Protein AF-A0A812SEJ7-F1 (afdb_monomer)

Secondary structure (DSSP, 8-state):
----PPTT--EEEEEPPTT---SSSSS---S---SSPPPHHHHHHHHHHHHHHHHHHTGGGGGGEEEEES-HHHHHHHHHHHGGGGTT-EEEEPPPTT----------TTHHHHHHHHHHHTT-S-EEEEES--HHHHHHHHHHHHHS-TTPEEEEES---SSS---HHHHHHHHH---SEEEEEESTTS-EEEEE--SSS-PPEEEEEE-TT--PEEEEEEESSPPPHHHHHHHH--S-EEEEE---SHHHHHHHHHH--TT-EEEEEEEEEEEEE-TTS-EEEEEEEEEEEEEEEEEEEETTTTEEEEEEEE-S-BTTB-TT-EEEEEEETT--EEEEES---HHHHHHHHHHH-HHHHEEEEEEEEETTEEEEEEEESS-EEEEEEEE--PPP--SSTHHHHHHHHHHHHHHHHHHHHH--TTT-SEEEEEESTTHHHHHHHHHHHHHHHHT-HHHHHTGGGEEEEE-S-SSTTHHHHHHH-HHHHHHHTTSHHHHHHHHHHHHHHHHHH-GGGEEESHHHHHHHHHTT-EEEEEEEHHHHT-S-HHHHHHHHHHHHHHHHTT-EEEEEPTTSHHHHHHHHTTTEEEEESS--GGGTTS-TT-----TTSSGGGSSTTSSSS-----

pLDDT: mean 74.85, std 15.42, range [23.62, 94.31]

Mean predicted aligned error: 19.11 Å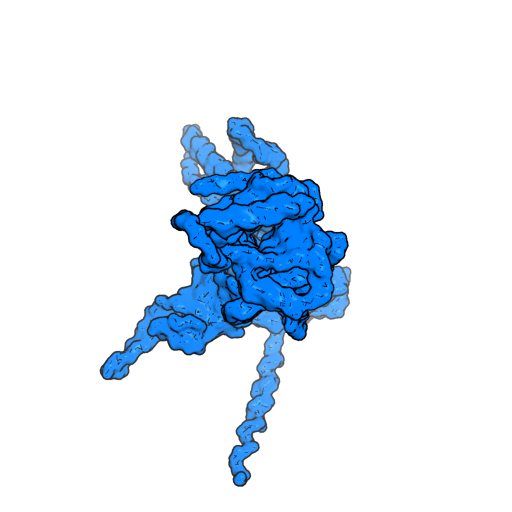

Structure (mmCIF, N/CA/C/O backbone):
data_AF-A0A812SEJ7-F1
#
_entry.id   AF-A0A812SEJ7-F1
#
loop_
_atom_site.group_PDB
_atom_site.id
_atom_site.type_symbol
_atom_site.label_atom_id
_atom_site.label_alt_id
_atom_site.label_comp_id
_atom_site.label_asym_id
_atom_site.label_entity_id
_atom_site.label_seq_id
_atom_site.pdbx_PDB_ins_code
_atom_site.Cartn_x
_atom_site.Cartn_y
_atom_site.Cartn_z
_atom_site.occupancy
_atom_site.B_iso_or_equiv
_atom_site.auth_seq_id
_atom_site.auth_comp_id
_atom_site.auth_asym_id
_atom_site.auth_atom_id
_atom_site.pdbx_PDB_model_num
ATOM 1 N N . MET A 1 1 ? 5.873 35.138 -45.131 1.00 27.84 1 MET A N 1
ATOM 2 C CA . MET A 1 1 ? 4.514 34.881 -45.651 1.00 27.84 1 MET A CA 1
ATOM 3 C C . MET A 1 1 ? 3.920 33.785 -44.789 1.00 27.84 1 MET A C 1
ATOM 5 O O . MET A 1 1 ? 4.520 32.721 -44.754 1.00 27.84 1 MET A O 1
ATOM 9 N N . SER A 1 2 ? 2.837 34.044 -44.057 1.00 23.62 2 SER A N 1
ATOM 10 C CA . SER A 1 2 ? 2.091 32.991 -43.357 1.00 23.62 2 SER A CA 1
ATOM 11 C C . SER A 1 2 ? 1.398 32.123 -44.406 1.00 23.62 2 SER A C 1
ATOM 13 O O . SER A 1 2 ? 0.595 32.646 -45.180 1.00 23.62 2 SER A O 1
ATOM 15 N N . ILE A 1 3 ? 1.751 30.844 -44.482 1.00 28.42 3 ILE A N 1
ATOM 16 C CA . ILE A 1 3 ? 1.151 29.904 -45.433 1.00 28.42 3 ILE A CA 1
ATOM 17 C C . ILE A 1 3 ? -0.183 29.450 -44.826 1.00 28.42 3 ILE A C 1
ATOM 19 O O . ILE A 1 3 ? -0.208 28.722 -43.835 1.00 28.42 3 ILE A O 1
ATOM 23 N N . LEU A 1 4 ? -1.295 29.958 -45.359 1.00 28.69 4 LEU A N 1
ATOM 24 C CA . LEU A 1 4 ? -2.652 29.689 -44.882 1.00 28.69 4 LEU A CA 1
ATOM 25 C C . LEU A 1 4 ? -3.240 28.516 -45.671 1.00 28.69 4 LEU A C 1
ATOM 27 O O . LEU A 1 4 ? -4.021 28.693 -46.606 1.00 28.69 4 LEU A O 1
ATOM 31 N N . VAL A 1 5 ? -2.882 27.299 -45.260 1.00 37.19 5 VAL A N 1
ATOM 32 C CA . VAL A 1 5 ? -3.418 26.073 -45.861 1.00 37.19 5 VAL A CA 1
ATOM 33 C C . VAL A 1 5 ? -4.938 26.023 -45.649 1.00 37.19 5 VAL A C 1
ATOM 35 O O . VAL A 1 5 ? -5.415 26.062 -44.514 1.00 37.19 5 VAL A O 1
ATOM 38 N N . LYS A 1 6 ? -5.715 25.919 -46.738 1.00 37.78 6 LYS A N 1
ATOM 39 C CA . LYS A 1 6 ? -7.178 25.740 -46.678 1.00 37.78 6 LYS A CA 1
ATOM 40 C C . LYS A 1 6 ? -7.535 24.473 -45.893 1.00 37.78 6 LYS A C 1
ATOM 42 O O . LYS A 1 6 ? -7.055 23.384 -46.205 1.00 37.78 6 LYS A O 1
ATOM 47 N N . SER A 1 7 ? -8.431 24.604 -44.919 1.00 38.91 7 SER A N 1
ATOM 48 C CA . SER A 1 7 ? -8.979 23.478 -44.165 1.00 38.91 7 SER A CA 1
ATOM 49 C C . SER A 1 7 ? -9.832 22.565 -45.063 1.00 38.91 7 SER A C 1
ATOM 51 O O . SER A 1 7 ? -10.606 23.039 -45.893 1.00 38.91 7 SER A O 1
ATOM 53 N N . GLY A 1 8 ? -9.704 21.241 -44.892 1.00 46.59 8 GLY A N 1
ATOM 54 C CA . GLY A 1 8 ? -10.636 20.259 -45.475 1.00 46.59 8 GLY A CA 1
ATOM 55 C C . GLY A 1 8 ? -10.113 19.336 -46.584 1.00 46.59 8 GLY A C 1
ATOM 56 O O . GLY A 1 8 ? -10.918 18.644 -47.202 1.00 46.59 8 GLY A O 1
ATOM 57 N N . LEU A 1 9 ? -8.803 19.269 -46.844 1.00 49.16 9 LEU A N 1
ATOM 58 C CA . LEU A 1 9 ? -8.246 18.271 -47.771 1.00 49.16 9 LEU A CA 1
ATOM 59 C C . LEU A 1 9 ? -8.039 16.908 -47.076 1.00 49.16 9 LEU A C 1
ATOM 61 O O . LEU A 1 9 ? -7.377 16.858 -46.036 1.00 49.16 9 LEU A O 1
ATOM 65 N N . PRO A 1 10 ? -8.544 15.786 -47.631 1.00 54.12 10 PRO A N 1
ATOM 66 C CA . PRO A 1 10 ? -8.332 14.463 -47.054 1.00 54.12 10 PRO A CA 1
ATOM 67 C C . PRO A 1 10 ? -6.854 14.068 -47.165 1.00 54.12 10 PRO A C 1
ATOM 69 O O . PRO A 1 10 ? -6.311 13.926 -48.265 1.00 54.12 10 PRO A O 1
ATOM 72 N N . ARG A 1 11 ? -6.206 13.879 -46.010 1.00 65.38 11 ARG A N 1
ATOM 73 C CA . ARG A 1 11 ? -4.796 13.481 -45.908 1.00 65.38 11 ARG A CA 1
ATOM 74 C C . ARG A 1 11 ? -4.622 12.157 -45.172 1.00 65.38 11 ARG A C 1
ATOM 76 O O . ARG A 1 11 ? -5.251 11.931 -44.139 1.00 65.38 11 ARG A O 1
ATOM 83 N N . ALA A 1 12 ? -3.689 11.346 -45.667 1.00 68.12 12 ALA A N 1
ATOM 84 C CA . ALA A 1 12 ? -3.069 10.264 -44.910 1.00 68.12 12 ALA A CA 1
ATOM 85 C C . ALA A 1 12 ? -1.624 10.645 -44.552 1.00 68.12 12 ALA A C 1
ATOM 87 O O . ALA A 1 12 ? -0.878 11.145 -45.399 1.00 68.12 12 ALA A O 1
ATOM 88 N N . ASP A 1 13 ? -1.251 10.437 -43.294 1.00 74.00 13 ASP A N 1
ATOM 89 C CA . ASP A 1 13 ? 0.074 10.725 -42.758 1.00 74.00 13 ASP A CA 1
ATOM 90 C C . ASP A 1 13 ? 0.665 9.469 -42.122 1.00 74.00 13 ASP A C 1
ATOM 92 O O . ASP A 1 13 ? 0.061 8.877 -41.227 1.00 74.00 13 ASP A O 1
ATOM 96 N N . VAL A 1 14 ? 1.832 9.042 -42.597 1.00 78.62 14 VAL A N 1
ATOM 97 C CA . VAL A 1 14 ? 2.523 7.869 -42.053 1.00 78.62 14 VAL A CA 1
ATOM 98 C C . VAL A 1 14 ? 3.963 8.238 -41.755 1.00 78.62 14 VAL A C 1
ATOM 100 O O . VAL A 1 14 ? 4.746 8.471 -42.674 1.00 78.62 14 VAL A O 1
ATOM 103 N N . ASP A 1 15 ? 4.303 8.249 -40.469 1.00 78.56 15 ASP A N 1
ATOM 104 C CA . ASP A 1 15 ? 5.633 8.571 -39.965 1.00 78.56 15 ASP A CA 1
ATOM 105 C C . ASP A 1 15 ? 6.254 7.331 -39.302 1.00 78.56 15 ASP A C 1
ATOM 107 O O . ASP A 1 15 ? 5.924 6.945 -38.177 1.00 78.56 15 ASP A O 1
ATOM 111 N N . LEU A 1 16 ? 7.187 6.698 -40.015 1.00 77.06 16 LEU A N 1
ATOM 112 C CA . LEU A 1 16 ? 7.966 5.562 -39.531 1.00 77.06 16 LEU A CA 1
ATOM 113 C C . LEU A 1 16 ? 9.394 5.989 -39.125 1.00 77.06 16 LEU A C 1
ATOM 115 O O . LEU A 1 16 ? 9.945 6.951 -39.676 1.00 77.06 16 LEU A O 1
ATOM 119 N N . PRO A 1 17 ? 10.027 5.275 -38.171 1.00 72.75 17 PRO A N 1
ATOM 120 C CA . PRO A 1 17 ? 11.412 5.501 -37.772 1.00 72.75 17 PRO A CA 1
ATOM 121 C C . PRO A 1 17 ? 12.383 5.467 -38.955 1.00 72.75 17 PRO A C 1
ATOM 123 O O . PRO A 1 17 ? 12.202 4.731 -39.928 1.00 72.75 17 PRO A O 1
ATOM 126 N N . ALA A 1 18 ? 13.454 6.256 -38.856 1.00 72.00 18 ALA A N 1
ATOM 127 C CA . ALA A 1 18 ? 14.496 6.275 -39.873 1.00 72.00 18 ALA A CA 1
ATOM 128 C C . ALA A 1 18 ? 15.108 4.872 -40.034 1.00 72.00 18 ALA A C 1
ATOM 130 O O . ALA A 1 18 ? 15.459 4.236 -39.047 1.00 72.00 18 ALA A O 1
ATOM 131 N N . GLY A 1 19 ? 15.247 4.403 -41.277 1.00 67.69 19 GLY A N 1
ATOM 132 C CA . GLY A 1 19 ? 15.900 3.123 -41.567 1.00 67.69 19 GLY A CA 1
ATOM 133 C C . GLY A 1 19 ? 15.082 1.870 -41.232 1.00 67.69 19 GLY A C 1
ATOM 134 O O . GLY A 1 19 ? 15.624 0.778 -41.379 1.00 67.69 19 GLY A O 1
ATOM 135 N N . LEU A 1 20 ? 13.809 1.998 -40.829 1.00 72.88 20 LEU A N 1
ATOM 136 C CA . LEU A 1 20 ? 12.917 0.849 -40.642 1.00 72.88 20 LEU A CA 1
ATOM 137 C C . LEU A 1 20 ? 12.718 0.112 -41.978 1.00 72.88 20 LEU A C 1
ATOM 139 O O . LEU A 1 20 ? 12.213 0.693 -42.939 1.00 72.88 20 LEU A O 1
ATOM 143 N N . ARG A 1 21 ? 13.105 -1.163 -42.032 1.00 71.38 21 ARG A N 1
ATOM 144 C CA . ARG A 1 21 ? 12.955 -2.015 -43.218 1.00 71.38 21 ARG A CA 1
ATOM 145 C C . ARG A 1 21 ? 11.636 -2.770 -43.163 1.00 71.38 21 ARG A C 1
ATOM 147 O O . ARG A 1 21 ? 11.222 -3.227 -42.104 1.00 71.38 21 ARG A O 1
ATOM 154 N N . LEU A 1 22 ? 10.987 -2.901 -44.315 1.00 69.19 22 LEU A N 1
ATOM 155 C CA . LEU A 1 22 ? 9.698 -3.582 -44.467 1.00 69.19 22 LEU A CA 1
ATOM 156 C C . LEU A 1 22 ? 9.844 -4.908 -45.231 1.00 69.19 22 LEU A C 1
ATOM 158 O O . LEU A 1 22 ? 8.848 -5.551 -45.548 1.00 69.19 22 LEU A O 1
ATOM 162 N N . GLY A 1 23 ? 11.082 -5.318 -45.529 1.00 65.44 23 GLY A N 1
ATOM 163 C CA . GLY A 1 23 ? 11.397 -6.632 -46.095 1.00 65.44 23 GLY A CA 1
ATOM 164 C C . GLY A 1 23 ? 11.051 -6.785 -47.580 1.00 65.44 23 GLY A C 1
ATOM 165 O O . GLY A 1 23 ? 10.899 -7.903 -48.065 1.00 65.44 23 GLY A O 1
ATOM 166 N N . LEU A 1 24 ? 10.875 -5.674 -48.308 1.00 67.19 24 LEU A N 1
ATOM 167 C CA . LEU A 1 24 ? 10.455 -5.687 -49.719 1.00 67.19 24 LEU A CA 1
ATOM 168 C C . LEU A 1 24 ? 11.611 -5.626 -50.719 1.00 67.19 24 LEU A C 1
ATOM 170 O O . LEU A 1 24 ? 11.434 -6.033 -51.868 1.00 67.19 24 LEU A O 1
ATOM 174 N N . GLU A 1 25 ? 12.766 -5.090 -50.314 1.00 63.28 25 GLU A N 1
ATOM 175 C CA . GLU A 1 25 ? 13.982 -5.051 -51.136 1.00 63.28 25 GLU A CA 1
ATOM 176 C C . GLU A 1 25 ? 15.084 -6.013 -50.608 1.00 63.28 25 GLU A C 1
ATOM 178 O O . GLU A 1 25 ? 16.132 -6.059 -51.240 1.00 63.28 25 GLU A O 1
ATOM 183 N N . ASN A 1 26 ? 14.864 -6.780 -49.509 1.00 55.91 26 ASN A N 1
ATOM 184 C CA . ASN A 1 26 ? 15.671 -7.921 -48.983 1.00 55.91 26 ASN A CA 1
ATOM 185 C C . ASN A 1 26 ? 14.973 -8.649 -47.791 1.00 55.91 26 ASN A C 1
ATOM 187 O O . ASN A 1 26 ? 13.980 -8.133 -47.290 1.00 55.91 26 ASN A O 1
ATOM 191 N N . VAL A 1 27 ? 15.476 -9.829 -47.362 1.00 53.34 27 VAL A N 1
ATOM 192 C CA . VAL A 1 27 ? 14.875 -10.771 -46.368 1.00 53.34 27 VAL A CA 1
ATOM 193 C C . VAL A 1 27 ? 14.296 -10.082 -45.121 1.00 53.34 27 VAL A C 1
ATOM 195 O O . VAL A 1 27 ? 14.918 -9.182 -44.566 1.00 53.34 27 VAL A O 1
ATOM 198 N N . MET A 1 28 ? 13.105 -10.546 -44.709 1.00 45.06 28 MET A N 1
ATOM 199 C CA . MET A 1 28 ? 12.290 -10.058 -43.588 1.00 45.06 28 MET A CA 1
ATOM 200 C C . MET A 1 28 ? 13.103 -9.763 -42.322 1.00 45.06 28 MET A C 1
ATOM 202 O O . MET A 1 28 ? 13.478 -10.678 -41.592 1.00 45.06 28 MET A O 1
ATOM 206 N N . ASP A 1 29 ? 13.293 -8.478 -42.033 1.00 52.94 29 ASP A N 1
ATOM 207 C CA . ASP A 1 29 ? 13.601 -8.014 -40.684 1.00 52.94 29 ASP A CA 1
ATOM 208 C C . ASP A 1 29 ? 12.273 -7.868 -39.918 1.00 52.94 29 ASP A C 1
ATOM 210 O O . ASP A 1 29 ? 11.293 -7.358 -40.480 1.00 52.94 29 ASP A O 1
ATOM 214 N N . PRO A 1 30 ? 12.191 -8.290 -38.645 1.00 55.97 30 PRO A N 1
ATOM 215 C CA . PRO A 1 30 ? 11.047 -7.952 -37.810 1.00 55.97 30 PRO A CA 1
ATOM 216 C C . PRO A 1 30 ? 10.925 -6.420 -37.725 1.00 55.97 30 PRO A C 1
ATOM 218 O O . PRO A 1 30 ? 11.931 -5.717 -37.764 1.00 55.97 30 PRO A O 1
ATOM 221 N N . LEU A 1 31 ? 9.697 -5.889 -37.616 1.00 60.09 31 LEU A N 1
ATOM 222 C CA . LEU A 1 31 ? 9.386 -4.446 -37.522 1.00 60.09 31 LEU A CA 1
ATOM 223 C C . LEU A 1 31 ? 9.904 -3.816 -36.205 1.00 60.09 31 LEU A C 1
ATOM 225 O O . LEU A 1 31 ? 9.130 -3.270 -35.410 1.00 60.09 31 LEU A O 1
ATOM 229 N N . ILE A 1 32 ? 11.201 -3.929 -35.950 1.00 59.34 32 ILE A N 1
ATOM 230 C CA . ILE A 1 32 ? 11.938 -3.468 -34.779 1.00 59.34 32 ILE A CA 1
ATOM 231 C C . ILE A 1 32 ? 12.711 -2.218 -35.197 1.00 59.34 32 ILE A C 1
ATOM 233 O O . ILE A 1 32 ? 13.183 -2.108 -36.331 1.00 59.34 32 ILE A O 1
ATOM 237 N N . GLN A 1 33 ? 12.810 -1.240 -34.297 1.00 63.84 33 GLN A N 1
ATOM 238 C CA . GLN A 1 33 ? 13.673 -0.092 -34.549 1.00 63.84 33 GLN A CA 1
ATOM 239 C C . GLN A 1 33 ? 15.136 -0.554 -34.679 1.00 63.84 33 GLN A C 1
ATOM 241 O O . GLN A 1 33 ? 15.584 -1.371 -33.874 1.00 63.84 33 GLN A O 1
ATOM 246 N N . PRO A 1 34 ? 15.892 -0.063 -35.676 1.00 60.25 34 PRO A N 1
ATOM 247 C CA . PRO A 1 34 ? 17.304 -0.403 -35.792 1.00 60.25 34 PRO A CA 1
ATOM 248 C C . PRO A 1 34 ? 18.062 0.082 -34.546 1.00 60.25 34 PRO A C 1
ATOM 250 O O . PRO A 1 34 ? 17.948 1.245 -34.168 1.00 60.25 34 PRO A O 1
ATOM 253 N N . ALA A 1 35 ? 18.843 -0.806 -33.920 1.00 54.78 35 ALA A N 1
ATOM 254 C CA . ALA A 1 35 ? 19.572 -0.527 -32.674 1.00 54.78 35 ALA A CA 1
ATOM 255 C C . ALA A 1 35 ? 20.708 0.511 -32.823 1.00 54.78 35 ALA A C 1
ATOM 257 O O . ALA A 1 35 ? 21.214 1.019 -31.827 1.00 54.78 35 ALA A O 1
ATOM 258 N N . ALA A 1 36 ? 21.118 0.822 -34.056 1.00 63.75 36 ALA A N 1
ATOM 259 C CA . ALA A 1 36 ? 22.164 1.789 -34.380 1.00 63.75 36 ALA A CA 1
ATOM 260 C C . ALA A 1 36 ? 21.625 2.887 -35.308 1.00 63.75 36 ALA A C 1
ATOM 262 O O . ALA A 1 36 ? 20.671 2.655 -36.057 1.00 63.75 36 ALA A O 1
ATOM 263 N N . GLU A 1 37 ? 22.260 4.068 -35.300 1.00 68.88 37 GLU A N 1
ATOM 264 C CA . GLU A 1 37 ? 21.901 5.148 -36.223 1.00 68.88 37 GLU A CA 1
ATOM 265 C C . GLU A 1 37 ? 21.980 4.655 -37.681 1.00 68.88 37 GLU A C 1
ATOM 267 O O . GLU A 1 37 ? 23.048 4.235 -38.142 1.00 68.88 37 GLU A O 1
ATOM 272 N N . PRO A 1 38 ? 20.867 4.688 -38.433 1.00 70.50 38 PRO A N 1
ATOM 273 C CA . PRO A 1 38 ? 20.828 4.134 -39.774 1.00 70.50 38 PRO A CA 1
ATOM 274 C C . PRO A 1 38 ? 21.656 4.986 -40.736 1.00 70.50 38 PRO A C 1
ATOM 276 O O . PRO A 1 38 ? 21.587 6.220 -40.742 1.00 70.50 38 PRO A O 1
ATOM 279 N N . SER A 1 39 ? 22.396 4.325 -41.626 1.00 78.12 39 SER A N 1
ATOM 280 C CA . SER A 1 39 ? 23.167 5.008 -42.660 1.00 78.12 39 SER A CA 1
ATOM 281 C C . SER A 1 39 ? 22.248 5.786 -43.610 1.00 78.12 39 SER A C 1
ATOM 283 O O . SER A 1 39 ? 21.074 5.455 -43.808 1.00 78.12 39 SER A O 1
ATOM 285 N N . LYS A 1 40 ? 22.790 6.817 -44.275 1.00 77.06 40 LYS A N 1
ATOM 286 C CA . LYS A 1 40 ? 22.032 7.601 -45.269 1.00 77.06 40 LYS A CA 1
ATOM 287 C C . LYS A 1 40 ? 21.400 6.707 -46.338 1.00 77.06 40 LYS A C 1
ATOM 289 O O . LYS A 1 40 ? 20.302 7.000 -46.789 1.00 77.06 40 LYS A O 1
ATOM 294 N N . GLU A 1 41 ? 22.062 5.626 -46.735 1.00 76.69 41 GLU A N 1
ATOM 295 C CA . GLU A 1 41 ? 21.555 4.701 -47.751 1.00 76.69 41 GLU A CA 1
ATOM 296 C C . GLU A 1 41 ? 20.398 3.846 -47.232 1.00 76.69 41 GLU A C 1
ATOM 298 O O . GLU A 1 41 ? 19.400 3.693 -47.935 1.00 76.69 41 GLU A O 1
ATOM 303 N N . GLN A 1 42 ? 20.481 3.385 -45.980 1.00 74.69 42 GLN A N 1
ATOM 304 C CA . GLN A 1 42 ? 19.421 2.621 -45.317 1.00 74.69 42 GLN A CA 1
ATOM 305 C C . GLN A 1 42 ? 18.143 3.449 -45.155 1.00 74.69 42 GLN A C 1
ATOM 307 O O . GLN A 1 42 ? 17.050 2.956 -45.422 1.00 74.69 42 GLN A O 1
ATOM 312 N N . VAL A 1 43 ? 18.267 4.731 -44.800 1.00 78.12 43 VAL A N 1
ATOM 313 C CA . VAL A 1 43 ? 17.113 5.643 -44.727 1.00 78.12 43 VAL A CA 1
ATOM 314 C C . VAL A 1 43 ? 16.473 5.830 -46.105 1.00 78.12 43 VAL A C 1
ATOM 316 O O . VAL A 1 43 ? 15.256 5.743 -46.239 1.00 78.12 43 VAL A O 1
ATOM 319 N N . LEU A 1 44 ? 17.283 6.034 -47.151 1.00 79.56 44 LEU A N 1
ATOM 320 C CA . LEU A 1 44 ? 16.771 6.198 -48.516 1.00 79.56 44 LEU A CA 1
ATOM 321 C C . LEU A 1 44 ? 16.132 4.915 -49.065 1.00 79.56 44 LEU A C 1
ATOM 323 O O . LEU A 1 44 ? 15.314 5.016 -49.978 1.00 79.56 44 LEU A O 1
ATOM 327 N N . GLN A 1 45 ? 16.537 3.739 -48.579 1.00 79.06 45 GLN A N 1
ATOM 328 C CA . GLN A 1 45 ? 15.917 2.454 -48.901 1.00 79.06 45 GLN A CA 1
ATOM 329 C C . GLN A 1 45 ? 14.571 2.294 -48.188 1.00 79.06 45 GLN A C 1
ATOM 331 O O . GLN A 1 45 ? 13.573 2.047 -48.857 1.00 79.06 45 GLN A O 1
ATOM 336 N N . ALA A 1 46 ? 14.520 2.531 -46.875 1.00 78.06 46 ALA A N 1
ATOM 337 C CA . ALA A 1 46 ? 13.290 2.486 -46.082 1.00 78.06 46 ALA A CA 1
ATOM 338 C C . ALA A 1 46 ? 12.183 3.388 -46.664 1.00 78.06 46 ALA A C 1
ATOM 340 O O . ALA A 1 46 ? 11.046 2.956 -46.848 1.00 78.06 46 ALA A O 1
ATOM 341 N N . ASP A 1 47 ? 12.537 4.620 -47.050 1.00 81.69 47 ASP A N 1
ATOM 342 C CA . ASP A 1 47 ? 11.608 5.568 -47.678 1.00 81.69 47 ASP A CA 1
ATOM 343 C C . ASP A 1 47 ? 11.038 5.041 -49.015 1.00 81.69 47 ASP A C 1
ATOM 345 O O . ASP A 1 47 ? 9.878 5.297 -49.346 1.00 81.69 47 ASP A O 1
ATOM 349 N N . ARG A 1 48 ? 11.832 4.293 -49.799 1.00 83.38 48 ARG A N 1
ATOM 350 C CA . ARG A 1 48 ? 11.361 3.667 -51.048 1.00 83.38 48 ARG A CA 1
ATOM 351 C C . ARG A 1 48 ? 10.471 2.461 -50.772 1.00 83.38 48 ARG A C 1
ATOM 353 O O . ARG A 1 48 ? 9.439 2.334 -51.423 1.00 83.38 48 ARG A O 1
ATOM 360 N N . GLU A 1 49 ? 10.841 1.600 -49.829 1.00 80.12 49 GLU A N 1
ATOM 361 C CA . GLU A 1 49 ? 10.039 0.427 -49.463 1.00 80.12 49 GLU A CA 1
ATOM 362 C C . GLU A 1 49 ? 8.641 0.842 -48.990 1.00 80.12 49 GLU A C 1
ATOM 364 O O . GLU A 1 49 ? 7.644 0.299 -49.467 1.00 80.12 49 GLU A O 1
ATOM 369 N N . LEU A 1 50 ? 8.555 1.877 -48.149 1.00 81.62 50 LEU A N 1
ATOM 370 C CA . LEU A 1 50 ? 7.279 2.445 -47.713 1.00 81.62 50 LEU A CA 1
ATOM 371 C C . LEU A 1 50 ? 6.453 2.969 -48.900 1.00 81.62 50 LEU A C 1
ATOM 373 O O . LEU A 1 50 ? 5.274 2.641 -49.031 1.00 81.62 50 LEU A O 1
ATOM 377 N N . ALA A 1 51 ? 7.069 3.725 -49.814 1.00 82.00 51 ALA A N 1
ATOM 378 C CA . ALA A 1 51 ? 6.388 4.217 -51.013 1.00 82.00 51 ALA A CA 1
ATOM 379 C C . ALA A 1 51 ? 5.894 3.075 -51.929 1.00 82.00 51 ALA A C 1
ATOM 381 O O . ALA A 1 51 ? 4.813 3.168 -52.516 1.00 82.00 51 ALA A O 1
ATOM 382 N N . ARG A 1 52 ? 6.649 1.972 -52.017 1.00 80.81 52 ARG A N 1
ATOM 383 C CA . ARG A 1 52 ? 6.274 0.772 -52.778 1.00 80.81 52 ARG A CA 1
ATOM 384 C C . ARG A 1 52 ? 5.058 0.060 -52.179 1.00 80.81 52 ARG A C 1
ATOM 386 O O . ARG A 1 52 ? 4.228 -0.439 -52.937 1.00 80.81 52 ARG A O 1
ATOM 393 N N . ILE A 1 53 ? 4.916 0.029 -50.852 1.00 79.50 53 ILE A N 1
ATOM 394 C CA . ILE A 1 53 ? 3.716 -0.523 -50.193 1.00 79.50 53 ILE A CA 1
ATOM 395 C C . ILE A 1 53 ? 2.484 0.273 -50.586 1.00 79.50 53 ILE A C 1
ATOM 397 O O . ILE A 1 53 ? 1.489 -0.314 -50.998 1.00 79.50 53 ILE A O 1
ATOM 401 N N . PHE A 1 54 ? 2.562 1.602 -50.527 1.00 75.56 54 PHE A N 1
ATOM 402 C CA . PHE A 1 54 ? 1.452 2.457 -50.940 1.00 75.56 54 PHE A CA 1
ATOM 403 C C . PHE A 1 54 ? 1.084 2.223 -52.411 1.00 75.56 54 PHE A C 1
ATOM 405 O O . PHE A 1 54 ? -0.086 2.046 -52.735 1.00 75.56 54 PHE A O 1
ATOM 412 N N . LEU A 1 55 ? 2.066 2.083 -53.301 1.00 76.00 55 LEU A N 1
ATOM 413 C CA . LEU A 1 55 ? 1.811 1.707 -54.694 1.00 76.00 55 LEU A CA 1
ATOM 414 C C . LEU A 1 55 ? 1.080 0.351 -54.831 1.00 76.00 55 LEU A C 1
ATOM 416 O O . LEU A 1 55 ? 0.230 0.184 -55.707 1.00 76.00 55 LEU A O 1
ATOM 420 N N . ALA A 1 56 ? 1.393 -0.619 -53.966 1.00 74.50 56 ALA A N 1
ATOM 421 C CA . ALA A 1 56 ? 0.751 -1.932 -53.949 1.00 74.50 56 ALA A CA 1
ATOM 422 C C . ALA A 1 56 ? -0.651 -1.924 -53.309 1.00 74.50 56 ALA A C 1
ATOM 424 O O . ALA A 1 56 ? -1.511 -2.689 -53.745 1.00 74.50 56 ALA A O 1
ATOM 425 N N . MET A 1 57 ? -0.895 -1.068 -52.313 1.00 71.19 57 MET A N 1
ATOM 426 C CA . MET A 1 57 ? -2.205 -0.901 -51.672 1.00 71.19 57 MET A CA 1
ATOM 427 C C . MET A 1 57 ? -3.198 -0.189 -52.598 1.00 71.19 57 MET A C 1
ATOM 429 O O . MET A 1 57 ? -4.357 -0.582 -52.689 1.00 71.19 57 MET A O 1
ATOM 433 N N . PHE A 1 58 ? -2.738 0.804 -53.361 1.00 70.38 58 PHE A N 1
ATOM 434 C CA . PHE A 1 58 ? -3.572 1.610 -54.259 1.00 70.38 58 PHE A CA 1
ATOM 435 C C . PHE A 1 58 ? -3.688 1.014 -55.677 1.00 70.38 58 PHE A C 1
ATOM 437 O O . PHE A 1 58 ? -3.858 1.738 -56.659 1.00 70.38 58 PHE A O 1
ATOM 444 N N . LYS A 1 59 ? -3.643 -0.323 -55.802 1.00 65.50 59 LYS A N 1
ATOM 445 C CA . LYS A 1 59 ? -3.714 -1.051 -57.088 1.00 65.50 59 LYS A CA 1
ATOM 446 C C . LYS A 1 59 ? -4.917 -0.674 -57.963 1.00 65.50 59 LYS A C 1
ATOM 448 O O . LYS A 1 59 ? -4.794 -0.714 -59.181 1.00 65.50 59 LYS A O 1
ATOM 453 N N . VAL A 1 60 ? -6.044 -0.302 -57.355 1.00 61.50 60 VAL A N 1
ATOM 454 C CA . VAL A 1 60 ? -7.303 0.049 -58.043 1.00 61.50 60 VAL A CA 1
ATOM 455 C C . VAL A 1 60 ? -7.263 1.458 -58.661 1.00 61.50 60 VAL A C 1
ATOM 457 O O . VAL A 1 60 ? -8.030 1.751 -59.568 1.00 61.50 60 VAL A O 1
ATOM 460 N N . VAL A 1 61 ? -6.355 2.332 -58.205 1.00 65.19 61 VAL A N 1
ATOM 461 C CA . VAL A 1 61 ? -6.323 3.765 -58.566 1.00 65.19 61 VAL A CA 1
ATOM 462 C C . VAL A 1 61 ? -4.979 4.174 -59.195 1.00 65.19 61 VAL A C 1
ATOM 464 O O . VAL A 1 61 ? -4.617 5.351 -59.198 1.00 65.19 61 VAL A O 1
ATOM 467 N N . LYS A 1 62 ? -4.219 3.208 -59.736 1.00 64.56 62 LYS A N 1
ATOM 468 C CA . LYS A 1 62 ? -2.854 3.427 -60.255 1.00 64.56 62 LYS A CA 1
ATOM 469 C C . LYS A 1 62 ? -2.769 4.533 -61.310 1.00 64.56 62 LYS A C 1
ATOM 471 O O . LYS A 1 62 ? -1.832 5.323 -61.258 1.00 64.56 62 LYS A O 1
ATOM 476 N N . ASP A 1 63 ? -3.772 4.651 -62.183 1.00 67.12 63 ASP A N 1
ATOM 477 C CA . ASP A 1 63 ? -3.801 5.640 -63.277 1.00 67.12 63 ASP A CA 1
ATOM 478 C C . ASP A 1 63 ? -3.842 7.096 -62.786 1.00 67.12 63 ASP A C 1
ATOM 480 O O . ASP A 1 63 ? -3.537 8.023 -63.535 1.00 67.12 63 ASP A O 1
ATOM 484 N N . LYS A 1 64 ? -4.226 7.309 -61.521 1.00 71.75 64 LYS A N 1
ATOM 485 C CA . LYS A 1 64 ? -4.351 8.630 -60.894 1.00 71.75 64 LYS A CA 1
ATOM 486 C C . LYS A 1 64 ? -3.399 8.811 -59.709 1.00 71.75 64 LYS A C 1
ATOM 488 O O . LYS A 1 64 ? -3.589 9.734 -58.919 1.00 71.75 64 LYS A O 1
ATOM 493 N N . LEU A 1 65 ? -2.402 7.935 -59.560 1.00 76.81 65 LEU A N 1
ATOM 494 C CA . LEU A 1 65 ? -1.438 7.970 -58.464 1.00 76.81 65 LEU A CA 1
ATOM 495 C C . LEU A 1 65 ? -0.097 8.549 -58.930 1.00 76.81 65 LEU A C 1
ATOM 497 O O . LEU A 1 65 ? 0.525 8.038 -59.864 1.00 76.81 65 LEU A O 1
ATOM 501 N N . SER A 1 66 ? 0.380 9.569 -58.220 1.00 78.94 66 SER A N 1
ATOM 502 C CA . SER A 1 66 ? 1.686 10.189 -58.444 1.00 78.94 66 SER A CA 1
ATOM 503 C C . SER A 1 66 ? 2.557 10.068 -57.196 1.00 78.94 66 SER A C 1
ATOM 505 O O . SER A 1 66 ? 2.208 10.600 -56.146 1.00 78.94 66 SER A O 1
ATOM 507 N N . ILE A 1 67 ? 3.707 9.400 -57.306 1.00 81.44 67 ILE A N 1
ATOM 508 C CA . ILE A 1 67 ? 4.702 9.278 -56.231 1.00 81.44 67 ILE A CA 1
ATOM 509 C C . ILE A 1 67 ? 5.825 10.278 -56.486 1.00 81.44 67 ILE A C 1
ATOM 511 O O . ILE A 1 67 ? 6.522 10.211 -57.500 1.00 81.44 67 ILE A O 1
ATOM 515 N N . VAL A 1 68 ? 6.012 11.193 -55.542 1.00 83.19 68 VAL A N 1
ATOM 516 C CA . VAL A 1 68 ? 6.953 12.303 -55.622 1.00 83.19 68 VAL A CA 1
ATOM 517 C C . VAL A 1 68 ? 8.104 12.080 -54.647 1.00 83.19 68 VAL A C 1
ATOM 519 O O . VAL A 1 68 ? 7.934 12.112 -53.427 1.00 83.19 68 VAL A O 1
ATOM 522 N N . PHE A 1 69 ? 9.304 11.891 -55.193 1.00 82.19 69 PHE A N 1
ATOM 523 C CA . PHE A 1 69 ? 10.536 11.759 -54.419 1.00 82.19 69 PHE A CA 1
ATOM 524 C C . PHE A 1 69 ? 11.299 13.079 -54.308 1.00 82.19 69 PHE A C 1
ATOM 526 O O . PHE A 1 69 ? 11.319 13.907 -55.221 1.00 82.19 69 PHE A O 1
ATOM 533 N N . ARG A 1 70 ? 12.057 13.217 -53.216 1.00 76.38 70 ARG A N 1
ATOM 534 C CA . ARG A 1 70 ? 12.946 14.361 -52.973 1.00 76.38 70 ARG A CA 1
ATOM 535 C C . ARG A 1 70 ? 14.070 14.514 -54.002 1.00 76.38 70 ARG A C 1
ATOM 537 O O . ARG A 1 70 ? 14.552 15.625 -54.197 1.00 76.38 70 ARG A O 1
ATOM 544 N N . THR A 1 71 ? 14.572 13.420 -54.581 1.00 76.12 71 THR A N 1
ATOM 545 C CA . THR A 1 71 ? 15.750 13.454 -55.466 1.00 76.12 71 THR A CA 1
ATOM 546 C C . THR A 1 71 ? 15.566 12.637 -56.740 1.00 76.12 71 THR A C 1
ATOM 548 O O . THR A 1 71 ? 14.984 11.553 -56.711 1.00 76.12 71 THR A O 1
ATOM 551 N N . ASN A 1 72 ? 16.176 13.109 -57.835 1.00 75.56 72 ASN A N 1
ATOM 552 C CA . ASN A 1 72 ? 16.268 12.379 -59.107 1.00 75.56 72 ASN A CA 1
ATOM 553 C C . ASN A 1 72 ? 16.862 10.980 -58.944 1.00 75.56 72 ASN A C 1
ATOM 555 O O . ASN A 1 72 ? 16.358 10.028 -59.529 1.00 75.56 72 ASN A O 1
ATOM 559 N N . LYS A 1 73 ? 17.898 10.843 -58.106 1.00 76.69 73 LYS A N 1
ATOM 560 C CA . LYS A 1 73 ? 18.536 9.551 -57.832 1.00 76.69 73 LYS A CA 1
ATOM 561 C C . LYS A 1 73 ? 17.534 8.556 -57.236 1.00 76.69 73 LYS A C 1
ATOM 563 O O . LYS A 1 73 ? 17.436 7.446 -57.735 1.00 76.69 73 LYS A O 1
ATOM 568 N N . GLN A 1 74 ? 16.741 8.960 -56.238 1.00 77.19 74 GLN A N 1
ATOM 569 C CA . GLN A 1 74 ? 15.717 8.086 -55.646 1.00 77.19 74 GLN A CA 1
ATOM 570 C C . GLN A 1 74 ? 14.614 7.714 -56.640 1.00 77.19 74 GLN A C 1
ATOM 572 O O . GLN A 1 74 ? 14.260 6.542 -56.717 1.00 77.19 74 GLN A O 1
ATOM 577 N N . ALA A 1 75 ? 14.113 8.678 -57.420 1.00 79.00 75 ALA A N 1
ATOM 578 C CA . ALA A 1 75 ? 13.084 8.422 -58.426 1.00 79.00 75 ALA A CA 1
ATOM 579 C C . ALA A 1 75 ? 13.578 7.467 -59.529 1.00 79.00 75 ALA A C 1
ATOM 581 O O . ALA A 1 75 ? 12.862 6.546 -59.915 1.00 79.00 75 ALA A O 1
ATOM 582 N N . ALA A 1 76 ? 14.813 7.647 -60.010 1.00 78.19 76 ALA A N 1
ATOM 583 C CA . ALA A 1 76 ? 15.426 6.776 -61.013 1.00 78.19 76 ALA A CA 1
ATOM 584 C C . ALA A 1 76 ? 15.683 5.361 -60.470 1.00 78.19 76 ALA A C 1
ATOM 586 O O . ALA A 1 76 ? 15.382 4.377 -61.142 1.00 78.19 76 ALA A O 1
ATOM 587 N N . THR A 1 77 ? 16.187 5.247 -59.237 1.00 81.12 77 THR A N 1
ATOM 588 C CA . THR A 1 77 ? 16.387 3.954 -58.569 1.00 81.12 77 THR A CA 1
ATOM 589 C C . THR A 1 77 ? 15.059 3.231 -58.331 1.00 81.12 77 THR A C 1
ATOM 591 O O . THR A 1 77 ? 14.977 2.040 -58.611 1.00 81.12 77 THR A O 1
ATOM 594 N N . ALA A 1 78 ? 14.008 3.936 -57.901 1.00 79.44 78 ALA A N 1
ATOM 595 C CA . ALA A 1 78 ? 12.668 3.369 -57.743 1.00 79.44 78 ALA A CA 1
ATOM 596 C C . ALA A 1 78 ? 12.107 2.849 -59.079 1.00 79.44 78 ALA A C 1
ATOM 598 O O . ALA A 1 78 ? 11.673 1.704 -59.149 1.00 79.44 78 ALA A O 1
ATOM 599 N N . LYS A 1 79 ? 12.207 3.636 -60.164 1.00 80.81 79 LYS A N 1
ATOM 600 C CA . LYS A 1 79 ? 11.802 3.203 -61.517 1.00 80.81 79 LYS A CA 1
ATOM 601 C C . LYS A 1 79 ? 12.533 1.936 -61.969 1.00 80.81 79 LYS A C 1
ATOM 603 O O . LYS A 1 79 ? 11.908 1.046 -62.532 1.00 80.81 79 LYS A O 1
ATOM 608 N N . LYS A 1 80 ? 13.839 1.840 -61.698 1.00 81.06 80 LYS A N 1
ATOM 609 C CA . LYS A 1 80 ? 14.652 0.670 -62.058 1.00 81.06 80 LYS A CA 1
ATOM 610 C C . LYS A 1 80 ? 14.293 -0.577 -61.239 1.00 81.06 80 LYS A C 1
ATOM 612 O O . LYS A 1 80 ? 14.270 -1.666 -61.794 1.00 81.06 80 LYS A O 1
ATOM 617 N N . LEU A 1 81 ? 14.050 -0.426 -59.935 1.00 79.25 81 LEU A N 1
ATOM 618 C CA . LEU A 1 81 ? 13.811 -1.548 -59.016 1.00 79.25 81 LEU A CA 1
ATOM 619 C C . LEU A 1 81 ? 12.372 -2.070 -59.047 1.00 79.25 81 LEU A C 1
ATOM 621 O O . LEU A 1 81 ? 12.145 -3.250 -58.797 1.00 79.25 81 LEU A O 1
ATOM 625 N N . TRP A 1 82 ? 11.391 -1.201 -59.292 1.00 79.50 82 TRP A N 1
ATOM 626 C CA . TRP A 1 82 ? 9.980 -1.579 -59.204 1.00 79.50 82 TRP A CA 1
ATOM 627 C C . TRP A 1 82 ? 9.435 -2.189 -60.501 1.00 79.50 82 TRP A C 1
ATOM 629 O O . TRP A 1 82 ? 8.415 -2.874 -60.442 1.00 79.50 82 TRP A O 1
ATOM 639 N N . GLY A 1 83 ? 10.111 -1.993 -61.641 1.00 73.50 83 GLY A N 1
ATOM 640 C CA . GLY A 1 83 ? 9.751 -2.611 -62.924 1.00 73.50 83 GLY A CA 1
ATOM 641 C C . GLY A 1 83 ? 8.266 -2.436 -63.271 1.00 73.50 83 GLY A C 1
ATOM 642 O O . GLY A 1 83 ? 7.715 -1.343 -63.133 1.00 73.50 83 GLY A O 1
ATOM 643 N N . ASP A 1 84 ? 7.599 -3.530 -63.640 1.00 63.69 84 ASP A N 1
ATOM 644 C CA . ASP A 1 84 ? 6.185 -3.541 -64.054 1.00 63.69 84 ASP A CA 1
ATOM 645 C C . ASP A 1 84 ? 5.187 -3.268 -62.912 1.00 63.69 84 ASP A C 1
ATOM 647 O O . ASP A 1 84 ? 4.014 -2.977 -63.155 1.00 63.69 84 ASP A O 1
ATOM 651 N N . VAL A 1 85 ? 5.624 -3.307 -61.645 1.00 65.19 85 VAL A N 1
ATOM 652 C CA . VAL A 1 85 ? 4.755 -3.036 -60.480 1.00 65.19 85 VAL A CA 1
ATOM 653 C C . VAL A 1 85 ? 4.224 -1.597 -60.506 1.00 65.19 85 VAL A C 1
ATOM 655 O O . VAL A 1 85 ? 3.110 -1.341 -60.029 1.00 65.19 85 VAL A O 1
ATOM 658 N N . VAL A 1 86 ? 4.991 -0.688 -61.121 1.00 63.12 86 VAL A N 1
ATOM 659 C CA . VAL A 1 86 ? 4.649 0.723 -61.349 1.00 63.12 86 VAL A CA 1
ATOM 660 C C . VAL A 1 86 ? 3.375 0.869 -62.178 1.00 63.12 86 VAL A C 1
ATOM 662 O O . VAL A 1 86 ? 2.545 1.718 -61.854 1.00 63.12 86 VAL A O 1
ATOM 665 N N . GLY A 1 87 ? 3.157 -0.003 -63.169 1.00 65.12 87 GLY A N 1
ATOM 666 C CA . GLY A 1 87 ? 2.015 0.092 -64.078 1.00 65.12 87 GLY A CA 1
ATOM 667 C C . GLY A 1 87 ? 1.868 1.508 -64.647 1.00 65.12 87 GLY A C 1
ATOM 668 O O . GLY A 1 87 ? 2.805 2.050 -65.225 1.00 65.12 87 GLY A O 1
ATOM 669 N N . SER A 1 88 ? 0.704 2.118 -64.439 1.00 63.25 88 SER A N 1
ATOM 670 C CA . SER A 1 88 ? 0.341 3.471 -64.880 1.00 63.25 88 SER A CA 1
ATOM 671 C C . SER A 1 88 ? 0.643 4.598 -63.879 1.00 63.25 88 SER A C 1
ATOM 673 O O . SER A 1 88 ? 0.391 5.767 -64.181 1.00 63.25 88 SER A O 1
ATOM 675 N N . ALA A 1 89 ? 1.189 4.283 -62.699 1.00 69.62 89 ALA A N 1
ATOM 676 C CA . ALA A 1 89 ? 1.498 5.287 -61.685 1.00 69.62 89 ALA A CA 1
ATOM 677 C C . ALA A 1 89 ? 2.683 6.170 -62.108 1.00 69.62 89 ALA A C 1
ATOM 679 O O . ALA A 1 89 ? 3.706 5.696 -62.612 1.00 69.62 89 ALA A O 1
ATOM 680 N N . ARG A 1 90 ? 2.586 7.480 -61.860 1.00 73.69 90 ARG A N 1
ATOM 681 C CA . ARG A 1 90 ? 3.633 8.443 -62.230 1.00 73.69 90 ARG A CA 1
ATOM 682 C C . ARG A 1 90 ? 4.663 8.576 -61.113 1.00 73.69 90 ARG A C 1
ATOM 684 O O . ARG A 1 90 ? 4.339 9.008 -60.014 1.00 73.69 90 ARG A O 1
ATOM 691 N N . ILE A 1 91 ? 5.929 8.269 -61.398 1.00 76.56 91 ILE A N 1
ATOM 692 C CA . ILE A 1 91 ? 7.043 8.509 -60.464 1.00 76.56 91 ILE A CA 1
ATOM 693 C C . ILE A 1 91 ? 7.782 9.780 -60.884 1.00 76.56 91 ILE A C 1
ATOM 695 O O . ILE A 1 91 ? 8.421 9.821 -61.945 1.00 76.56 91 ILE A O 1
ATOM 699 N N . VAL A 1 92 ? 7.702 10.803 -60.035 1.00 75.00 92 VAL A N 1
ATOM 700 C CA . VAL A 1 92 ? 8.194 12.163 -60.283 1.00 75.00 92 VAL A CA 1
ATOM 701 C C . VAL A 1 92 ? 9.188 12.566 -59.190 1.00 75.00 92 VAL A C 1
ATOM 703 O O . VAL A 1 92 ? 9.206 12.028 -58.084 1.00 75.00 92 VAL A O 1
ATOM 706 N N . CYS A 1 93 ? 10.064 13.506 -59.509 1.00 76.00 93 CYS A N 1
ATOM 707 C CA . CYS A 1 93 ? 10.988 14.143 -58.581 1.00 76.00 93 CYS A CA 1
ATOM 708 C C . CYS A 1 93 ? 10.575 15.600 -58.352 1.00 76.00 93 CYS A C 1
ATOM 710 O O . CYS A 1 93 ? 10.157 16.272 -59.295 1.00 76.00 93 CYS A O 1
ATOM 712 N N . MET A 1 94 ? 10.772 16.131 -57.147 1.00 69.50 94 MET A N 1
ATOM 713 C CA . MET A 1 94 ? 10.776 17.589 -56.993 1.00 69.50 94 MET A CA 1
ATOM 714 C C . MET A 1 94 ? 12.074 18.153 -57.585 1.00 69.50 94 MET A C 1
ATOM 716 O O . MET A 1 94 ? 13.152 17.634 -57.260 1.00 69.50 94 MET A O 1
ATOM 720 N N . PRO A 1 95 ? 12.005 19.173 -58.459 1.00 54.44 95 PRO A N 1
ATOM 721 C CA . PRO A 1 95 ? 13.199 19.755 -59.050 1.00 54.44 95 PRO A CA 1
ATOM 722 C C . PRO A 1 95 ? 14.108 20.313 -57.948 1.00 54.44 95 PRO A C 1
ATOM 724 O O . PRO A 1 95 ? 13.657 20.960 -57.004 1.00 54.44 95 PRO A O 1
ATOM 727 N N . LYS A 1 96 ? 15.412 20.039 -58.051 1.00 44.31 96 LYS A N 1
ATOM 728 C CA . LYS A 1 96 ? 16.414 20.825 -57.325 1.00 44.31 96 LYS A CA 1
ATOM 729 C C . LYS A 1 96 ? 16.545 22.147 -58.070 1.00 44.31 96 LYS A C 1
ATOM 731 O O . LYS A 1 96 ? 16.732 22.112 -59.285 1.00 44.31 96 LYS A O 1
ATOM 736 N N . GLY A 1 97 ? 16.507 23.271 -57.360 1.00 41.69 97 GLY A N 1
ATOM 737 C CA . GLY A 1 97 ? 16.965 24.536 -57.929 1.00 41.69 97 GLY A CA 1
ATOM 738 C C . GLY A 1 97 ? 18.344 24.321 -58.557 1.00 41.69 97 GLY A C 1
ATOM 739 O O . GLY A 1 97 ? 19.249 23.811 -57.891 1.00 41.69 97 GLY A O 1
ATOM 740 N N . GLY A 1 98 ? 18.462 24.613 -59.855 1.00 39.66 98 GLY A N 1
ATOM 741 C CA . GLY A 1 98 ? 19.753 24.679 -60.538 1.00 39.66 98 GLY A CA 1
ATOM 742 C C . GLY A 1 98 ? 20.056 23.715 -61.692 1.00 39.66 98 GLY A C 1
ATOM 743 O O . GLY A 1 98 ? 21.219 23.684 -62.082 1.00 39.66 98 GLY A O 1
ATOM 744 N N . VAL A 1 99 ? 19.118 22.960 -62.293 1.00 33.56 99 VAL A N 1
ATOM 745 C CA . VAL A 1 99 ? 19.410 22.298 -63.595 1.00 33.56 99 VAL A CA 1
ATOM 746 C C . VAL A 1 99 ? 18.211 22.262 -64.558 1.00 33.56 99 VAL A C 1
ATOM 748 O O . VAL A 1 99 ? 17.499 21.267 -64.632 1.00 33.56 99 VAL A O 1
ATOM 751 N N . GLN A 1 100 ? 18.062 23.311 -65.369 1.00 32.81 100 GLN A N 1
ATOM 752 C CA . GLN A 1 100 ? 18.363 23.271 -66.810 1.00 32.81 100 GLN A CA 1
ATOM 753 C C . GLN A 1 100 ? 18.614 24.708 -67.299 1.00 32.81 100 GLN A C 1
ATOM 755 O O . GLN A 1 100 ? 17.809 25.601 -67.072 1.00 32.81 100 GLN A O 1
ATOM 760 N N . LYS A 1 101 ? 19.775 24.943 -67.925 1.00 40.22 101 LYS A N 1
ATOM 761 C CA . LYS A 1 101 ? 20.143 26.237 -68.513 1.00 40.22 101 LYS A CA 1
ATOM 762 C C . LYS A 1 101 ? 19.357 26.463 -69.808 1.00 40.22 101 LYS A C 1
ATOM 764 O O . LYS A 1 101 ? 19.598 25.724 -70.754 1.00 40.22 101 LYS A O 1
ATOM 769 N N . THR A 1 102 ? 18.601 27.556 -69.890 1.00 29.52 102 THR A N 1
ATOM 770 C CA . THR A 1 102 ? 18.603 28.460 -71.056 1.00 29.52 102 THR A CA 1
ATOM 771 C C . THR A 1 102 ? 18.384 29.900 -70.600 1.00 29.52 102 THR A C 1
ATOM 773 O O . THR A 1 102 ? 17.772 30.152 -69.569 1.00 29.52 102 THR A O 1
ATOM 776 N N . ALA A 1 103 ? 19.006 30.818 -71.338 1.00 30.38 103 ALA A N 1
ATOM 777 C CA . ALA A 1 103 ? 19.284 32.201 -70.979 1.00 30.38 103 ALA A CA 1
ATOM 778 C C . ALA A 1 103 ? 18.022 33.065 -70.831 1.00 30.38 103 ALA A C 1
ATOM 780 O O . ALA A 1 103 ? 17.256 33.143 -71.778 1.00 30.38 103 ALA A O 1
ATOM 781 N N . PHE A 1 104 ? 17.839 33.698 -69.667 1.00 26.14 104 PHE A N 1
ATOM 782 C CA . PHE A 1 104 ? 17.533 35.125 -69.441 1.00 26.14 104 PHE A CA 1
ATOM 783 C C . PHE A 1 104 ? 16.990 35.328 -68.002 1.00 26.14 104 PHE A C 1
ATOM 785 O O . PHE A 1 104 ? 15.900 34.891 -67.667 1.00 26.14 104 PHE A O 1
ATOM 792 N N . SER A 1 105 ? 17.825 35.992 -67.188 1.00 29.28 105 SER A N 1
ATOM 793 C CA . SER A 1 105 ? 17.602 36.722 -65.917 1.00 29.28 105 SER A CA 1
ATOM 794 C C . SER A 1 105 ? 16.970 36.073 -64.662 1.00 29.28 105 SER A C 1
ATOM 796 O O . SER A 1 105 ? 15.767 35.883 -64.570 1.00 29.28 105 SER A O 1
ATOM 798 N N . SER A 1 106 ? 17.848 35.977 -63.648 1.00 31.89 106 SER A N 1
ATOM 799 C CA . SER A 1 106 ? 17.743 36.422 -62.237 1.00 31.89 106 SER A CA 1
ATOM 800 C C . SER A 1 106 ? 16.776 35.770 -61.233 1.00 31.89 106 SER A C 1
ATOM 802 O O . SER A 1 106 ? 15.575 35.994 -61.275 1.00 31.89 106 SER A O 1
ATOM 804 N N . SER A 1 107 ? 17.431 35.187 -60.215 1.00 37.53 107 SER A N 1
ATOM 805 C CA . SER A 1 107 ? 17.091 35.102 -58.781 1.00 37.53 107 SER A CA 1
ATOM 806 C C . SER A 1 107 ? 15.844 34.334 -58.319 1.00 37.53 107 SER A C 1
ATOM 808 O O . SER A 1 107 ? 14.743 34.497 -58.820 1.00 37.53 107 SER A O 1
ATOM 810 N N . ASP A 1 108 ? 16.081 33.611 -57.221 1.00 34.03 108 ASP A N 1
ATOM 811 C CA . ASP A 1 108 ? 15.149 33.213 -56.164 1.00 34.03 108 ASP A CA 1
ATOM 812 C C . ASP A 1 108 ? 14.537 31.808 -56.163 1.00 34.03 108 ASP A C 1
ATOM 814 O O . ASP A 1 108 ? 14.108 31.222 -57.153 1.00 34.03 108 ASP A O 1
ATOM 818 N N . GLU A 1 109 ? 14.456 31.302 -54.930 1.00 39.78 109 GLU A N 1
ATOM 819 C CA . GLU A 1 109 ? 13.896 30.037 -54.444 1.00 39.78 109 GLU A CA 1
ATOM 820 C C . GLU A 1 109 ? 12.419 29.789 -54.849 1.00 39.78 109 GLU A C 1
ATOM 822 O O . GLU A 1 109 ? 11.838 28.762 -54.495 1.00 39.78 109 GLU A O 1
ATOM 827 N N . GLY A 1 110 ? 11.808 30.696 -55.622 1.00 39.50 110 GLY A N 1
ATOM 828 C CA . GLY A 1 110 ? 10.425 30.640 -56.101 1.00 39.50 110 GLY A CA 1
ATOM 829 C C . GLY A 1 110 ? 10.166 29.675 -57.266 1.00 39.50 110 GLY A C 1
ATOM 830 O O . GLY A 1 110 ? 9.045 29.182 -57.398 1.00 39.50 110 GLY A O 1
ATOM 831 N N . GLU A 1 111 ? 11.173 29.329 -58.076 1.00 48.09 111 GLU A N 1
ATOM 832 C CA . GLU A 1 111 ? 10.972 28.491 -59.277 1.00 48.09 111 GLU A CA 1
ATOM 833 C C . GLU A 1 111 ? 10.578 27.035 -58.966 1.00 48.09 111 GLU A C 1
ATOM 835 O O . GLU A 1 111 ? 9.786 26.429 -59.691 1.00 48.09 111 GLU A O 1
ATOM 840 N N . ILE A 1 112 ? 11.077 26.465 -57.859 1.00 52.50 112 ILE A N 1
ATOM 841 C CA . ILE A 1 112 ? 10.769 25.077 -57.450 1.00 52.50 112 ILE A CA 1
ATOM 842 C C . ILE A 1 112 ? 9.276 24.932 -57.114 1.00 52.50 112 ILE A C 1
ATOM 844 O O . ILE A 1 112 ? 8.681 23.876 -57.341 1.00 52.50 112 ILE A O 1
ATOM 848 N N . SER A 1 113 ? 8.679 26.000 -56.577 1.00 54.53 113 SER A N 1
ATOM 849 C CA . SER A 1 113 ? 7.292 26.039 -56.126 1.00 54.53 113 SER A CA 1
ATOM 850 C C . SER A 1 113 ? 6.324 26.062 -57.311 1.00 54.53 113 SER A C 1
ATOM 852 O O . SER A 1 113 ? 5.439 25.214 -57.377 1.00 54.53 113 SER A O 1
ATOM 854 N N . ASN A 1 114 ? 6.540 26.935 -58.298 1.00 59.53 114 ASN A N 1
ATOM 855 C CA . ASN A 1 114 ? 5.578 27.147 -59.385 1.00 59.53 114 ASN A CA 1
ATOM 856 C C . ASN A 1 114 ? 5.495 25.961 -60.358 1.00 59.53 114 ASN A C 1
ATOM 858 O O . ASN A 1 114 ? 4.397 25.498 -60.657 1.00 59.53 114 ASN A O 1
ATOM 862 N N . ALA A 1 115 ? 6.630 25.390 -60.778 1.00 63.94 115 ALA A N 1
ATOM 863 C CA . ALA A 1 115 ? 6.636 24.245 -61.696 1.00 63.94 115 ALA A CA 1
ATOM 864 C C . ALA A 1 115 ? 6.014 22.978 -61.073 1.00 63.94 115 ALA A C 1
ATOM 866 O O . ALA A 1 115 ? 5.353 22.187 -61.751 1.00 63.94 115 ALA A O 1
ATOM 867 N N . PHE A 1 116 ? 6.208 22.776 -59.763 1.00 67.06 116 PHE A N 1
ATOM 868 C CA . PHE A 1 116 ? 5.570 21.682 -59.031 1.00 67.06 116 PHE A CA 1
ATOM 869 C C . PHE A 1 116 ? 4.057 21.905 -58.907 1.00 67.06 116 PHE A C 1
ATOM 871 O O . PHE A 1 116 ? 3.281 20.996 -59.198 1.00 67.06 116 PHE A O 1
ATOM 878 N N . VAL A 1 117 ? 3.637 23.116 -58.536 1.00 67.06 117 VAL A N 1
ATOM 879 C CA . VAL A 1 117 ? 2.223 23.490 -58.398 1.00 67.06 117 VAL A CA 1
ATOM 880 C C . VAL A 1 117 ? 1.479 23.368 -59.735 1.00 67.06 117 VAL A C 1
ATOM 882 O O . VAL A 1 117 ? 0.406 22.767 -59.779 1.00 67.06 117 VAL A O 1
ATOM 885 N N . GLU A 1 118 ? 2.054 23.845 -60.843 1.00 67.50 118 GLU A N 1
ATOM 886 C CA . GLU A 1 118 ? 1.473 23.713 -62.189 1.00 67.50 118 GLU A CA 1
ATOM 887 C C . GLU A 1 118 ? 1.334 22.251 -62.628 1.00 67.50 118 GLU A C 1
ATOM 889 O O . GLU A 1 118 ? 0.290 21.850 -63.152 1.00 67.50 118 GLU A O 1
ATOM 894 N N . SER A 1 119 ? 2.347 21.425 -62.346 1.00 68.62 119 SER A N 1
ATOM 895 C CA . SER A 1 119 ? 2.300 19.986 -62.611 1.00 68.62 119 SER A CA 1
ATOM 896 C C . SER A 1 119 ? 1.154 19.312 -61.852 1.00 68.62 119 SER A C 1
ATOM 898 O O . SER A 1 119 ? 0.415 18.525 -62.442 1.00 68.62 119 SER A O 1
ATOM 900 N N . VAL A 1 120 ? 0.945 19.661 -60.574 1.00 68.69 120 VAL A N 1
ATOM 901 C CA . VAL A 1 120 ? -0.144 19.121 -59.738 1.00 68.69 120 VAL A CA 1
ATOM 902 C C . VAL A 1 120 ? -1.521 19.625 -60.180 1.00 68.69 120 VAL A C 1
ATOM 904 O O . VAL A 1 120 ? -2.459 18.828 -60.239 1.00 68.69 120 VAL A O 1
ATOM 907 N N . LYS A 1 121 ? -1.654 20.894 -60.588 1.00 67.00 121 LYS A N 1
ATOM 908 C CA . LYS A 1 121 ? -2.905 21.443 -61.153 1.00 67.00 121 LYS A CA 1
ATOM 909 C C . LYS A 1 121 ? -3.361 20.702 -62.413 1.00 67.00 121 LYS A C 1
ATOM 911 O O . LYS A 1 121 ? -4.560 20.509 -62.619 1.00 67.00 121 LYS A O 1
ATOM 916 N N . GLY A 1 122 ? -2.421 20.227 -63.229 1.00 63.34 122 GLY A N 1
ATOM 917 C CA . GLY A 1 122 ? -2.711 19.399 -64.402 1.00 63.34 122 GLY A CA 1
ATOM 918 C C . GLY A 1 122 ? -3.279 18.004 -64.086 1.00 63.34 122 GLY A C 1
ATOM 919 O O . GLY A 1 122 ? -3.761 17.334 -64.996 1.00 63.34 122 GLY A O 1
ATOM 920 N N . MET A 1 123 ? -3.252 17.547 -62.824 1.00 62.81 123 MET A N 1
ATOM 921 C CA . MET A 1 123 ? -3.589 16.166 -62.423 1.00 62.81 123 MET A CA 1
ATOM 922 C C . MET A 1 123 ? -5.041 15.944 -61.957 1.00 62.81 123 MET A C 1
ATOM 924 O O . MET A 1 123 ? -5.310 14.894 -61.377 1.00 62.81 123 MET A O 1
ATOM 928 N N . ARG A 1 124 ? -5.960 16.899 -62.194 1.00 58.53 124 ARG A N 1
ATOM 929 C CA . ARG A 1 124 ? -7.393 16.902 -61.797 1.00 58.53 124 ARG A CA 1
ATOM 930 C C . ARG A 1 124 ? -7.920 15.572 -61.206 1.00 58.53 124 ARG A C 1
ATOM 932 O O . ARG A 1 124 ? -8.311 14.668 -61.944 1.00 58.53 124 ARG A O 1
ATOM 939 N N . GLY A 1 125 ? -8.005 15.491 -59.872 1.00 59.72 125 GLY A N 1
ATOM 940 C CA . GLY A 1 125 ? -8.700 14.409 -59.152 1.00 59.72 125 GLY A CA 1
ATOM 941 C C . GLY A 1 125 ? -7.894 13.124 -58.906 1.00 59.72 125 GLY A C 1
ATOM 942 O O . GLY A 1 125 ? -8.474 12.037 -58.959 1.00 59.72 125 GLY A O 1
ATOM 943 N N . GLY A 1 126 ? -6.581 13.237 -58.670 1.00 71.50 126 GLY A N 1
ATOM 944 C CA . GLY A 1 126 ? -5.687 12.122 -58.323 1.00 71.50 126 GLY A CA 1
ATOM 945 C C . GLY A 1 126 ? -5.114 12.170 -56.900 1.00 71.50 126 GLY A C 1
ATOM 946 O O . GLY A 1 126 ? -5.413 13.072 -56.119 1.00 71.50 126 GLY A O 1
ATOM 947 N N . PHE A 1 127 ? -4.274 11.188 -56.565 1.00 75.31 127 PHE A N 1
ATOM 948 C CA . PHE A 1 127 ? -3.559 11.096 -55.288 1.00 75.31 127 PHE A CA 1
ATOM 949 C C . PHE A 1 127 ? -2.076 11.424 -55.477 1.00 75.31 127 PHE A C 1
ATOM 951 O O . PHE A 1 127 ? -1.400 10.823 -56.315 1.00 75.31 127 PHE A O 1
ATOM 958 N N . VAL A 1 128 ? -1.557 12.345 -54.667 1.00 81.56 128 VAL A N 1
ATOM 959 C CA . VAL A 1 128 ? -0.146 12.747 -54.672 1.00 81.56 128 VAL A CA 1
ATOM 960 C C . VAL A 1 128 ? 0.523 12.243 -53.398 1.00 81.56 128 VAL A C 1
ATOM 962 O O . VAL A 1 128 ? 0.245 12.728 -52.305 1.00 81.56 128 VAL A O 1
ATOM 965 N N . VAL A 1 129 ? 1.421 11.269 -53.540 1.00 81.81 129 VAL A N 1
ATOM 966 C CA . VAL A 1 129 ? 2.2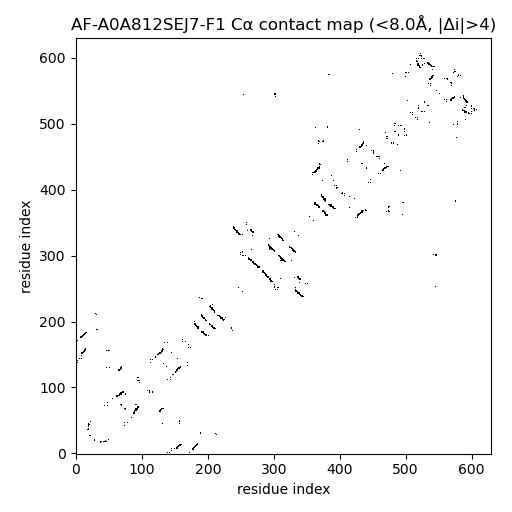12 10.694 -52.448 1.00 81.81 129 VAL A CA 1
ATOM 967 C C . VAL A 1 129 ? 3.572 11.379 -52.409 1.00 81.81 129 VAL A C 1
ATOM 969 O O . VAL A 1 129 ? 4.375 11.201 -53.322 1.00 81.81 129 VAL A O 1
ATOM 972 N N . VAL A 1 130 ? 3.864 12.142 -51.362 1.00 83.69 130 VAL A N 1
ATOM 973 C CA . VAL A 1 130 ? 5.145 12.842 -51.200 1.00 83.69 130 VAL A CA 1
ATOM 974 C C . VAL A 1 130 ? 6.002 12.117 -50.170 1.00 83.69 130 VAL A C 1
ATOM 976 O O . VAL A 1 130 ? 5.600 11.951 -49.019 1.00 83.69 130 VAL A O 1
ATOM 979 N N . VAL A 1 131 ? 7.201 11.702 -50.581 1.00 84.31 131 VAL A N 1
ATOM 980 C CA . VAL A 1 131 ? 8.101 10.871 -49.770 1.00 84.31 131 VAL A CA 1
ATOM 981 C C . VAL A 1 131 ? 9.229 11.707 -49.161 1.00 84.31 131 VAL A C 1
ATOM 983 O O . VAL A 1 131 ? 10.046 12.285 -49.885 1.00 84.31 131 VAL A O 1
ATOM 986 N N . ALA A 1 132 ? 9.301 11.728 -47.828 1.00 80.75 132 ALA A N 1
ATOM 987 C CA . ALA A 1 132 ? 10.336 12.366 -47.010 1.00 80.75 132 ALA A CA 1
ATOM 988 C C . ALA A 1 132 ? 10.713 13.815 -47.427 1.00 80.75 132 ALA A C 1
ATOM 990 O O . ALA A 1 132 ? 11.908 14.112 -47.635 1.00 80.75 132 ALA A O 1
ATOM 991 N N . PRO A 1 133 ? 9.727 14.731 -47.565 1.00 79.50 133 PRO A N 1
ATOM 992 C CA . PRO A 1 133 ? 9.972 16.121 -47.947 1.00 79.50 133 PRO A CA 1
ATOM 993 C C . PRO A 1 133 ? 10.811 16.875 -46.900 1.00 79.50 133 PRO A C 1
ATOM 995 O O . PRO A 1 133 ? 10.724 16.636 -45.696 1.00 79.50 133 PRO A O 1
ATOM 998 N N . ARG A 1 134 ? 11.653 17.809 -47.361 1.00 76.50 134 ARG A N 1
ATOM 999 C CA . ARG A 1 134 ? 12.388 18.768 -46.506 1.00 76.50 134 ARG A CA 1
ATOM 1000 C C . ARG A 1 134 ? 11.701 20.136 -46.479 1.00 76.50 134 ARG A C 1
ATOM 1002 O O . ARG A 1 134 ? 10.764 20.359 -47.229 1.00 76.50 134 ARG A O 1
ATOM 1009 N N . ARG A 1 135 ? 12.209 21.070 -45.668 1.00 71.06 135 ARG A N 1
ATOM 1010 C CA . ARG A 1 135 ? 11.634 22.415 -45.464 1.00 71.06 135 ARG A CA 1
ATOM 1011 C C . ARG A 1 135 ? 11.195 23.132 -46.765 1.00 71.06 135 ARG A C 1
ATOM 1013 O O . ARG A 1 135 ? 10.006 23.407 -46.868 1.00 71.06 135 ARG A O 1
ATOM 1020 N N . PRO A 1 136 ? 12.036 23.277 -47.813 1.00 70.38 136 PRO A N 1
ATOM 1021 C CA . PRO A 1 136 ? 11.617 23.960 -49.052 1.00 70.38 136 PRO A CA 1
ATOM 1022 C C . PRO A 1 136 ? 10.548 23.192 -49.848 1.00 70.38 136 PRO A C 1
ATOM 1024 O O . PRO A 1 136 ? 9.780 23.750 -50.620 1.00 70.38 136 PRO A O 1
ATOM 1027 N N . GLN A 1 137 ? 10.501 21.873 -49.670 1.00 74.38 137 GLN A N 1
ATOM 1028 C CA . GLN A 1 137 ? 9.555 20.987 -50.347 1.00 74.38 137 GLN A CA 1
ATOM 1029 C C . GLN A 1 137 ? 8.210 20.959 -49.627 1.00 74.38 137 GLN A C 1
ATOM 1031 O O . GLN A 1 137 ? 7.177 20.836 -50.273 1.00 74.38 137 GLN A O 1
ATOM 1036 N N . LEU A 1 138 ? 8.219 21.106 -48.301 1.00 73.88 138 LEU A N 1
ATOM 1037 C CA . LEU A 1 138 ? 7.013 21.279 -47.500 1.00 73.88 138 LEU A CA 1
ATOM 1038 C C . LEU A 1 138 ? 6.316 22.600 -47.839 1.00 73.88 138 LEU A C 1
ATOM 1040 O O . LEU A 1 138 ? 5.103 22.597 -47.996 1.00 73.88 138 LEU A O 1
ATOM 1044 N N . GLU A 1 139 ? 7.069 23.685 -48.045 1.00 72.56 139 GLU A N 1
ATOM 1045 C CA . GLU A 1 139 ? 6.520 24.972 -48.506 1.00 72.56 139 GLU A CA 1
ATOM 1046 C C . GLU A 1 139 ? 5.862 24.850 -49.888 1.00 72.56 139 GLU A C 1
ATOM 1048 O O . GLU A 1 139 ? 4.743 25.321 -50.089 1.00 72.56 139 GLU A O 1
ATOM 1053 N N . ALA A 1 140 ? 6.508 24.152 -50.828 1.00 73.06 140 ALA A N 1
ATOM 1054 C CA . ALA A 1 140 ? 5.937 23.902 -52.152 1.00 73.06 140 ALA A CA 1
ATOM 1055 C C . ALA A 1 140 ? 4.672 23.025 -52.099 1.00 73.06 140 ALA A C 1
ATOM 1057 O O . ALA A 1 140 ? 3.722 23.278 -52.836 1.00 73.06 140 ALA A O 1
ATOM 1058 N N . VAL A 1 141 ? 4.635 22.018 -51.219 1.00 75.44 141 VAL A N 1
ATOM 1059 C CA . VAL A 1 141 ? 3.450 21.169 -51.005 1.00 75.44 141 VAL A CA 1
ATOM 1060 C C . VAL A 1 141 ? 2.313 21.952 -50.359 1.00 75.44 141 VAL A C 1
ATOM 1062 O O . VAL A 1 141 ? 1.171 21.798 -50.779 1.00 75.44 141 VAL A O 1
ATOM 1065 N N . ALA A 1 142 ? 2.610 22.800 -49.376 1.00 73.00 142 ALA A N 1
ATOM 1066 C CA . ALA A 1 142 ? 1.608 23.617 -48.705 1.00 73.00 142 ALA A CA 1
ATOM 1067 C C . ALA A 1 142 ? 0.959 24.619 -49.676 1.00 73.00 142 ALA A C 1
ATOM 1069 O O . ALA A 1 142 ? -0.264 24.681 -49.751 1.00 73.00 142 ALA A O 1
ATOM 1070 N N . ARG A 1 143 ? 1.758 25.289 -50.522 1.00 73.00 143 ARG A N 1
ATOM 1071 C CA . ARG A 1 143 ? 1.242 26.141 -51.610 1.00 73.00 143 ARG A CA 1
ATOM 1072 C C . ARG A 1 143 ? 0.439 25.355 -52.650 1.00 73.00 143 ARG A C 1
ATOM 1074 O O . ARG A 1 143 ? -0.643 25.775 -53.043 1.00 73.00 143 ARG A O 1
ATOM 1081 N N . ALA A 1 144 ? 0.922 24.180 -53.067 1.00 73.25 144 ALA A N 1
ATOM 1082 C CA . ALA A 1 144 ? 0.184 23.329 -54.004 1.00 73.25 144 ALA A CA 1
ATOM 1083 C C . ALA A 1 144 ? -1.168 22.877 -53.435 1.00 73.25 144 ALA A C 1
ATOM 1085 O O . ALA A 1 144 ? -2.141 22.784 -54.175 1.00 73.25 144 ALA A O 1
ATOM 1086 N N . ALA A 1 145 ? -1.251 22.625 -52.130 1.00 69.69 145 ALA A N 1
ATOM 1087 C CA . ALA A 1 145 ? -2.502 22.266 -51.477 1.00 69.69 145 ALA A CA 1
ATOM 1088 C C . ALA A 1 145 ? -3.514 23.429 -51.439 1.00 69.69 145 ALA A C 1
ATOM 1090 O O . ALA A 1 145 ? -4.712 23.185 -51.531 1.00 69.69 145 ALA A O 1
ATOM 1091 N N . GLU A 1 146 ? -3.073 24.688 -51.360 1.00 70.62 146 GLU A N 1
ATOM 1092 C CA . GLU A 1 146 ? -3.974 25.856 -51.381 1.00 70.62 146 GLU A CA 1
ATOM 1093 C C . GLU A 1 146 ? -4.632 26.099 -52.753 1.00 70.62 146 GLU A C 1
ATOM 1095 O O . GLU A 1 146 ? -5.777 26.578 -52.834 1.00 70.62 146 GLU A O 1
ATOM 1100 N N . GLU A 1 147 ? -3.905 25.777 -53.826 1.00 69.38 147 GLU A N 1
ATOM 1101 C CA . GLU A 1 147 ? -4.253 26.139 -55.204 1.00 69.38 147 GLU A CA 1
ATOM 1102 C C . GLU A 1 147 ? -4.938 25.024 -56.016 1.00 69.38 147 GLU A C 1
ATOM 1104 O O . GLU A 1 147 ? -5.396 25.278 -57.132 1.00 69.38 147 GLU A O 1
ATOM 1109 N N . VAL A 1 148 ? -5.001 23.794 -55.499 1.00 69.25 148 VAL A N 1
ATOM 1110 C CA . VAL A 1 148 ? -5.541 22.619 -56.207 1.00 69.25 148 VAL A CA 1
ATOM 1111 C C . VAL A 1 148 ? -6.974 22.301 -55.748 1.00 69.25 148 VAL A C 1
ATOM 1113 O O . VAL A 1 148 ? -7.345 22.552 -54.604 1.00 69.25 148 VAL A O 1
ATOM 1116 N N . ASP A 1 149 ? -7.795 21.738 -56.646 1.00 63.94 149 ASP A N 1
ATOM 1117 C CA . ASP A 1 149 ? -9.177 21.324 -56.357 1.00 63.94 149 ASP A CA 1
ATOM 1118 C C . ASP A 1 149 ? -9.270 20.370 -55.149 1.00 63.94 149 ASP A C 1
ATOM 1120 O O . ASP A 1 149 ? -8.458 19.454 -54.999 1.00 63.94 149 ASP A O 1
ATOM 1124 N N . SER A 1 150 ? -10.353 20.484 -54.368 1.00 63.88 150 SER A N 1
ATOM 1125 C CA . SER A 1 150 ? -10.654 19.651 -53.183 1.00 63.88 150 SER A CA 1
ATOM 1126 C C . SER A 1 150 ? -10.759 18.141 -53.449 1.00 63.88 150 SER A C 1
ATOM 1128 O O . SER A 1 150 ? -10.839 17.341 -52.519 1.00 63.88 150 SER A O 1
ATOM 1130 N N . LYS A 1 151 ? -10.761 17.740 -54.725 1.00 63.88 151 LYS A N 1
ATOM 1131 C CA . LYS A 1 151 ? -10.803 16.346 -55.186 1.00 63.88 151 LYS A CA 1
ATOM 1132 C C . LYS A 1 151 ? -9.423 15.679 -55.248 1.00 63.88 151 LYS A C 1
ATOM 1134 O O . LYS A 1 151 ? -9.360 14.481 -55.512 1.00 63.88 151 LYS A O 1
ATOM 1139 N N . THR A 1 152 ? -8.336 16.427 -55.057 1.00 70.88 152 THR A N 1
ATOM 1140 C CA . THR A 1 152 ? -6.967 15.891 -55.056 1.00 70.88 152 THR A CA 1
ATOM 1141 C C . THR A 1 152 ? -6.538 15.559 -53.628 1.00 70.88 152 THR A C 1
ATOM 1143 O O . THR A 1 152 ? -6.557 16.422 -52.753 1.00 70.88 152 THR A O 1
ATOM 1146 N N . GLY A 1 153 ? -6.142 14.309 -53.387 1.00 71.75 153 GLY A N 1
ATOM 1147 C CA . GLY A 1 153 ? -5.685 13.851 -52.072 1.00 71.75 153 GLY A CA 1
ATOM 1148 C C . GLY A 1 153 ? -4.165 13.922 -51.939 1.00 71.75 153 GLY A C 1
ATOM 1149 O O . GLY A 1 153 ? -3.448 13.430 -52.813 1.00 71.75 153 GLY A O 1
ATOM 1150 N N . PHE A 1 154 ? -3.662 14.475 -50.834 1.00 77.00 154 PHE A N 1
ATOM 1151 C CA . PHE A 1 154 ? -2.230 14.477 -50.514 1.00 77.00 154 PHE A CA 1
ATOM 1152 C C . PHE A 1 154 ? -1.917 13.418 -49.452 1.00 77.00 154 PHE A C 1
ATOM 1154 O O . PHE A 1 154 ? -2.535 13.381 -48.390 1.00 77.00 154 PHE A O 1
ATOM 1161 N N . ILE A 1 155 ? -0.929 12.569 -49.723 1.00 79.12 155 ILE A N 1
ATOM 1162 C CA . ILE A 1 155 ? -0.427 11.553 -48.793 1.00 79.12 155 ILE A CA 1
ATOM 1163 C C . ILE A 1 155 ? 1.024 11.897 -48.481 1.00 79.12 155 ILE A C 1
ATOM 1165 O O . ILE A 1 155 ? 1.861 11.932 -49.384 1.00 79.12 155 ILE A O 1
ATOM 1169 N N . LEU A 1 156 ? 1.332 12.159 -47.214 1.00 81.88 156 LEU A N 1
ATOM 1170 C CA . LEU A 1 156 ? 2.699 12.448 -46.789 1.00 81.88 156 LEU A CA 1
ATOM 1171 C C . LEU A 1 156 ? 3.284 11.212 -46.107 1.00 81.88 156 LEU A C 1
ATOM 1173 O O . LEU A 1 156 ? 2.719 10.690 -45.150 1.00 81.88 156 LEU A O 1
ATOM 1177 N N . LEU A 1 157 ? 4.416 10.740 -46.627 1.00 81.88 157 LEU A N 1
ATOM 1178 C CA . LEU A 1 157 ? 5.158 9.611 -46.074 1.00 81.88 157 LEU A CA 1
ATOM 1179 C C . LEU A 1 157 ? 6.458 10.126 -45.463 1.00 81.88 157 LEU A C 1
ATOM 1181 O O . LEU A 1 157 ? 7.248 10.772 -46.155 1.00 81.88 157 LEU A O 1
ATOM 1185 N N . ASN A 1 158 ? 6.697 9.827 -44.187 1.00 79.19 158 ASN A N 1
ATOM 1186 C CA . ASN A 1 158 ? 7.880 10.245 -43.433 1.00 79.19 158 ASN A CA 1
ATOM 1187 C C . ASN A 1 158 ? 8.164 11.756 -43.535 1.00 79.19 158 ASN A C 1
ATOM 1189 O O . ASN A 1 158 ? 9.325 12.177 -43.612 1.00 79.19 158 ASN A O 1
ATOM 1193 N N . ALA A 1 159 ? 7.122 12.592 -43.561 1.00 74.19 159 ALA A N 1
ATOM 1194 C CA . ALA A 1 159 ? 7.287 14.046 -43.538 1.00 74.19 159 ALA A CA 1
ATOM 1195 C C . ALA A 1 159 ? 7.804 14.537 -42.175 1.00 74.19 159 ALA A C 1
ATOM 1197 O O . ALA A 1 159 ? 8.428 15.604 -42.098 1.00 74.19 159 ALA A O 1
ATOM 1198 N N . ARG A 1 160 ? 7.625 13.725 -41.119 1.00 74.38 160 ARG A N 1
ATOM 1199 C CA . ARG A 1 160 ? 8.075 13.994 -39.748 1.00 74.38 160 ARG A CA 1
ATOM 1200 C C . ARG A 1 160 ? 7.571 15.345 -39.264 1.00 74.38 160 ARG A C 1
ATOM 1202 O O . ARG A 1 160 ? 8.323 16.124 -38.679 1.00 74.38 160 ARG A O 1
ATOM 1209 N N . LEU A 1 161 ? 6.325 15.670 -39.596 1.00 69.00 161 LEU A N 1
ATOM 1210 C CA . LEU A 1 161 ? 5.729 16.939 -39.177 1.00 69.00 161 LEU A CA 1
ATOM 1211 C C . LEU A 1 161 ? 5.545 16.986 -37.658 1.00 69.00 161 LEU A C 1
ATOM 1213 O O . LEU A 1 161 ? 5.493 18.070 -37.088 1.00 69.00 161 LEU A O 1
ATOM 1217 N N . ARG A 1 162 ? 5.461 15.810 -37.023 1.00 65.81 162 ARG A N 1
ATOM 1218 C CA . ARG A 1 162 ? 5.165 15.618 -35.604 1.00 65.81 162 ARG A CA 1
ATOM 1219 C C . ARG A 1 162 ? 6.330 14.874 -34.933 1.00 65.81 162 ARG A C 1
ATOM 1221 O O . ARG A 1 162 ? 6.796 13.865 -35.460 1.00 65.81 162 ARG A O 1
ATOM 1228 N N . GLY A 1 163 ? 6.822 15.373 -33.794 1.00 58.72 163 GLY A N 1
ATOM 1229 C CA . GLY A 1 163 ? 7.908 14.765 -33.003 1.00 58.72 163 GLY A CA 1
ATOM 1230 C C . GLY A 1 163 ? 8.969 15.760 -32.502 1.00 58.72 163 GLY A C 1
ATOM 1231 O O . GLY A 1 163 ? 8.789 16.972 -32.598 1.00 58.72 163 GLY A O 1
ATOM 1232 N N . ALA A 1 164 ? 10.111 15.239 -32.035 1.00 49.09 164 ALA A N 1
ATOM 1233 C CA . ALA A 1 164 ? 11.155 15.977 -31.303 1.00 49.09 164 ALA A CA 1
ATOM 1234 C C . ALA A 1 164 ? 11.785 17.198 -32.015 1.00 49.09 164 ALA A C 1
ATOM 1236 O O . ALA A 1 164 ? 12.414 18.030 -31.366 1.00 49.09 164 ALA A O 1
ATOM 1237 N N . ARG A 1 165 ? 11.654 17.330 -33.344 1.00 56.47 165 ARG A N 1
ATOM 1238 C CA . ARG A 1 165 ? 12.106 18.521 -34.089 1.00 56.47 165 ARG A CA 1
ATOM 1239 C C . ARG A 1 165 ? 10.906 19.382 -34.462 1.00 56.47 165 ARG A C 1
ATOM 1241 O O . ARG A 1 165 ? 10.264 19.132 -35.483 1.00 56.47 165 ARG A O 1
ATOM 1248 N N . LYS A 1 166 ? 10.636 20.391 -33.637 1.00 58.12 166 LYS A N 1
ATOM 1249 C CA . LYS A 1 166 ? 9.585 21.385 -33.861 1.00 58.12 166 LYS A CA 1
ATOM 1250 C C . LYS A 1 166 ? 10.157 22.583 -34.620 1.00 58.12 166 LYS A C 1
ATOM 1252 O O . LYS A 1 166 ? 11.085 23.228 -34.147 1.00 58.12 166 LYS A O 1
ATOM 1257 N N . ASP A 1 167 ? 9.599 22.854 -35.796 1.00 66.62 167 ASP A N 1
ATOM 1258 C CA . ASP A 1 167 ? 9.857 24.060 -36.588 1.00 66.62 167 ASP A CA 1
ATOM 1259 C C . ASP A 1 167 ? 8.506 24.765 -36.802 1.00 66.62 167 ASP A C 1
ATOM 1261 O O . ASP A 1 167 ? 7.528 24.078 -37.099 1.00 66.62 167 ASP A O 1
ATOM 1265 N N . GLN A 1 168 ? 8.452 26.104 -36.762 1.00 68.50 168 GLN A N 1
ATOM 1266 C CA . GLN A 1 168 ? 7.207 26.876 -36.976 1.00 68.50 168 GLN A CA 1
ATOM 1267 C C . GLN A 1 168 ? 6.461 26.463 -38.260 1.00 68.50 168 GLN A C 1
ATOM 1269 O O . GLN A 1 168 ? 5.259 26.229 -38.238 1.00 68.50 168 GLN A O 1
ATOM 1274 N N . LEU A 1 169 ? 7.188 26.240 -39.362 1.00 68.12 169 LEU A N 1
ATOM 1275 C CA . LEU A 1 169 ? 6.607 25.755 -40.619 1.00 68.12 169 LEU A CA 1
ATOM 1276 C C . LEU A 1 169 ? 5.949 24.369 -40.478 1.00 68.12 169 LEU A C 1
ATOM 1278 O O . LEU A 1 169 ? 4.910 24.106 -41.074 1.00 68.12 169 LEU A O 1
ATOM 1282 N N . ARG A 1 170 ? 6.562 23.443 -39.729 1.00 72.25 170 ARG A N 1
ATOM 1283 C CA . ARG A 1 170 ? 6.015 22.086 -39.548 1.00 72.25 170 ARG A CA 1
ATOM 1284 C C . ARG A 1 170 ? 4.750 22.117 -38.699 1.00 72.25 170 ARG A C 1
ATOM 1286 O O . ARG A 1 170 ? 3.848 21.329 -38.960 1.00 72.25 170 ARG A O 1
ATOM 1293 N N . GLU A 1 171 ? 4.684 23.025 -37.729 1.00 70.44 171 GLU A N 1
ATOM 1294 C CA . GLU A 1 171 ? 3.498 23.250 -36.901 1.00 70.44 171 GLU A CA 1
ATOM 1295 C C . GLU A 1 171 ? 2.357 23.862 -37.720 1.00 70.44 171 GLU A C 1
ATOM 1297 O O . GLU A 1 171 ? 1.253 23.324 -37.697 1.00 70.44 171 GLU A O 1
ATOM 1302 N N . GLU A 1 172 ? 2.635 24.884 -38.535 1.00 68.12 172 GLU A N 1
ATOM 1303 C CA . GLU A 1 172 ? 1.661 25.481 -39.464 1.00 68.12 172 GLU A CA 1
ATOM 1304 C C . GLU A 1 172 ? 1.113 24.443 -40.461 1.00 68.12 172 GLU A C 1
ATOM 1306 O O . GLU A 1 172 ? -0.099 24.309 -40.635 1.00 68.12 172 GLU A O 1
ATOM 1311 N N . VAL A 1 173 ? 1.992 23.630 -41.059 1.00 68.69 173 VAL A N 1
ATOM 1312 C CA . VAL A 1 173 ? 1.603 22.541 -41.974 1.00 68.69 173 VAL A CA 1
ATOM 1313 C C . VAL A 1 173 ? 0.912 21.390 -41.225 1.00 68.69 173 VAL A C 1
ATOM 1315 O O . VAL A 1 173 ? 0.091 20.684 -41.800 1.00 68.69 173 VAL A O 1
ATOM 1318 N N . SER A 1 174 ? 1.186 21.162 -39.942 1.00 70.69 174 SER A N 1
ATOM 1319 C CA . SER A 1 174 ? 0.455 20.161 -39.148 1.00 70.69 174 SER A CA 1
ATOM 1320 C C . SER A 1 174 ? -0.953 20.641 -38.782 1.00 70.69 174 SER A C 1
ATOM 1322 O O . SER A 1 174 ? -1.895 19.852 -38.835 1.00 70.69 174 SER A O 1
ATOM 1324 N N . ALA A 1 175 ? -1.106 21.926 -38.449 1.00 66.88 175 ALA A N 1
ATOM 1325 C CA . ALA A 1 175 ? -2.379 22.543 -38.083 1.00 66.88 175 ALA A CA 1
ATOM 1326 C C . ALA A 1 175 ? -3.304 22.735 -39.296 1.00 66.88 175 ALA A C 1
ATOM 1328 O O . ALA A 1 175 ? -4.501 22.470 -39.213 1.00 66.88 175 ALA A O 1
ATOM 1329 N N . GLY A 1 176 ? -2.746 23.138 -40.442 1.00 60.03 176 GLY A N 1
ATOM 1330 C CA . GLY A 1 176 ? -3.492 23.315 -41.689 1.00 60.03 176 GLY A CA 1
ATOM 1331 C C . GLY A 1 176 ? -3.976 22.005 -42.325 1.00 60.03 176 GLY A C 1
ATOM 1332 O O . GLY A 1 176 ? -4.991 21.985 -43.019 1.00 60.03 176 GLY A O 1
ATOM 1333 N N . PHE A 1 177 ? -3.290 20.888 -42.059 1.00 62.75 177 PHE A N 1
ATOM 1334 C CA . PHE A 1 177 ? -3.625 19.567 -42.591 1.00 62.75 177 PHE A CA 1
ATOM 1335 C C . PHE A 1 177 ? -4.155 18.635 -41.486 1.00 62.75 177 PHE A C 1
ATOM 1337 O O . PHE A 1 177 ? -3.403 17.855 -40.901 1.00 62.75 177 PHE A O 1
ATOM 1344 N N . ASN A 1 178 ? -5.466 18.646 -41.235 1.00 60.34 178 ASN A N 1
ATOM 1345 C CA . ASN A 1 178 ? -6.099 17.666 -40.345 1.00 60.34 178 ASN A CA 1
ATOM 1346 C C . ASN A 1 178 ? -6.144 16.284 -41.028 1.00 60.34 178 ASN A C 1
ATOM 1348 O O . ASN A 1 178 ? -6.957 16.048 -41.923 1.00 60.34 178 ASN A O 1
ATOM 1352 N N . ALA A 1 179 ? -5.233 15.382 -40.655 1.00 62.59 179 ALA A N 1
ATOM 1353 C CA . ALA A 1 179 ? -5.125 14.068 -41.282 1.00 62.59 179 ALA A CA 1
ATOM 1354 C C . ALA A 1 179 ? -6.343 13.185 -40.953 1.00 62.59 179 ALA A C 1
ATOM 1356 O O . ALA A 1 179 ? -6.666 12.952 -39.787 1.00 62.59 179 ALA A O 1
ATOM 1357 N N . ALA A 1 180 ? -6.985 12.656 -41.997 1.00 63.31 180 ALA A N 1
ATOM 1358 C CA . ALA A 1 180 ? -8.068 11.679 -41.891 1.00 63.31 180 ALA A CA 1
ATOM 1359 C C . ALA A 1 180 ? -7.547 10.298 -41.455 1.00 63.31 180 ALA A C 1
ATOM 1361 O O . ALA A 1 180 ? -8.285 9.510 -40.871 1.00 63.31 180 ALA A O 1
ATOM 1362 N N . PHE A 1 181 ? -6.267 10.022 -41.716 1.00 70.75 181 PHE A N 1
ATOM 1363 C CA . PHE A 1 181 ? -5.547 8.846 -41.241 1.00 70.75 181 PHE A CA 1
ATOM 1364 C C . PHE A 1 181 ? -4.153 9.250 -40.766 1.00 70.75 181 PHE A C 1
ATOM 1366 O O . PHE A 1 181 ? -3.431 9.926 -41.501 1.00 70.75 181 PHE A O 1
ATOM 1373 N N . HIS A 1 182 ? -3.765 8.819 -39.568 1.00 77.44 182 HIS A N 1
ATOM 1374 C CA . HIS A 1 182 ? -2.414 9.020 -39.039 1.00 77.44 182 HIS A CA 1
ATOM 1375 C C . HIS A 1 182 ? -1.874 7.716 -38.456 1.00 77.44 182 HIS A C 1
ATOM 1377 O O . HIS A 1 182 ? -2.615 6.993 -37.789 1.00 77.44 182 HIS A O 1
ATOM 1383 N N . LEU A 1 183 ? -0.588 7.437 -38.674 1.00 79.69 183 LEU A N 1
ATOM 1384 C CA . LEU A 1 183 ? 0.127 6.325 -38.052 1.00 79.69 183 LEU A CA 1
ATOM 1385 C C . LEU A 1 183 ? 1.567 6.725 -37.718 1.00 79.69 183 LEU A C 1
ATOM 1387 O O . LEU A 1 183 ? 2.309 7.173 -38.593 1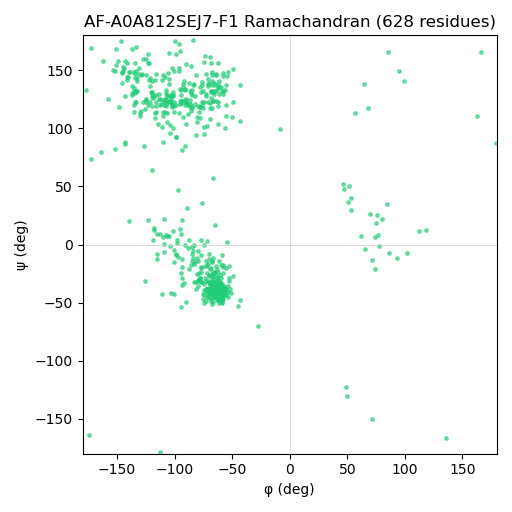.00 79.69 183 LEU A O 1
ATOM 1391 N N . ARG A 1 184 ? 1.969 6.509 -36.462 1.00 81.12 184 ARG A N 1
ATOM 1392 C CA . ARG A 1 184 ? 3.307 6.814 -35.943 1.00 81.12 184 ARG A CA 1
ATOM 1393 C C . ARG A 1 184 ? 3.747 5.791 -34.900 1.00 81.12 184 ARG A C 1
ATOM 1395 O O . ARG A 1 184 ? 2.968 5.411 -34.030 1.00 81.12 184 ARG A O 1
ATOM 1402 N N . LEU A 1 185 ? 5.016 5.387 -34.949 1.00 76.31 185 LEU A N 1
ATOM 1403 C CA . LEU A 1 185 ? 5.640 4.599 -33.879 1.00 76.31 185 LEU A CA 1
ATOM 1404 C C . LEU A 1 185 ? 6.233 5.515 -32.801 1.00 76.31 185 LEU A C 1
ATOM 1406 O O . LEU A 1 185 ? 6.854 6.527 -33.122 1.00 76.31 185 LEU A O 1
ATOM 1410 N N . CYS A 1 186 ? 6.067 5.144 -31.533 1.00 73.50 186 CYS A N 1
ATOM 1411 C CA . CYS A 1 186 ? 6.548 5.891 -30.369 1.00 73.50 186 CYS A CA 1
ATOM 1412 C C . CYS A 1 186 ? 7.184 4.973 -29.302 1.00 73.50 186 CYS A C 1
ATOM 1414 O O . CYS A 1 186 ? 7.081 3.746 -29.381 1.00 73.50 186 CYS A O 1
ATOM 1416 N N . GLY A 1 187 ? 7.868 5.566 -28.317 1.00 66.56 187 GLY A N 1
ATOM 1417 C CA . GLY A 1 187 ? 8.618 4.853 -27.270 1.00 66.56 187 GLY A CA 1
ATOM 1418 C C . GLY A 1 187 ? 10.054 4.474 -27.667 1.00 66.56 187 GLY A C 1
ATOM 1419 O O . GLY A 1 187 ? 10.404 4.498 -28.849 1.00 66.56 187 GLY A O 1
ATOM 1420 N N . SER A 1 188 ? 10.865 4.099 -26.669 1.00 58.75 188 SER A N 1
ATOM 1421 C CA . SER A 1 188 ? 12.325 3.881 -26.740 1.00 58.75 188 SER A CA 1
ATOM 1422 C C . SER A 1 188 ? 12.783 2.826 -27.757 1.00 58.75 188 SER A C 1
ATOM 1424 O O . SER A 1 188 ? 13.929 2.867 -28.183 1.00 58.75 188 SER A O 1
ATOM 1426 N N . ASN A 1 189 ? 11.886 1.932 -28.194 1.00 61.44 189 ASN A N 1
ATOM 1427 C CA . ASN A 1 189 ? 12.151 0.886 -29.196 1.00 61.44 189 ASN A CA 1
ATOM 1428 C C . ASN A 1 189 ? 10.992 0.675 -30.195 1.00 61.44 189 ASN A C 1
ATOM 1430 O O . ASN A 1 189 ? 10.844 -0.391 -30.797 1.00 61.44 189 ASN A O 1
ATOM 1434 N N . GLY A 1 190 ? 10.101 1.662 -30.349 1.00 65.00 190 GLY A N 1
ATOM 1435 C CA . GLY A 1 190 ? 8.908 1.530 -31.197 1.00 65.00 190 GLY A CA 1
ATOM 1436 C C . GLY A 1 190 ? 7.863 0.569 -30.626 1.00 65.00 190 GLY A C 1
ATOM 1437 O O . GLY A 1 190 ? 7.100 -0.037 -31.381 1.00 65.00 190 GLY A O 1
ATOM 1438 N N . GLN A 1 191 ? 7.855 0.418 -29.299 1.00 69.31 191 GLN A N 1
ATOM 1439 C CA . GLN A 1 191 ? 6.887 -0.378 -28.544 1.00 69.31 191 GLN A CA 1
ATOM 1440 C C . GLN A 1 191 ? 5.494 0.262 -28.519 1.00 69.31 191 GLN A C 1
ATOM 1442 O O . GLN A 1 191 ? 4.525 -0.421 -28.209 1.00 69.31 191 GLN A O 1
ATOM 1447 N N . GLY A 1 192 ? 5.370 1.549 -28.838 1.00 74.62 192 GLY A N 1
ATOM 1448 C CA . GLY A 1 192 ? 4.098 2.247 -28.960 1.00 74.62 192 GLY A CA 1
ATOM 1449 C C . GLY A 1 192 ? 3.716 2.514 -30.412 1.00 74.62 192 GLY A C 1
ATOM 1450 O O . GLY A 1 192 ? 4.567 2.722 -31.278 1.00 74.62 192 GLY A O 1
ATOM 1451 N N . LEU A 1 193 ? 2.416 2.505 -30.673 1.00 80.75 193 LEU A N 1
ATOM 1452 C CA . LEU A 1 193 ? 1.785 2.835 -31.941 1.00 80.75 193 LEU A CA 1
ATOM 1453 C C . LEU A 1 193 ? 0.687 3.864 -31.668 1.00 80.75 193 LEU A C 1
ATOM 1455 O O . LEU A 1 193 ? -0.303 3.549 -31.014 1.00 80.75 193 LEU A O 1
ATOM 1459 N N . VAL A 1 194 ? 0.854 5.076 -32.184 1.00 83.62 194 VAL A N 1
ATOM 1460 C CA . VAL A 1 194 ? -0.199 6.096 -32.226 1.00 83.62 194 VAL A CA 1
ATOM 1461 C C . VAL A 1 194 ? -0.858 6.015 -33.590 1.00 83.62 194 VAL A C 1
ATOM 1463 O O . VAL A 1 194 ? -0.177 6.151 -34.608 1.00 83.62 194 VAL A O 1
ATOM 1466 N N . TYR A 1 195 ? -2.170 5.815 -33.632 1.00 83.31 195 TYR A N 1
ATOM 1467 C CA . TYR A 1 195 ? -2.906 5.829 -34.887 1.00 83.31 195 TYR A CA 1
ATOM 1468 C C . TYR A 1 195 ? -4.296 6.451 -34.761 1.00 83.31 195 TYR A C 1
ATOM 1470 O O . TYR A 1 195 ? -4.880 6.524 -33.681 1.00 83.31 195 TYR A O 1
ATOM 1478 N N . ARG A 1 196 ? -4.824 6.900 -35.899 1.00 78.00 196 ARG A N 1
ATOM 1479 C CA . ARG A 1 196 ? -6.193 7.397 -36.065 1.00 78.00 196 ARG A CA 1
ATOM 1480 C C . ARG A 1 196 ? -6.765 6.801 -37.349 1.00 78.00 196 ARG A C 1
ATOM 1482 O O . ARG A 1 196 ? -6.174 6.978 -38.414 1.00 78.00 196 ARG A O 1
ATOM 1489 N N . ALA A 1 197 ? -7.862 6.053 -37.239 1.00 67.38 197 ALA A N 1
ATOM 1490 C CA . ALA A 1 197 ? -8.491 5.356 -38.364 1.00 67.38 197 ALA A CA 1
ATOM 1491 C C . ALA A 1 197 ? -9.470 6.258 -39.142 1.00 67.38 197 ALA A C 1
ATOM 1493 O O . ALA A 1 197 ? -10.041 7.187 -38.581 1.00 67.38 197 ALA A O 1
ATOM 1494 N N . LEU A 1 198 ? -9.667 5.955 -40.430 1.00 61.56 198 LEU A N 1
ATOM 1495 C CA . LEU A 1 198 ? -10.572 6.656 -41.350 1.00 61.56 198 LEU A CA 1
ATOM 1496 C C . LEU A 1 198 ? -12.033 6.227 -41.113 1.00 61.56 198 LEU A C 1
ATOM 1498 O O . LEU A 1 198 ? -12.377 5.113 -41.497 1.00 61.56 198 LEU A O 1
ATOM 1502 N N . GLN A 1 199 ? -12.876 7.102 -40.543 1.00 47.34 199 GLN A N 1
ATOM 1503 C CA . GLN A 1 199 ? -14.249 7.389 -41.020 1.00 47.34 199 GLN A CA 1
ATOM 1504 C C . GLN A 1 199 ? -14.954 8.497 -40.199 1.00 47.34 199 GLN A C 1
ATOM 1506 O O . GLN A 1 199 ? -14.945 8.491 -38.971 1.00 47.34 199 GLN A O 1
ATOM 1511 N N . ASP A 1 200 ? -15.560 9.443 -40.925 1.00 48.22 200 ASP A N 1
ATOM 1512 C CA . ASP A 1 200 ? -16.551 10.456 -40.520 1.00 48.22 200 ASP A CA 1
ATOM 1513 C C . ASP A 1 200 ? -16.237 11.346 -39.305 1.00 48.22 200 ASP A C 1
ATOM 1515 O O . ASP A 1 200 ? -17.057 11.555 -38.415 1.00 48.22 200 ASP A O 1
ATOM 1519 N N . GLY A 1 201 ? -15.042 11.946 -39.290 1.00 51.59 201 GLY A N 1
ATOM 1520 C CA . GLY A 1 201 ? -14.752 13.181 -38.541 1.00 51.59 201 GLY A CA 1
ATOM 1521 C C . GLY A 1 201 ? -14.622 13.066 -37.014 1.00 51.59 201 GLY A C 1
ATOM 1522 O O . GLY A 1 201 ? -13.950 13.903 -36.415 1.00 51.59 201 GLY A O 1
ATOM 1523 N N . SER A 1 202 ? -15.176 12.022 -36.389 1.00 58.09 202 SER A N 1
ATOM 1524 C CA . SER A 1 202 ? -15.184 11.809 -34.930 1.00 58.09 202 SER A CA 1
ATOM 1525 C C . SER A 1 202 ? -14.226 10.702 -34.454 1.00 58.09 202 SER A C 1
ATOM 1527 O O . SER A 1 202 ? -14.214 10.342 -33.279 1.00 58.09 202 SER A O 1
ATOM 1529 N N . SER A 1 203 ? -13.389 10.142 -35.335 1.00 67.50 203 SER A N 1
ATOM 1530 C CA . SER A 1 203 ? -12.491 9.044 -34.954 1.00 67.50 203 SER A CA 1
ATOM 1531 C C . SER A 1 203 ? -11.460 9.505 -33.905 1.00 67.50 203 SER A C 1
ATOM 1533 O O . SER A 1 203 ? -10.727 10.466 -34.181 1.00 67.50 203 SER A O 1
ATOM 1535 N N . PRO A 1 204 ? -11.377 8.843 -32.732 1.00 78.38 204 PRO A N 1
ATOM 1536 C CA . PRO A 1 204 ? -10.438 9.204 -31.677 1.00 78.38 204 PRO A CA 1
ATOM 1537 C C . PRO A 1 204 ? -9.005 8.790 -32.035 1.00 78.38 204 PRO A C 1
ATOM 1539 O O . PRO A 1 204 ? -8.776 7.874 -32.829 1.00 78.38 204 PRO A O 1
ATOM 1542 N N . TRP A 1 205 ? -8.036 9.456 -31.418 1.00 81.81 205 TRP A N 1
ATOM 1543 C CA . TRP A 1 205 ? -6.650 9.017 -31.361 1.00 81.81 205 TRP A CA 1
ATOM 1544 C C . TRP A 1 205 ? -6.546 7.771 -30.490 1.00 81.81 205 TRP A C 1
ATOM 1546 O O . TRP A 1 205 ? -7.063 7.736 -29.372 1.00 81.81 205 TRP A O 1
ATOM 1556 N N . VAL A 1 206 ? -5.863 6.753 -31.003 1.00 82.75 206 VAL A N 1
ATOM 1557 C CA . VAL A 1 206 ? -5.626 5.497 -30.298 1.00 82.75 206 VAL A CA 1
ATOM 1558 C C . VAL A 1 206 ? -4.130 5.316 -30.098 1.00 82.75 206 VAL A C 1
ATOM 1560 O O . VAL A 1 206 ? -3.339 5.382 -31.040 1.00 82.75 206 VAL A O 1
ATOM 1563 N N . LEU A 1 207 ? -3.750 5.067 -28.852 1.00 83.69 207 LEU A N 1
ATOM 1564 C CA . LEU A 1 207 ? -2.401 4.714 -28.447 1.00 83.69 207 LEU A CA 1
ATOM 1565 C C . LEU A 1 207 ? -2.393 3.230 -28.085 1.00 83.69 207 LEU A C 1
ATOM 1567 O O . LEU A 1 207 ? -3.115 2.807 -27.184 1.00 83.69 207 LEU A O 1
ATOM 1571 N N . ALA A 1 208 ? -1.595 2.432 -28.786 1.00 81.62 208 ALA A N 1
ATOM 1572 C CA . ALA A 1 208 ? -1.518 0.989 -28.604 1.00 81.62 208 ALA A CA 1
ATOM 1573 C C . ALA A 1 208 ? -0.082 0.533 -28.327 1.00 81.62 208 ALA A C 1
ATOM 1575 O O . ALA A 1 208 ? 0.874 1.082 -28.871 1.00 81.62 208 ALA A O 1
ATOM 1576 N N . ARG A 1 209 ? 0.079 -0.499 -27.498 1.00 80.38 209 ARG A N 1
ATOM 1577 C CA . ARG A 1 209 ? 1.360 -1.143 -27.202 1.00 80.38 209 ARG A CA 1
ATOM 1578 C C . ARG A 1 209 ? 1.561 -2.349 -28.104 1.00 80.38 209 ARG A C 1
ATOM 1580 O O . ARG A 1 209 ? 0.700 -3.218 -28.199 1.00 80.38 209 ARG A O 1
ATOM 1587 N N . ARG A 1 210 ? 2.715 -2.402 -28.755 1.00 77.81 210 ARG A N 1
ATOM 1588 C CA . ARG A 1 210 ? 3.190 -3.498 -29.595 1.00 77.81 210 ARG A CA 1
ATOM 1589 C C . ARG A 1 210 ? 3.977 -4.476 -28.724 1.00 77.81 210 ARG A C 1
ATOM 1591 O O . ARG A 1 210 ? 4.974 -4.094 -28.115 1.00 77.81 210 ARG A O 1
ATOM 1598 N N . ASN A 1 211 ? 3.546 -5.733 -28.687 1.00 63.81 211 ASN A N 1
ATOM 1599 C CA . ASN A 1 211 ? 4.239 -6.796 -27.959 1.00 63.81 211 ASN A CA 1
ATOM 1600 C C . ASN A 1 211 ? 5.247 -7.495 -28.880 1.00 63.81 211 ASN A C 1
ATOM 1602 O O . ASN A 1 211 ? 4.918 -8.513 -29.473 1.00 63.81 211 ASN A O 1
ATOM 1606 N N . LEU A 1 212 ? 6.466 -6.968 -29.020 1.00 60.56 212 LEU A N 1
ATOM 1607 C CA . LEU A 1 212 ? 7.504 -7.601 -29.852 1.00 60.56 212 LEU A CA 1
ATOM 1608 C C . LEU A 1 212 ? 7.876 -8.999 -29.301 1.00 60.56 212 LEU A C 1
ATOM 1610 O O . LEU A 1 212 ? 8.001 -9.133 -28.084 1.00 60.56 212 LEU A O 1
ATOM 1614 N N . PRO A 1 213 ? 8.058 -10.039 -30.145 1.00 55.78 213 PRO A N 1
ATOM 1615 C CA . PRO A 1 213 ? 8.118 -10.024 -31.614 1.00 55.78 213 PRO A CA 1
ATOM 1616 C C . PRO A 1 213 ? 6.750 -10.097 -32.322 1.00 55.78 213 PRO A C 1
ATOM 1618 O O . PRO A 1 213 ? 6.697 -10.031 -33.548 1.00 55.78 213 PRO A O 1
ATOM 1621 N N . SER A 1 214 ? 5.645 -10.218 -31.582 1.00 57.09 214 SER A N 1
ATOM 1622 C CA . SER A 1 214 ? 4.292 -10.189 -32.147 1.00 57.09 214 SER A CA 1
ATOM 1623 C C . SER A 1 214 ? 3.947 -8.802 -32.705 1.00 57.09 214 SER A C 1
ATOM 1625 O O . SER A 1 214 ? 4.284 -7.753 -32.151 1.00 57.09 214 SER A O 1
ATOM 1627 N N . THR A 1 215 ? 3.256 -8.779 -33.843 1.00 58.38 215 THR A N 1
ATOM 1628 C CA . THR A 1 215 ? 2.797 -7.549 -34.506 1.00 58.38 215 THR A CA 1
ATOM 1629 C C . THR A 1 215 ? 1.430 -7.079 -34.011 1.00 58.38 215 THR A C 1
ATOM 1631 O O . THR A 1 215 ? 0.966 -6.019 -34.432 1.00 58.38 215 THR A O 1
ATOM 1634 N N . ILE A 1 216 ? 0.784 -7.836 -33.117 1.00 65.94 216 ILE A N 1
ATOM 1635 C CA . ILE A 1 216 ? -0.528 -7.496 -32.563 1.00 65.94 216 ILE A CA 1
ATOM 1636 C C . ILE A 1 216 ? -0.350 -6.377 -31.530 1.00 65.94 216 ILE A C 1
ATOM 1638 O O . ILE A 1 216 ? 0.328 -6.548 -30.514 1.00 65.94 216 ILE A O 1
ATOM 1642 N N . ALA A 1 217 ? -0.952 -5.220 -31.805 1.00 72.12 217 ALA A N 1
ATOM 1643 C CA . ALA A 1 217 ? -0.966 -4.088 -30.890 1.00 72.12 217 ALA A CA 1
ATOM 1644 C C . ALA A 1 217 ? -2.198 -4.154 -29.973 1.00 72.12 217 ALA A C 1
ATOM 1646 O O . ALA A 1 217 ? -3.311 -4.382 -30.443 1.00 72.12 217 ALA A O 1
ATOM 1647 N N . LYS A 1 218 ? -2.005 -3.932 -28.670 1.00 77.25 218 LYS A N 1
ATOM 1648 C CA . LYS A 1 218 ? -3.081 -3.826 -27.675 1.00 77.25 218 LYS A CA 1
ATOM 1649 C C . LYS A 1 218 ? -3.333 -2.358 -27.351 1.00 77.25 218 LYS A C 1
ATOM 1651 O O . LYS A 1 218 ? -2.391 -1.644 -27.022 1.00 77.25 218 LYS A O 1
ATOM 1656 N N . GLU A 1 219 ? -4.579 -1.905 -27.447 1.00 82.94 219 GLU A N 1
ATOM 1657 C CA . GLU A 1 219 ? -4.970 -0.538 -27.076 1.00 82.94 219 GLU A CA 1
ATOM 1658 C C . GLU A 1 219 ? -4.621 -0.248 -25.603 1.00 82.94 219 GLU A C 1
ATOM 1660 O O . GLU A 1 219 ? -4.879 -1.070 -24.723 1.00 82.94 219 GLU A O 1
ATOM 1665 N N . VAL A 1 220 ? -3.987 0.902 -25.361 1.00 80.06 220 VAL A N 1
ATOM 1666 C CA . VAL A 1 220 ? -3.569 1.405 -24.040 1.00 80.06 220 VAL A CA 1
ATOM 1667 C C . VAL A 1 220 ? -4.390 2.628 -23.652 1.00 80.06 220 VAL A C 1
ATOM 1669 O O . VAL A 1 220 ? -4.799 2.748 -22.503 1.00 80.06 220 VAL A O 1
ATOM 1672 N N . ALA A 1 221 ? -4.629 3.540 -24.597 1.00 79.81 221 ALA A N 1
ATOM 1673 C CA . ALA A 1 221 ? -5.393 4.755 -24.346 1.00 79.81 221 ALA A CA 1
ATOM 1674 C C . ALA A 1 221 ? -6.128 5.241 -25.601 1.00 79.81 221 ALA A C 1
ATOM 1676 O O . ALA A 1 221 ? -5.690 5.000 -26.731 1.00 79.81 221 ALA A O 1
ATOM 1677 N N . ARG A 1 222 ? -7.222 5.973 -25.370 1.00 83.50 222 ARG A N 1
ATOM 1678 C CA . ARG A 1 222 ? -8.075 6.589 -26.388 1.00 83.50 222 ARG A CA 1
ATOM 1679 C C . ARG A 1 222 ? -8.382 8.031 -26.004 1.00 83.50 222 ARG A C 1
ATOM 1681 O O . ARG A 1 222 ? -8.787 8.279 -24.871 1.00 83.50 222 ARG A O 1
ATOM 1688 N N . SER A 1 223 ? -8.221 8.963 -26.936 1.00 80.75 223 SER A N 1
ATOM 1689 C CA . SER A 1 223 ? -8.478 10.390 -26.705 1.00 80.75 223 SER A CA 1
ATOM 1690 C C . SER A 1 223 ? -9.042 11.077 -27.948 1.00 80.75 223 SER A C 1
ATOM 1692 O O . SER A 1 223 ? -8.801 10.646 -29.072 1.00 80.75 223 SER A O 1
ATOM 1694 N N . PHE A 1 224 ? -9.815 12.148 -27.761 1.00 78.38 224 PHE A N 1
ATOM 1695 C CA . PHE A 1 224 ? -10.266 12.991 -28.878 1.00 78.38 224 PHE A CA 1
ATOM 1696 C C . PHE A 1 224 ? -9.174 13.962 -29.334 1.00 78.38 224 PHE A C 1
ATOM 1698 O O . PHE A 1 224 ? -9.057 14.236 -30.528 1.00 78.38 224 PHE A O 1
ATOM 1705 N N . ASP A 1 225 ? -8.324 14.382 -28.398 1.00 75.38 225 ASP A N 1
ATOM 1706 C C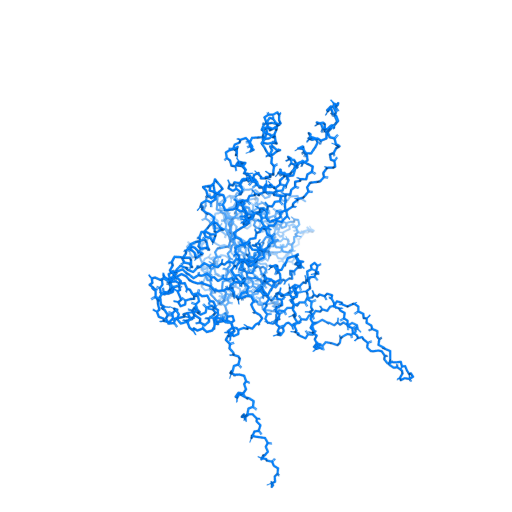A . ASP A 1 225 ? -7.125 15.167 -28.664 1.00 75.38 225 ASP A CA 1
ATOM 1707 C C . ASP A 1 225 ? -5.909 14.270 -28.909 1.00 75.38 225 ASP A C 1
ATOM 1709 O O . ASP A 1 225 ? -5.850 13.122 -28.459 1.00 75.38 225 ASP A O 1
ATOM 1713 N N . GLU A 1 226 ? -4.924 14.789 -29.637 1.00 73.06 226 GLU A N 1
ATOM 1714 C CA . GLU A 1 226 ? -3.677 14.073 -29.895 1.00 73.06 226 GLU A CA 1
ATOM 1715 C C . GLU A 1 226 ? -2.873 13.885 -28.591 1.00 73.06 226 GLU A C 1
ATOM 1717 O O . GLU A 1 226 ? -2.664 14.859 -27.864 1.00 73.06 226 GLU A O 1
ATOM 1722 N N . PRO A 1 227 ? -2.385 12.667 -28.279 1.00 75.38 227 PRO A N 1
ATOM 1723 C CA . PRO A 1 227 ? -1.620 12.425 -27.058 1.00 75.38 227 PRO A CA 1
ATOM 1724 C C . PRO A 1 227 ? -0.281 13.183 -27.065 1.00 75.38 227 PRO A C 1
ATOM 1726 O O . PRO A 1 227 ? 0.482 13.110 -28.035 1.00 75.38 227 PRO A O 1
ATOM 1729 N N . SER A 1 228 ? 0.018 13.880 -25.963 1.00 74.31 228 SER A N 1
ATOM 1730 C CA . SER A 1 228 ? 1.285 14.596 -25.762 1.00 74.31 228 SER A CA 1
ATOM 1731 C C . SER A 1 228 ? 2.474 13.635 -25.619 1.00 74.31 228 SER A C 1
ATOM 1733 O O . SER A 1 228 ? 2.312 12.478 -25.228 1.00 74.31 228 SER A O 1
ATOM 1735 N N . GLU A 1 229 ? 3.693 14.106 -25.912 1.00 67.94 229 GLU A N 1
ATOM 1736 C CA . GLU A 1 229 ? 4.912 13.293 -25.734 1.00 67.94 229 GLU A CA 1
ATOM 1737 C C . GLU A 1 229 ? 5.123 12.883 -24.269 1.00 67.94 229 GLU A C 1
ATOM 1739 O O . GLU A 1 229 ? 5.533 11.757 -24.008 1.00 67.94 229 GLU A O 1
ATOM 1744 N N . GLU A 1 230 ? 4.768 13.748 -23.317 1.00 67.06 230 GLU A N 1
ATOM 1745 C CA . GLU A 1 230 ? 4.786 13.448 -21.880 1.00 67.06 230 GLU A CA 1
ATOM 1746 C C . GLU A 1 230 ? 3.859 12.277 -21.547 1.00 67.06 230 GLU A C 1
ATOM 1748 O O . GLU A 1 230 ? 4.292 11.296 -20.945 1.00 67.06 230 GLU A O 1
ATOM 1753 N N . ARG A 1 231 ? 2.616 12.313 -22.046 1.00 68.56 231 ARG A N 1
ATOM 1754 C CA . ARG A 1 231 ? 1.636 11.247 -21.824 1.00 68.56 231 ARG A CA 1
ATOM 1755 C C . ARG A 1 231 ? 2.065 9.920 -22.447 1.00 68.56 231 ARG A C 1
ATOM 1757 O O . ARG A 1 231 ? 1.810 8.854 -21.891 1.00 68.56 231 ARG A O 1
ATOM 1764 N N . ILE A 1 232 ? 2.713 9.974 -23.609 1.00 70.00 232 ILE A N 1
ATOM 1765 C CA . ILE A 1 232 ? 3.300 8.791 -24.241 1.00 70.00 232 ILE A CA 1
ATOM 1766 C C . ILE A 1 232 ? 4.449 8.258 -23.376 1.00 70.00 232 ILE A C 1
ATOM 1768 O O . ILE A 1 232 ? 4.505 7.060 -23.124 1.00 70.00 232 ILE A O 1
ATOM 1772 N N . ASN A 1 233 ? 5.339 9.115 -22.880 1.00 66.88 233 ASN A N 1
ATOM 1773 C CA . ASN A 1 233 ? 6.462 8.686 -22.047 1.00 66.88 233 ASN A CA 1
ATOM 1774 C C . ASN A 1 233 ? 6.010 8.087 -20.709 1.00 66.88 233 ASN A C 1
ATOM 1776 O O . ASN A 1 233 ? 6.584 7.092 -20.289 1.00 66.88 233 ASN A O 1
ATOM 1780 N N . GLU A 1 234 ? 4.961 8.613 -20.077 1.00 67.50 234 GLU A N 1
ATOM 1781 C CA . GLU A 1 234 ? 4.360 8.012 -18.876 1.00 67.50 234 GLU A CA 1
ATOM 1782 C C . GLU A 1 234 ? 3.866 6.583 -19.133 1.00 67.50 234 GLU A C 1
ATOM 1784 O O . GLU A 1 234 ? 4.153 5.662 -18.372 1.00 67.50 234 GLU A O 1
ATOM 1789 N N . LEU A 1 235 ? 3.129 6.386 -20.228 1.00 65.00 235 LEU A N 1
ATOM 1790 C CA . LEU A 1 235 ? 2.495 5.104 -20.547 1.00 65.00 235 LEU A CA 1
ATOM 1791 C C . LEU A 1 235 ? 3.483 4.061 -21.097 1.00 65.00 235 LEU A C 1
ATOM 1793 O O . LEU A 1 235 ? 3.194 2.862 -21.063 1.00 65.00 235 LEU A O 1
ATOM 1797 N N . PHE A 1 236 ? 4.631 4.510 -21.611 1.00 60.59 236 PHE A N 1
ATOM 1798 C CA . PHE A 1 236 ? 5.673 3.676 -22.218 1.00 60.59 236 PHE A CA 1
ATOM 1799 C C . PHE A 1 236 ? 7.019 3.734 -21.487 1.00 60.59 236 PHE A C 1
ATOM 1801 O O . PHE A 1 236 ? 8.007 3.246 -22.033 1.00 60.59 236 PHE A O 1
ATOM 1808 N N . ALA A 1 237 ? 7.081 4.290 -20.273 1.00 58.88 237 ALA A N 1
ATOM 1809 C CA . ALA A 1 237 ? 8.287 4.243 -19.456 1.00 58.88 237 ALA A CA 1
ATOM 1810 C C . ALA A 1 237 ? 8.706 2.777 -19.266 1.00 58.88 237 ALA A C 1
ATOM 1812 O O . ALA A 1 237 ? 7.874 1.922 -18.952 1.00 58.88 237 ALA A O 1
ATOM 1813 N N . ASP A 1 238 ? 9.994 2.481 -19.458 1.00 53.50 238 ASP A N 1
ATOM 1814 C CA . ASP A 1 238 ? 10.583 1.129 -19.468 1.00 53.50 238 ASP A CA 1
ATOM 1815 C C . ASP A 1 238 ? 10.510 0.399 -18.105 1.00 53.50 238 ASP A C 1
ATOM 1817 O O . ASP A 1 238 ? 11.210 -0.581 -17.867 1.00 53.50 238 ASP A O 1
ATOM 1821 N N . GLY A 1 239 ? 9.668 0.865 -17.180 1.00 55.72 239 GLY A N 1
ATOM 1822 C CA . GLY A 1 239 ? 9.509 0.335 -15.834 1.00 55.72 239 GLY A CA 1
ATOM 1823 C C . GLY A 1 239 ? 10.695 0.631 -14.918 1.00 55.72 239 GLY A C 1
ATOM 1824 O O . GLY A 1 239 ? 10.544 0.489 -13.713 1.00 55.72 239 GLY A O 1
ATOM 1825 N N . LYS A 1 240 ? 11.846 1.082 -15.429 1.00 64.50 240 LYS A N 1
ATOM 1826 C CA . LYS A 1 240 ? 12.962 1.524 -14.587 1.00 64.50 240 LYS A CA 1
ATOM 1827 C C . LYS A 1 240 ? 12.594 2.817 -13.877 1.00 64.50 240 LYS A C 1
ATOM 1829 O O . LYS A 1 240 ? 12.284 3.818 -14.520 1.00 64.50 240 LYS A O 1
ATOM 1834 N N . GLY A 1 241 ? 12.640 2.799 -12.551 1.00 75.38 241 GLY A N 1
ATOM 1835 C CA . GLY A 1 241 ? 12.249 3.947 -11.744 1.00 75.38 241 GLY A CA 1
ATOM 1836 C C . GLY A 1 241 ? 12.774 3.869 -10.321 1.00 75.38 241 GLY A C 1
ATOM 1837 O O . GLY A 1 241 ? 13.076 2.791 -9.805 1.00 75.38 241 GLY A O 1
ATOM 1838 N N . LEU A 1 242 ? 12.858 5.034 -9.689 1.00 83.31 242 LEU A N 1
ATOM 1839 C CA . LEU A 1 242 ? 13.244 5.201 -8.294 1.00 83.31 242 LEU A CA 1
ATOM 1840 C C . LEU A 1 242 ? 12.033 5.731 -7.522 1.00 83.31 242 LEU A C 1
ATOM 1842 O O . LEU A 1 242 ? 11.492 6.776 -7.877 1.00 83.31 242 LEU A O 1
ATOM 1846 N N . ALA A 1 243 ? 11.634 5.039 -6.458 1.00 87.38 243 ALA A N 1
ATOM 1847 C CA . ALA A 1 243 ? 10.601 5.480 -5.530 1.00 87.38 243 ALA A CA 1
ATOM 1848 C C . ALA A 1 243 ? 11.255 5.902 -4.214 1.00 87.38 243 ALA A C 1
ATOM 1850 O O . ALA A 1 243 ? 11.954 5.117 -3.577 1.00 87.38 243 ALA A O 1
ATOM 1851 N N . THR A 1 244 ? 11.055 7.155 -3.811 1.00 90.81 244 THR A N 1
ATOM 1852 C CA . THR A 1 244 ? 11.502 7.643 -2.501 1.00 90.81 244 THR A CA 1
ATOM 1853 C C . THR A 1 244 ? 10.363 7.518 -1.507 1.00 90.81 244 THR A C 1
ATOM 1855 O O . THR A 1 244 ? 9.305 8.091 -1.739 1.00 90.81 244 THR A O 1
ATOM 1858 N N . LEU A 1 245 ? 10.600 6.808 -0.408 1.00 91.81 245 LEU A N 1
ATOM 1859 C CA . LEU A 1 245 ? 9.583 6.433 0.569 1.00 91.81 245 LEU A CA 1
ATOM 1860 C C . LEU A 1 245 ? 10.067 6.771 1.984 1.00 91.81 245 LEU A C 1
ATOM 1862 O O . LEU A 1 245 ? 11.274 6.813 2.249 1.00 91.81 245 LEU A O 1
ATOM 1866 N N . ILE A 1 246 ? 9.119 7.033 2.881 1.00 92.19 246 ILE A N 1
ATOM 1867 C CA . ILE A 1 246 ? 9.351 7.235 4.313 1.00 92.19 246 ILE A CA 1
ATOM 1868 C C . ILE A 1 246 ? 8.343 6.329 5.030 1.00 92.19 246 ILE A C 1
ATOM 1870 O O . ILE A 1 246 ? 7.152 6.596 4.917 1.00 92.19 246 ILE A O 1
ATOM 1874 N N . PRO A 1 247 ? 8.783 5.247 5.693 1.00 89.50 247 PRO A N 1
ATOM 1875 C CA . PRO A 1 247 ? 7.888 4.407 6.478 1.00 89.50 247 PRO A CA 1
ATOM 1876 C C . PRO A 1 247 ? 7.556 5.119 7.789 1.00 89.50 247 PRO A C 1
ATOM 1878 O O . PRO A 1 247 ? 8.469 5.461 8.537 1.00 89.50 247 PRO A O 1
ATOM 1881 N N . GLU A 1 248 ? 6.283 5.357 8.075 1.00 84.62 248 GLU A N 1
ATOM 1882 C CA . GLU A 1 248 ? 5.826 6.006 9.310 1.00 84.62 248 GLU A CA 1
ATOM 1883 C C . GLU A 1 248 ? 5.469 4.957 10.372 1.00 84.62 248 GLU A C 1
ATOM 1885 O O . GLU A 1 248 ? 5.729 5.150 11.563 1.00 84.62 248 GLU A O 1
ATOM 1890 N N . GLU A 1 249 ? 4.932 3.819 9.928 1.00 76.25 249 GLU A N 1
ATOM 1891 C CA . GLU A 1 249 ? 4.382 2.762 10.772 1.00 76.25 249 GLU A CA 1
ATOM 1892 C C . GLU A 1 249 ? 5.050 1.397 10.525 1.00 76.25 249 GLU A C 1
ATOM 1894 O O . GLU A 1 249 ? 5.720 1.154 9.518 1.00 76.25 249 GLU A O 1
ATOM 1899 N N . SER A 1 250 ? 4.862 0.458 11.457 1.00 73.62 250 SER A N 1
ATOM 1900 C CA . SER A 1 250 ? 5.422 -0.898 11.344 1.00 73.62 250 SER A CA 1
ATOM 1901 C C . SER A 1 250 ? 4.831 -1.699 10.175 1.00 73.62 250 SER A C 1
ATOM 1903 O O . SER A 1 250 ? 5.479 -2.613 9.656 1.00 73.62 250 SER A O 1
ATOM 1905 N N . GLU A 1 251 ? 3.625 -1.335 9.726 1.00 74.19 251 GLU A N 1
ATOM 1906 C CA . GLU A 1 251 ? 3.004 -1.861 8.510 1.00 74.19 251 GLU A CA 1
ATOM 1907 C C . GLU A 1 251 ? 3.697 -1.384 7.242 1.00 74.19 251 GLU A C 1
ATOM 1909 O O . GLU A 1 251 ? 3.920 -2.194 6.344 1.00 74.19 251 GLU A O 1
ATOM 1914 N N . ASP A 1 252 ? 4.138 -0.131 7.189 1.00 82.44 252 ASP A N 1
ATOM 1915 C CA . ASP A 1 252 ? 4.866 0.387 6.030 1.00 82.44 252 ASP A CA 1
ATOM 1916 C C . ASP A 1 252 ? 6.159 -0.397 5.809 1.00 82.44 252 ASP A C 1
ATOM 1918 O O . ASP A 1 252 ? 6.517 -0.715 4.676 1.00 82.44 252 ASP A O 1
ATOM 1922 N N . LEU A 1 253 ? 6.841 -0.787 6.891 1.00 83.94 253 LEU A N 1
ATOM 1923 C CA . LEU A 1 253 ? 8.024 -1.648 6.820 1.00 83.94 253 LEU A CA 1
ATOM 1924 C C . LEU A 1 253 ? 7.699 -3.041 6.266 1.00 83.94 253 LEU A C 1
ATOM 1926 O O . LEU A 1 253 ? 8.503 -3.615 5.530 1.00 83.94 253 LEU A O 1
ATOM 1930 N N . TRP A 1 254 ? 6.520 -3.578 6.581 1.00 78.62 254 TRP A N 1
ATOM 1931 C CA . TRP A 1 254 ? 6.039 -4.836 6.014 1.00 78.62 254 TRP A CA 1
ATOM 1932 C C . TRP A 1 254 ? 5.678 -4.695 4.529 1.00 78.62 254 TRP A C 1
ATOM 1934 O O . TRP A 1 254 ? 6.049 -5.540 3.711 1.00 78.62 254 TRP A O 1
ATOM 1944 N N . HIS A 1 255 ? 5.013 -3.604 4.148 1.00 80.69 255 HIS A N 1
ATOM 1945 C CA . HIS A 1 255 ? 4.752 -3.281 2.747 1.00 80.69 255 HIS A CA 1
ATOM 1946 C C . HIS A 1 255 ? 6.059 -3.117 1.964 1.00 80.69 255 HIS A C 1
ATOM 1948 O O . HIS A 1 255 ? 6.189 -3.674 0.876 1.00 80.69 255 HIS A O 1
ATOM 1954 N N . LEU A 1 256 ? 7.066 -2.459 2.545 1.00 87.12 256 LEU A N 1
ATOM 1955 C CA . LEU A 1 256 ? 8.411 -2.351 1.980 1.00 87.12 256 LEU A CA 1
ATOM 1956 C C . LEU A 1 256 ? 9.103 -3.712 1.847 1.00 87.12 256 LEU A C 1
ATOM 1958 O O . LEU A 1 256 ? 9.731 -3.968 0.820 1.00 87.12 256 LEU A O 1
ATOM 1962 N N . PHE A 1 257 ? 8.971 -4.600 2.838 1.00 84.38 257 PHE A N 1
ATOM 1963 C CA . PHE A 1 257 ? 9.487 -5.968 2.756 1.00 84.38 257 PHE A CA 1
ATOM 1964 C C . PHE A 1 257 ? 8.884 -6.728 1.568 1.00 84.38 257 PHE A C 1
ATOM 1966 O O . PHE A 1 257 ? 9.613 -7.354 0.808 1.00 84.38 257 PHE A O 1
ATOM 1973 N N . ASN A 1 258 ? 7.566 -6.642 1.377 1.00 80.31 258 ASN A N 1
ATOM 1974 C CA . ASN A 1 258 ? 6.885 -7.319 0.269 1.00 80.31 258 ASN A CA 1
ATOM 1975 C C . ASN A 1 258 ? 7.191 -6.681 -1.090 1.00 80.31 258 ASN A C 1
ATOM 1977 O O . ASN A 1 258 ? 7.212 -7.368 -2.110 1.00 80.31 258 ASN A O 1
ATOM 1981 N N . LEU A 1 259 ? 7.413 -5.366 -1.104 1.00 84.31 259 LEU A N 1
ATOM 1982 C CA . LEU A 1 259 ? 7.728 -4.621 -2.312 1.00 84.31 259 LEU A CA 1
ATOM 1983 C C . LEU A 1 259 ? 9.164 -4.877 -2.780 1.00 84.31 259 LEU A C 1
ATOM 1985 O O . LEU A 1 259 ? 9.428 -4.857 -3.980 1.00 84.31 259 LEU A O 1
ATOM 1989 N N . SER A 1 260 ? 10.103 -5.084 -1.859 1.00 86.50 260 SER A N 1
ATOM 1990 C CA . SER A 1 260 ? 11.523 -5.252 -2.167 1.00 86.50 260 SER A CA 1
ATOM 1991 C C . SER A 1 260 ? 11.870 -6.687 -2.575 1.00 86.50 260 SER A C 1
ATOM 1993 O O . SER A 1 260 ? 11.399 -7.667 -2.005 1.00 86.50 260 SER A O 1
ATOM 1995 N N . MET A 1 261 ? 12.717 -6.821 -3.594 1.00 83.62 261 MET A N 1
ATOM 1996 C CA . MET A 1 261 ? 13.175 -8.104 -4.121 1.00 83.62 261 MET A CA 1
ATOM 1997 C C . MET A 1 261 ? 14.702 -8.165 -4.194 1.00 83.62 261 MET A C 1
ATOM 1999 O O . MET A 1 261 ? 15.402 -7.152 -4.205 1.00 83.62 261 MET A O 1
ATOM 2003 N N . LYS A 1 262 ? 15.240 -9.387 -4.253 1.00 85.81 262 LYS A N 1
ATOM 2004 C CA . LYS A 1 262 ? 16.672 -9.599 -4.498 1.00 85.81 262 LYS A CA 1
ATOM 2005 C C . LYS A 1 262 ? 17.036 -9.057 -5.882 1.00 85.81 262 LYS A C 1
ATOM 2007 O O . LYS A 1 262 ? 16.347 -9.363 -6.850 1.00 85.81 262 LYS A O 1
ATOM 2012 N N . GLY A 1 263 ? 18.122 -8.296 -5.963 1.00 84.19 263 GLY A N 1
ATOM 2013 C CA . GLY A 1 263 ? 18.552 -7.585 -7.170 1.00 84.19 263 GLY A CA 1
ATOM 2014 C C . GLY A 1 263 ? 18.041 -6.144 -7.269 1.00 84.19 263 GLY A C 1
ATOM 2015 O O . GLY A 1 263 ? 18.557 -5.385 -8.085 1.00 84.19 263 GLY A O 1
ATOM 2016 N N . ASP A 1 264 ? 17.094 -5.727 -6.422 1.00 89.75 264 ASP A N 1
ATOM 2017 C CA . ASP A 1 264 ? 16.700 -4.319 -6.349 1.00 89.75 264 ASP A CA 1
ATOM 2018 C C . ASP A 1 264 ? 17.816 -3.459 -5.739 1.00 89.75 264 ASP A C 1
ATOM 2020 O O . ASP A 1 264 ? 18.710 -3.943 -5.041 1.00 89.75 264 ASP A O 1
ATOM 2024 N N . THR A 1 265 ? 17.741 -2.150 -5.963 1.00 91.25 265 THR A N 1
ATOM 2025 C CA . THR A 1 265 ? 18.689 -1.179 -5.403 1.00 91.25 265 THR A CA 1
ATOM 2026 C C . THR A 1 265 ? 18.032 -0.369 -4.295 1.00 91.25 265 THR A C 1
ATOM 2028 O O . THR A 1 265 ? 16.943 0.168 -4.468 1.00 91.25 265 THR A O 1
ATOM 2031 N N . ILE A 1 266 ? 18.687 -0.255 -3.142 1.00 94.31 266 ILE A N 1
ATOM 2032 C CA . ILE A 1 266 ? 18.218 0.554 -2.012 1.00 94.31 266 ILE A CA 1
ATOM 2033 C C . ILE A 1 266 ? 19.245 1.635 -1.722 1.00 94.31 266 ILE A C 1
ATOM 2035 O O . ILE A 1 266 ? 20.414 1.343 -1.472 1.00 94.31 266 ILE A O 1
ATOM 2039 N N . LYS A 1 267 ? 18.800 2.888 -1.700 1.00 93.12 267 LYS A N 1
ATOM 2040 C CA . LYS A 1 267 ? 19.604 4.045 -1.314 1.00 93.12 267 LYS A CA 1
ATOM 2041 C C . LYS A 1 267 ? 19.097 4.615 -0.001 1.00 93.12 267 LYS A C 1
ATOM 2043 O O . LYS A 1 267 ? 17.945 5.032 0.089 1.00 93.12 267 LYS A O 1
ATOM 2048 N N . ALA A 1 268 ? 19.957 4.666 1.007 1.00 93.88 268 ALA A N 1
ATOM 2049 C CA . ALA A 1 268 ? 19.613 5.204 2.319 1.00 93.88 268 ALA A CA 1
ATOM 2050 C C . ALA A 1 268 ? 20.838 5.794 3.027 1.00 93.88 268 ALA A C 1
ATOM 2052 O O . ALA A 1 268 ? 21.982 5.619 2.596 1.00 93.88 268 ALA A O 1
ATOM 2053 N N . MET A 1 269 ? 20.592 6.519 4.117 1.00 90.62 269 MET A N 1
ATOM 2054 C CA . MET A 1 269 ? 21.648 7.022 4.995 1.00 90.62 269 MET A CA 1
ATOM 2055 C C . MET A 1 269 ? 22.014 5.954 6.025 1.00 90.62 269 MET A C 1
ATOM 2057 O O . MET A 1 269 ? 21.141 5.441 6.710 1.00 90.62 269 MET A O 1
ATOM 2061 N N . THR A 1 270 ? 23.303 5.665 6.179 1.00 90.12 270 THR A N 1
ATOM 2062 C CA . THR A 1 270 ? 23.828 4.686 7.141 1.00 90.12 270 THR A CA 1
ATOM 2063 C C . THR A 1 270 ? 25.029 5.256 7.883 1.00 90.12 270 THR A C 1
ATOM 2065 O O . THR A 1 270 ? 25.726 6.143 7.385 1.00 90.12 270 THR A O 1
ATOM 2068 N N . TYR A 1 271 ? 25.310 4.732 9.071 1.00 88.81 271 TYR A N 1
ATOM 2069 C CA . TYR A 1 271 ? 26.550 5.020 9.786 1.00 88.81 271 TYR A CA 1
ATOM 2070 C C . TYR A 1 271 ? 27.595 3.959 9.450 1.00 88.81 271 TYR A C 1
ATOM 2072 O O . TYR A 1 271 ? 27.295 2.767 9.423 1.00 88.81 271 TYR A O 1
ATOM 2080 N N . ARG A 1 272 ? 28.830 4.384 9.177 1.00 84.12 272 ARG A N 1
ATOM 2081 C CA . ARG A 1 272 ? 29.945 3.472 8.909 1.00 84.12 272 ARG A CA 1
ATOM 2082 C C . ARG A 1 272 ? 31.206 3.942 9.620 1.00 84.12 272 ARG A C 1
ATOM 2084 O O . ARG A 1 272 ? 31.532 5.129 9.608 1.00 84.12 272 ARG A O 1
ATOM 2091 N N . LYS A 1 273 ? 31.922 2.993 10.227 1.00 86.56 273 LYS A N 1
ATOM 2092 C CA . LYS A 1 273 ? 33.266 3.214 10.773 1.00 86.56 273 LYS A CA 1
ATOM 2093 C C . LYS A 1 273 ? 34.257 3.255 9.612 1.00 86.56 273 LYS A C 1
ATOM 2095 O O . LYS A 1 273 ? 34.364 2.287 8.861 1.00 86.56 273 LYS A O 1
ATOM 2100 N N . ILE A 1 274 ? 34.952 4.372 9.457 1.00 82.75 274 ILE A N 1
ATOM 2101 C CA . ILE A 1 274 ? 35.984 4.571 8.442 1.00 82.75 274 ILE A CA 1
ATOM 2102 C C . ILE A 1 274 ? 37.318 4.611 9.173 1.00 82.75 274 ILE A C 1
ATOM 2104 O O . ILE A 1 274 ? 37.517 5.427 10.072 1.00 82.75 274 ILE A O 1
ATOM 2108 N N . GLN A 1 275 ? 38.222 3.717 8.790 1.00 81.12 275 GLN A N 1
ATOM 2109 C CA . GLN A 1 275 ? 39.598 3.732 9.264 1.00 81.12 275 GLN A CA 1
ATOM 2110 C C . GLN A 1 275 ? 40.427 4.583 8.305 1.00 81.12 275 GLN A C 1
ATOM 2112 O O . GLN A 1 275 ? 40.414 4.354 7.096 1.00 81.12 275 GLN A O 1
ATOM 2117 N N . LYS A 1 276 ? 41.112 5.591 8.842 1.00 73.62 276 LYS A N 1
ATOM 2118 C CA . LYS A 1 276 ? 42.115 6.374 8.122 1.00 73.62 276 LYS A CA 1
ATOM 2119 C C . LYS A 1 276 ? 43.482 6.015 8.686 1.00 73.62 276 LYS A C 1
ATOM 2121 O O . LYS A 1 276 ? 43.731 6.213 9.875 1.00 73.62 276 LYS A O 1
ATOM 2126 N N . GLU A 1 277 ? 44.351 5.503 7.828 1.00 75.69 277 GLU A N 1
ATOM 2127 C CA . GLU A 1 277 ? 45.770 5.344 8.132 1.00 75.69 277 GLU A CA 1
ATOM 2128 C C . GLU A 1 277 ? 46.497 6.647 7.797 1.00 75.69 277 GLU A C 1
ATOM 2130 O O . GLU A 1 277 ? 46.474 7.116 6.659 1.00 75.69 277 GLU A O 1
ATOM 2135 N N . GLY A 1 278 ? 47.097 7.270 8.813 1.00 71.31 278 GLY A N 1
ATOM 2136 C CA . GLY A 1 278 ? 48.001 8.401 8.614 1.00 71.31 278 GLY A CA 1
ATOM 2137 C C . GLY A 1 278 ? 49.351 7.952 8.047 1.00 71.31 278 GLY A C 1
ATOM 2138 O O . GLY A 1 278 ? 49.739 6.793 8.179 1.00 71.31 278 GLY A O 1
ATOM 2139 N N . SER A 1 279 ? 50.119 8.887 7.482 1.00 65.75 279 SER A N 1
ATOM 2140 C CA . SER A 1 279 ? 51.468 8.633 6.940 1.00 65.75 279 SER A CA 1
ATOM 2141 C C . SER A 1 279 ? 52.474 8.092 7.969 1.00 65.75 279 SER A C 1
ATOM 2143 O O . SER A 1 279 ? 53.492 7.522 7.594 1.00 65.75 279 SER A O 1
ATOM 2145 N N . THR A 1 280 ? 52.184 8.238 9.263 1.00 72.50 280 THR A N 1
ATOM 2146 C CA . THR A 1 280 ? 52.961 7.729 10.404 1.00 72.50 280 THR A CA 1
ATOM 2147 C C . THR A 1 280 ? 52.487 6.363 10.927 1.00 72.50 280 THR A C 1
ATOM 2149 O O . THR A 1 280 ? 52.924 5.942 11.994 1.00 72.50 280 THR A O 1
ATOM 2152 N N . GLY A 1 281 ? 51.576 5.673 10.227 1.00 73.69 281 GLY A N 1
ATOM 2153 C CA . GLY A 1 281 ? 51.073 4.344 10.614 1.00 73.69 281 GLY A CA 1
ATOM 2154 C C . GLY A 1 281 ? 50.049 4.344 11.758 1.00 73.69 281 GLY A C 1
ATOM 2155 O O . GLY A 1 281 ? 49.676 3.290 12.265 1.00 73.69 281 GLY A O 1
ATOM 2156 N N . THR A 1 282 ? 49.577 5.516 12.190 1.00 74.31 282 THR A N 1
ATOM 2157 C CA . THR A 1 282 ? 48.541 5.634 13.226 1.00 74.31 282 THR A CA 1
ATOM 2158 C C . THR A 1 282 ? 47.156 5.445 12.598 1.00 74.31 282 THR A C 1
ATOM 2160 O O . THR A 1 282 ? 46.779 6.204 11.703 1.00 74.31 282 THR A O 1
ATOM 2163 N N . VAL A 1 283 ? 46.394 4.449 13.065 1.00 76.31 283 VAL A N 1
ATOM 2164 C CA . VAL A 1 283 ? 45.026 4.169 12.596 1.00 76.31 283 VAL A CA 1
ATOM 2165 C C . VAL A 1 283 ? 44.033 4.982 13.424 1.00 76.31 283 VAL A C 1
ATOM 2167 O O . VAL A 1 283 ? 43.850 4.727 14.614 1.00 76.31 283 VAL A O 1
ATOM 2170 N N . GLN A 1 284 ? 43.364 5.953 12.806 1.00 76.12 284 GLN A N 1
ATOM 2171 C CA . GLN A 1 284 ? 42.246 6.666 13.426 1.00 76.12 284 GLN A CA 1
ATOM 2172 C C . GLN A 1 284 ? 40.922 6.129 12.879 1.00 76.12 284 GLN A C 1
ATOM 2174 O O . GLN A 1 284 ? 40.728 6.042 11.666 1.00 76.12 284 GLN A O 1
ATOM 2179 N N . THR A 1 285 ? 40.004 5.763 13.777 1.00 82.94 285 THR A N 1
ATOM 2180 C CA . THR A 1 285 ? 38.657 5.298 13.416 1.00 82.94 285 THR A CA 1
ATOM 2181 C C . THR A 1 285 ? 37.653 6.422 13.642 1.00 82.94 285 THR A C 1
ATOM 2183 O O . THR A 1 285 ? 37.497 6.897 14.763 1.00 82.94 285 THR A O 1
ATOM 2186 N N . GLU A 1 286 ? 36.947 6.825 12.590 1.00 83.88 286 GLU A N 1
ATOM 2187 C CA . GLU A 1 286 ? 35.920 7.869 12.629 1.00 83.88 286 GLU A CA 1
ATOM 2188 C C . GLU A 1 286 ? 34.578 7.264 12.193 1.00 83.88 286 GLU A C 1
ATOM 2190 O O . GLU A 1 286 ? 34.505 6.573 11.175 1.00 83.88 286 GLU A O 1
ATOM 2195 N N . VAL A 1 287 ? 33.501 7.495 12.949 1.00 87.62 287 VAL A N 1
ATOM 2196 C CA . VAL A 1 287 ? 32.147 7.085 12.539 1.00 87.62 287 VAL A CA 1
ATOM 2197 C C . VAL A 1 287 ? 31.530 8.214 11.727 1.00 87.62 287 VAL A C 1
ATOM 2199 O O . VAL A 1 287 ? 31.380 9.321 12.240 1.00 87.62 287 VAL A O 1
ATOM 2202 N N . ARG A 1 288 ? 31.152 7.954 10.472 1.00 86.31 288 ARG A N 1
ATOM 2203 C CA . ARG A 1 288 ? 30.480 8.949 9.621 1.00 86.31 288 ARG A CA 1
ATOM 2204 C C . ARG A 1 288 ? 29.122 8.466 9.152 1.00 86.31 288 ARG A C 1
ATOM 2206 O O . ARG A 1 288 ? 28.950 7.291 8.829 1.00 86.31 288 ARG A O 1
ATOM 2213 N N . LYS A 1 289 ? 28.181 9.408 9.072 1.00 89.12 289 LYS A N 1
ATOM 2214 C CA . LYS A 1 289 ? 26.906 9.227 8.381 1.00 89.12 289 LYS A CA 1
ATOM 2215 C C . LYS A 1 289 ? 27.143 9.416 6.885 1.00 89.12 289 LYS A C 1
ATOM 2217 O O . LYS A 1 289 ? 27.590 10.482 6.469 1.00 89.12 289 LYS A O 1
ATOM 2222 N N . ILE A 1 290 ? 26.874 8.386 6.096 1.00 89.62 290 ILE A N 1
ATOM 2223 C CA . ILE A 1 290 ? 27.111 8.361 4.653 1.00 89.62 290 ILE A CA 1
ATOM 2224 C C . ILE A 1 290 ? 25.860 7.868 3.933 1.00 89.62 290 ILE A C 1
ATOM 2226 O O . ILE A 1 290 ? 25.124 7.032 4.451 1.00 89.62 290 ILE A O 1
ATOM 2230 N N . GLN A 1 2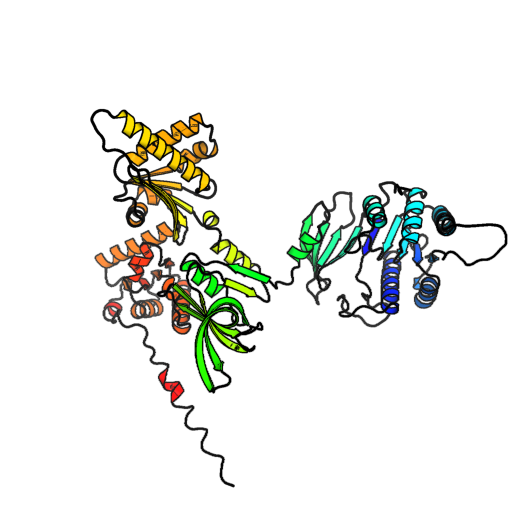91 ? 25.617 8.384 2.733 1.00 89.31 291 GLN A N 1
ATOM 2231 C CA . GLN A 1 291 ? 24.588 7.845 1.854 1.00 89.31 291 GLN A CA 1
ATOM 2232 C C . GLN A 1 291 ? 25.181 6.679 1.073 1.00 89.31 291 GLN A C 1
ATOM 2234 O O . GLN A 1 291 ? 26.249 6.829 0.483 1.00 89.31 291 GLN A O 1
ATOM 2239 N N . MET A 1 292 ? 24.519 5.529 1.077 1.00 90.25 292 MET A N 1
ATOM 2240 C CA . MET A 1 292 ? 24.972 4.345 0.351 1.00 90.25 292 MET A CA 1
ATOM 2241 C C . MET A 1 292 ? 23.846 3.781 -0.501 1.00 90.25 292 MET A C 1
ATOM 2243 O O . MET A 1 292 ? 22.687 3.819 -0.089 1.00 90.25 292 MET A O 1
ATOM 2247 N N . THR A 1 293 ? 24.220 3.241 -1.660 1.00 92.25 293 THR A N 1
ATOM 2248 C CA . THR A 1 293 ? 23.306 2.578 -2.591 1.00 92.25 293 THR A CA 1
ATOM 2249 C C . THR A 1 293 ? 23.732 1.124 -2.711 1.00 92.25 293 THR A C 1
ATOM 2251 O O . THR A 1 293 ? 24.836 0.824 -3.166 1.00 92.25 293 THR A O 1
ATOM 2254 N N . VAL A 1 294 ? 22.882 0.225 -2.231 1.00 93.19 294 VAL A N 1
ATOM 2255 C CA . VAL A 1 294 ? 23.178 -1.196 -2.073 1.00 93.19 294 VAL A CA 1
ATOM 2256 C C . VAL A 1 294 ? 22.256 -2.014 -2.970 1.00 93.19 294 VAL A C 1
ATOM 2258 O O . VAL A 1 294 ? 21.039 -1.855 -2.921 1.00 93.19 294 VAL A O 1
ATOM 2261 N N . GLU A 1 295 ? 22.839 -2.907 -3.764 1.00 93.25 295 GLU A N 1
ATOM 2262 C CA . GLU A 1 295 ? 22.123 -3.954 -4.491 1.00 93.25 295 GLU A CA 1
ATOM 2263 C C . GLU A 1 295 ? 21.782 -5.095 -3.527 1.00 93.25 295 GLU A C 1
ATOM 2265 O O . GLU A 1 295 ? 22.673 -5.717 -2.934 1.00 93.25 295 GLU A O 1
ATOM 2270 N N . VAL A 1 296 ? 20.488 -5.344 -3.351 1.00 92.56 296 VAL A N 1
ATOM 2271 C CA . VAL A 1 296 ? 19.924 -6.222 -2.326 1.00 92.56 296 VAL A CA 1
ATOM 2272 C C . VAL A 1 296 ? 20.219 -7.688 -2.635 1.00 92.56 296 VAL A C 1
ATOM 2274 O O . VAL A 1 296 ? 19.806 -8.225 -3.660 1.00 92.56 296 VAL A O 1
ATOM 2277 N N . LYS A 1 297 ? 20.878 -8.380 -1.700 1.00 90.50 297 LYS A N 1
ATOM 2278 C CA . LYS A 1 297 ? 21.100 -9.835 -1.746 1.00 90.50 297 LYS A CA 1
ATOM 2279 C C . LYS A 1 297 ? 20.181 -10.598 -0.803 1.00 90.50 297 LYS A C 1
ATOM 2281 O O . LYS A 1 297 ? 19.665 -11.659 -1.159 1.00 90.50 297 LYS A O 1
ATOM 2286 N N . SER A 1 298 ? 19.996 -10.071 0.399 1.00 86.00 298 SER A N 1
ATOM 2287 C CA . SER A 1 298 ? 19.070 -10.596 1.394 1.00 86.00 298 SER A CA 1
ATOM 2288 C C . SER A 1 298 ? 18.340 -9.451 2.077 1.00 86.00 298 SER A C 1
ATOM 2290 O O . SER A 1 298 ? 18.860 -8.341 2.205 1.00 86.00 298 SER A O 1
ATOM 2292 N N . ILE A 1 299 ? 17.106 -9.747 2.464 1.00 87.44 299 ILE A N 1
ATOM 2293 C CA . ILE A 1 299 ? 16.199 -8.830 3.137 1.00 87.44 299 ILE A CA 1
ATOM 2294 C C . ILE A 1 299 ? 15.774 -9.542 4.412 1.00 87.44 299 ILE A C 1
ATOM 2296 O O . ILE A 1 299 ? 15.284 -10.670 4.348 1.00 87.44 299 ILE A O 1
ATOM 2300 N N . GLU A 1 300 ? 15.975 -8.895 5.548 1.00 84.69 300 GLU A N 1
ATOM 2301 C CA . GLU A 1 300 ? 15.529 -9.378 6.850 1.00 84.69 300 GLU A CA 1
ATOM 2302 C C . GLU A 1 300 ? 14.562 -8.353 7.428 1.00 84.69 300 GLU A C 1
ATOM 2304 O O . GLU A 1 300 ? 14.874 -7.166 7.496 1.00 84.69 300 GLU A O 1
ATOM 2309 N N . TYR A 1 301 ? 13.380 -8.804 7.828 1.00 81.88 301 TYR A N 1
ATOM 2310 C CA . TYR A 1 301 ? 12.381 -7.965 8.478 1.00 81.88 301 TYR A CA 1
ATOM 2311 C C . TYR A 1 301 ? 12.295 -8.338 9.953 1.00 81.88 301 TYR A C 1
ATOM 2313 O O . TYR A 1 301 ? 12.077 -9.505 10.280 1.00 81.88 301 TYR A O 1
ATOM 2321 N N . ASP A 1 302 ? 12.461 -7.346 10.822 1.00 80.50 302 ASP A N 1
ATOM 2322 C CA . ASP A 1 302 ? 12.305 -7.478 12.264 1.00 80.50 302 ASP A CA 1
ATOM 2323 C C . ASP A 1 302 ? 11.054 -6.713 12.715 1.00 80.50 302 ASP A C 1
ATOM 2325 O O . ASP A 1 302 ? 11.052 -5.485 12.849 1.00 80.50 302 ASP A O 1
ATOM 2329 N N . ALA A 1 303 ? 9.977 -7.468 12.945 1.00 68.00 303 ALA A N 1
ATOM 2330 C CA . ALA A 1 303 ? 8.697 -6.938 13.402 1.00 68.00 303 ALA A CA 1
ATOM 2331 C C . ALA A 1 303 ? 8.770 -6.345 14.820 1.00 68.00 303 ALA A C 1
ATOM 2333 O O . ALA A 1 303 ? 8.055 -5.395 15.119 1.00 68.00 303 ALA A O 1
ATOM 2334 N N . ALA A 1 304 ? 9.613 -6.900 15.699 1.00 69.00 304 ALA A N 1
ATOM 2335 C CA . ALA A 1 304 ? 9.719 -6.458 17.089 1.00 69.00 304 ALA A CA 1
ATOM 2336 C C . ALA A 1 304 ? 10.606 -5.212 17.211 1.00 69.00 304 ALA A C 1
ATOM 2338 O O . ALA A 1 304 ? 10.306 -4.301 17.981 1.00 69.00 304 ALA A O 1
ATOM 2339 N N . GLY A 1 305 ? 11.679 -5.162 16.419 1.00 74.44 305 GLY A N 1
ATOM 2340 C CA . GLY A 1 305 ? 12.591 -4.024 16.338 1.00 74.44 305 GLY A CA 1
ATOM 2341 C C . GLY A 1 305 ? 12.092 -2.858 15.480 1.00 74.44 305 GLY A C 1
ATOM 2342 O O . GLY A 1 305 ? 12.759 -1.827 15.451 1.00 74.44 305 GLY A O 1
ATOM 2343 N N . ASN A 1 306 ? 10.953 -2.997 14.782 1.00 82.50 306 ASN A N 1
ATOM 2344 C CA . ASN A 1 306 ? 10.454 -2.031 13.790 1.00 82.50 306 ASN A CA 1
ATOM 2345 C C . ASN A 1 306 ? 11.552 -1.596 12.805 1.00 82.50 306 ASN A C 1
ATOM 2347 O O . ASN A 1 306 ? 11.768 -0.406 12.559 1.00 82.50 306 ASN A O 1
ATOM 2351 N N . CYS A 1 307 ? 12.273 -2.580 12.267 1.00 87.06 307 CYS A N 1
ATOM 2352 C CA . CYS A 1 307 ? 13.417 -2.353 11.397 1.00 87.06 307 CYS A CA 1
ATOM 2353 C C . CYS A 1 307 ? 13.434 -3.367 10.252 1.00 87.06 307 CYS A C 1
ATOM 2355 O O . CYS A 1 307 ? 13.082 -4.536 10.415 1.00 87.06 307 CYS A O 1
ATOM 2357 N N . ILE A 1 308 ? 13.874 -2.920 9.079 1.00 89.81 308 ILE A N 1
ATOM 2358 C CA . ILE A 1 308 ? 14.164 -3.788 7.938 1.00 89.81 308 ILE A CA 1
ATOM 2359 C C . ILE A 1 308 ? 15.634 -3.651 7.551 1.00 89.81 308 ILE A C 1
ATOM 2361 O O . ILE A 1 308 ? 16.154 -2.545 7.386 1.00 89.81 308 ILE A O 1
ATOM 2365 N N . ARG A 1 309 ? 16.319 -4.788 7.416 1.00 91.88 309 ARG A N 1
ATOM 2366 C CA . ARG A 1 309 ? 17.732 -4.859 7.050 1.00 91.88 309 ARG A CA 1
ATOM 2367 C C . ARG A 1 309 ? 17.887 -5.322 5.610 1.00 91.88 309 ARG A C 1
ATOM 2369 O O . ARG A 1 309 ? 17.452 -6.411 5.240 1.00 91.88 309 ARG A O 1
ATOM 2376 N N . TYR A 1 310 ? 18.570 -4.513 4.813 1.00 93.31 310 TYR A N 1
ATOM 2377 C CA . TYR A 1 310 ? 18.955 -4.836 3.445 1.00 93.31 310 TYR A CA 1
ATOM 2378 C C . TYR A 1 310 ? 20.450 -5.123 3.391 1.00 93.31 310 TYR A C 1
ATOM 2380 O O . TYR A 1 310 ? 21.267 -4.203 3.450 1.00 93.31 310 TYR A O 1
ATOM 2388 N N . SER A 1 311 ? 20.824 -6.392 3.261 1.00 92.62 311 SER A N 1
ATOM 2389 C CA . SER A 1 311 ? 22.221 -6.791 3.084 1.00 92.62 311 SER A CA 1
ATOM 2390 C C . SER A 1 311 ? 22.539 -6.958 1.609 1.00 92.62 311 SER A C 1
ATOM 2392 O O . SER A 1 311 ? 21.808 -7.607 0.858 1.00 92.62 311 SER A O 1
ATOM 2394 N N . GLY A 1 312 ? 23.666 -6.399 1.180 1.00 93.19 312 GLY A N 1
ATOM 2395 C CA . GLY A 1 312 ? 24.000 -6.387 -0.233 1.00 93.19 312 GLY A CA 1
ATOM 2396 C C . GLY A 1 312 ? 25.382 -5.842 -0.544 1.00 93.19 312 GLY A C 1
ATOM 2397 O O . GLY A 1 312 ? 26.243 -5.757 0.334 1.00 93.19 312 GLY A O 1
ATOM 2398 N N . LYS A 1 313 ? 25.604 -5.506 -1.816 1.00 92.38 313 LYS A N 1
ATOM 2399 C CA . LYS A 1 313 ? 26.856 -4.914 -2.307 1.00 92.38 313 LYS A CA 1
ATOM 2400 C C . LYS A 1 313 ? 26.640 -3.467 -2.731 1.00 92.38 313 LYS A C 1
ATOM 2402 O O . LYS A 1 313 ? 25.627 -3.147 -3.336 1.00 92.38 313 LYS A O 1
ATOM 2407 N N . ASN A 1 314 ? 27.610 -2.605 -2.449 1.00 91.19 314 ASN A N 1
ATOM 2408 C CA . ASN A 1 314 ? 27.569 -1.211 -2.883 1.00 91.19 314 ASN A CA 1
ATOM 2409 C C . ASN A 1 314 ? 27.669 -1.103 -4.419 1.00 91.19 314 ASN A C 1
ATOM 2411 O O . ASN A 1 314 ? 28.644 -1.595 -4.995 1.00 91.19 314 ASN A O 1
ATOM 2415 N N . CYS A 1 315 ? 26.693 -0.455 -5.058 1.00 85.31 315 CYS A N 1
ATOM 2416 C CA . CYS A 1 315 ? 26.597 -0.322 -6.518 1.00 85.31 315 CYS A CA 1
ATOM 2417 C C . CYS A 1 315 ? 26.869 1.101 -7.040 1.00 85.31 315 CYS A C 1
ATOM 2419 O O . CYS A 1 315 ? 26.948 1.293 -8.250 1.00 85.31 315 CYS A O 1
ATOM 2421 N N . GLU A 1 316 ? 27.033 2.094 -6.160 1.00 83.38 316 GLU A N 1
ATOM 2422 C CA . GLU A 1 316 ? 27.444 3.458 -6.522 1.00 83.38 316 GLU A CA 1
ATOM 2423 C C . GLU A 1 316 ? 28.793 3.808 -5.882 1.00 83.38 316 GLU A C 1
ATOM 2425 O O . GLU A 1 316 ? 29.072 3.444 -4.735 1.00 83.38 316 GLU A O 1
ATOM 2430 N N . GLU A 1 317 ? 29.647 4.527 -6.615 1.00 80.12 317 GLU A N 1
ATOM 2431 C CA . GLU A 1 317 ? 30.947 4.939 -6.094 1.00 80.12 317 GLU A CA 1
ATOM 2432 C C . GLU A 1 317 ? 30.761 5.949 -4.958 1.00 80.12 317 GLU A C 1
ATOM 2434 O O . GLU A 1 317 ? 29.997 6.909 -5.063 1.00 80.12 317 GLU A O 1
ATOM 2439 N N . ASN A 1 318 ? 31.466 5.722 -3.850 1.00 78.19 318 ASN A N 1
ATOM 2440 C CA . ASN A 1 318 ? 31.398 6.574 -2.676 1.00 78.19 318 ASN A CA 1
ATOM 2441 C C . ASN A 1 318 ? 32.812 6.902 -2.192 1.00 78.19 318 ASN A C 1
ATOM 2443 O O . ASN A 1 318 ? 33.694 6.047 -2.201 1.00 78.19 318 ASN A O 1
ATOM 2447 N N . GLN A 1 319 ? 33.017 8.125 -1.702 1.00 78.62 319 GLN A N 1
ATOM 2448 C CA . GLN A 1 319 ? 34.328 8.633 -1.273 1.00 78.62 319 GLN A CA 1
ATOM 2449 C C . GLN A 1 319 ? 34.978 7.779 -0.173 1.00 78.62 319 GLN A C 1
ATOM 2451 O O . GLN A 1 319 ? 36.196 7.780 -0.021 1.00 78.62 319 GLN A O 1
ATOM 2456 N N . TRP A 1 320 ? 34.167 7.057 0.604 1.00 79.94 320 TRP A N 1
ATOM 2457 C CA . TRP A 1 320 ? 34.622 6.265 1.750 1.00 79.94 320 TRP A CA 1
ATOM 2458 C C . TRP A 1 320 ? 34.421 4.757 1.589 1.00 79.94 320 TRP A C 1
ATOM 2460 O O . TRP A 1 320 ? 34.872 3.992 2.442 1.00 79.94 320 TRP A O 1
ATOM 2470 N N . VAL A 1 321 ? 33.728 4.310 0.537 1.00 81.31 321 VAL A N 1
ATOM 2471 C CA . VAL A 1 321 ? 33.366 2.900 0.354 1.00 81.31 321 VAL A CA 1
ATOM 2472 C C . VAL A 1 321 ? 33.650 2.470 -1.074 1.00 81.31 321 VAL A C 1
ATOM 2474 O O . VAL A 1 321 ? 33.103 3.022 -2.023 1.00 81.31 321 VAL A O 1
ATOM 2477 N N . LYS A 1 322 ? 34.477 1.430 -1.213 1.00 83.62 322 LYS A N 1
ATOM 2478 C CA . LYS A 1 322 ? 34.799 0.832 -2.510 1.00 83.62 322 LYS A CA 1
ATOM 2479 C C . LYS A 1 322 ? 33.551 0.224 -3.160 1.00 83.62 322 LYS A C 1
ATOM 2481 O O . LYS A 1 322 ? 32.684 -0.333 -2.480 1.00 83.62 322 LYS A O 1
ATOM 2486 N N . MET A 1 323 ? 33.496 0.290 -4.485 1.00 86.25 323 MET A N 1
ATOM 2487 C CA . MET A 1 323 ? 32.497 -0.416 -5.289 1.00 86.25 323 MET A CA 1
ATOM 2488 C C . MET A 1 323 ? 32.513 -1.919 -4.984 1.00 86.25 323 MET A C 1
ATOM 2490 O O . MET A 1 323 ? 33.577 -2.516 -4.819 1.00 86.25 323 MET A O 1
ATOM 2494 N N . GLY A 1 324 ? 31.332 -2.525 -4.865 1.00 84.25 324 GLY A N 1
ATOM 2495 C CA . GLY A 1 324 ? 31.167 -3.952 -4.583 1.00 84.25 324 GLY A CA 1
ATOM 2496 C C . GLY A 1 324 ? 31.392 -4.375 -3.126 1.00 84.25 324 GLY A C 1
ATOM 2497 O O . GLY A 1 324 ? 31.216 -5.555 -2.815 1.00 84.25 324 GLY A O 1
ATOM 2498 N N . ALA A 1 325 ? 31.747 -3.454 -2.222 1.00 87.69 325 ALA A N 1
ATOM 2499 C CA . ALA A 1 325 ? 31.889 -3.763 -0.802 1.00 87.69 325 ALA A CA 1
ATOM 2500 C C . ALA A 1 325 ? 30.541 -4.165 -0.188 1.00 87.69 325 ALA A C 1
ATOM 2502 O O . ALA A 1 325 ? 29.517 -3.528 -0.443 1.00 87.69 325 ALA A O 1
ATOM 2503 N N . HIS A 1 326 ? 30.558 -5.201 0.650 1.00 91.19 326 HIS A N 1
ATOM 2504 C CA . HIS A 1 326 ? 29.372 -5.641 1.370 1.00 91.19 326 HIS A CA 1
ATOM 2505 C C . HIS A 1 326 ? 28.984 -4.638 2.460 1.00 91.19 326 HIS A C 1
ATOM 2507 O O . HIS A 1 326 ? 29.846 -4.116 3.174 1.00 91.19 326 HIS A O 1
ATOM 2513 N N . HIS A 1 327 ? 27.688 -4.352 2.562 1.00 90.88 327 HIS A N 1
ATOM 2514 C CA . HIS A 1 327 ? 27.116 -3.492 3.595 1.00 90.88 327 HIS A CA 1
ATOM 2515 C C . HIS A 1 327 ? 25.670 -3.904 3.879 1.00 90.88 327 HIS A C 1
ATOM 2517 O O . HIS A 1 327 ? 24.973 -4.371 2.975 1.00 90.88 327 HIS A O 1
ATOM 2523 N N . THR A 1 328 ? 25.232 -3.705 5.120 1.00 92.69 328 THR A N 1
ATOM 2524 C CA . THR A 1 328 ? 23.841 -3.901 5.538 1.00 92.69 328 THR A CA 1
ATOM 2525 C C . THR A 1 328 ? 23.243 -2.547 5.895 1.00 92.69 328 THR A C 1
ATOM 2527 O O . THR A 1 328 ? 23.771 -1.848 6.759 1.00 92.69 328 THR A O 1
ATOM 2530 N N . LEU A 1 329 ? 22.181 -2.153 5.194 1.00 92.44 329 LEU A N 1
ATOM 2531 C CA . LEU A 1 329 ? 21.402 -0.954 5.494 1.00 92.44 329 LEU A CA 1
ATOM 2532 C C . LEU A 1 329 ? 20.274 -1.324 6.449 1.00 92.44 329 LEU A C 1
ATOM 2534 O O . LEU A 1 329 ? 19.456 -2.174 6.115 1.00 92.44 329 LEU A O 1
ATOM 2538 N N . GLU A 1 330 ? 20.223 -0.670 7.601 1.00 92.31 330 GLU A N 1
ATOM 2539 C CA . GLU A 1 330 ? 19.118 -0.786 8.551 1.00 92.31 330 GLU A CA 1
ATOM 2540 C C . GLU A 1 330 ? 18.187 0.411 8.354 1.00 92.31 330 GLU A C 1
ATOM 2542 O O . GLU A 1 330 ? 18.619 1.563 8.447 1.00 92.31 330 GLU A O 1
ATOM 2547 N N . ILE A 1 331 ? 16.929 0.142 8.008 1.00 92.25 331 ILE A N 1
ATOM 2548 C CA . ILE A 1 331 ? 15.905 1.164 7.808 1.00 92.25 331 ILE A CA 1
ATOM 2549 C C . ILE A 1 331 ? 14.919 1.080 8.966 1.00 92.25 331 ILE A C 1
ATOM 2551 O O . ILE A 1 331 ? 14.193 0.098 9.116 1.00 92.25 331 ILE A O 1
ATOM 2555 N N . GLU A 1 332 ? 14.912 2.139 9.764 1.00 90.38 332 GLU A N 1
ATOM 2556 C CA . GLU A 1 332 ? 13.981 2.348 10.873 1.00 90.38 332 GLU A CA 1
ATOM 2557 C C . GLU A 1 332 ? 12.801 3.229 10.430 1.00 90.38 332 GLU A C 1
ATOM 2559 O O . GLU A 1 332 ? 12.809 3.825 9.346 1.00 90.38 332 GLU A O 1
ATOM 2564 N N . LEU A 1 333 ? 11.804 3.363 11.303 1.00 88.88 333 LEU A N 1
ATOM 2565 C CA . LEU A 1 333 ? 10.680 4.279 11.107 1.00 88.88 333 LEU A CA 1
ATOM 2566 C C . LEU A 1 333 ? 11.150 5.734 10.947 1.00 88.88 333 LEU A C 1
ATOM 2568 O O . LEU A 1 333 ? 12.105 6.184 11.580 1.00 88.88 333 LEU A O 1
ATOM 2572 N N . ASN A 1 334 ? 10.443 6.484 10.108 1.00 89.56 334 ASN A N 1
ATOM 2573 C CA . ASN A 1 334 ? 10.684 7.877 9.728 1.00 89.56 334 ASN A CA 1
ATOM 2574 C C . ASN A 1 334 ? 12.020 8.145 9.010 1.00 89.56 334 ASN A C 1
ATOM 2576 O O . ASN A 1 334 ? 12.352 9.299 8.724 1.00 89.56 334 ASN A O 1
ATOM 2580 N N . ASN A 1 335 ? 12.779 7.102 8.660 1.00 89.62 335 ASN A N 1
ATOM 2581 C CA . ASN A 1 335 ? 13.998 7.243 7.873 1.00 89.62 335 ASN A CA 1
ATOM 2582 C C . ASN A 1 335 ? 13.703 7.117 6.375 1.00 89.62 335 ASN A C 1
ATOM 2584 O O . ASN A 1 335 ? 13.182 6.118 5.887 1.00 89.62 335 ASN A O 1
ATOM 2588 N N . LYS A 1 336 ? 14.097 8.143 5.617 1.00 92.00 336 LYS A N 1
ATOM 2589 C CA . LYS A 1 336 ? 13.941 8.175 4.160 1.00 92.00 336 LYS A CA 1
ATOM 2590 C C . LYS A 1 336 ? 14.805 7.112 3.479 1.00 92.00 336 LYS A C 1
ATOM 2592 O O . LYS A 1 336 ? 16.025 7.088 3.664 1.00 92.00 336 LYS A O 1
ATOM 2597 N N . LEU A 1 337 ? 14.181 6.333 2.599 1.00 93.69 337 LEU A N 1
ATOM 2598 C CA . LEU A 1 337 ? 14.848 5.417 1.678 1.00 93.69 337 LEU A CA 1
ATOM 2599 C C . LEU A 1 337 ? 14.444 5.699 0.228 1.00 93.69 337 LEU A C 1
ATOM 2601 O O . LEU A 1 337 ? 13.405 6.299 -0.050 1.00 93.69 337 LEU A O 1
ATOM 2605 N N . THR A 1 338 ? 15.259 5.246 -0.716 1.00 92.56 338 THR A N 1
ATOM 2606 C CA . THR A 1 338 ? 14.913 5.233 -2.137 1.00 92.56 338 THR A CA 1
ATOM 2607 C C . THR A 1 338 ? 15.091 3.825 -2.684 1.00 92.56 338 THR A C 1
ATOM 2609 O O . THR A 1 338 ? 16.202 3.300 -2.685 1.00 92.56 338 THR A O 1
ATOM 2612 N N . LEU A 1 339 ? 13.993 3.225 -3.137 1.00 92.44 339 LEU A N 1
ATOM 2613 C CA . LEU A 1 339 ? 13.943 1.909 -3.764 1.00 92.44 339 LEU A CA 1
ATOM 2614 C C . LEU A 1 339 ? 13.997 2.073 -5.284 1.00 92.44 339 LEU A C 1
ATOM 2616 O O . LEU A 1 339 ? 13.145 2.731 -5.880 1.00 92.44 339 LEU A O 1
ATOM 2620 N N . GLY A 1 340 ? 15.005 1.484 -5.910 1.00 89.31 340 GLY A N 1
ATOM 2621 C CA . GLY A 1 340 ? 15.171 1.413 -7.351 1.00 89.31 340 GLY A CA 1
ATOM 2622 C C . GLY A 1 340 ? 14.897 0.014 -7.859 1.00 89.31 340 GLY A C 1
ATOM 2623 O O . GLY A 1 340 ? 15.538 -0.944 -7.426 1.00 89.31 340 GLY A O 1
ATOM 2624 N N . LYS A 1 341 ? 13.965 -0.073 -8.806 1.00 86.31 341 LYS A N 1
ATOM 2625 C CA . LYS A 1 341 ? 13.608 -1.312 -9.491 1.00 86.31 341 LYS A CA 1
ATOM 2626 C C . LYS A 1 341 ? 13.930 -1.202 -10.968 1.00 86.31 341 LYS A C 1
ATOM 2628 O O . LYS A 1 341 ? 13.744 -0.148 -11.584 1.00 86.31 341 LYS A O 1
ATOM 2633 N N . ASP A 1 342 ? 14.320 -2.333 -11.541 1.00 76.94 342 ASP A N 1
ATOM 2634 C CA . ASP A 1 342 ? 14.439 -2.471 -12.988 1.00 76.94 342 ASP A CA 1
ATOM 2635 C C . ASP A 1 342 ? 13.077 -2.407 -13.691 1.00 76.94 342 ASP A C 1
ATOM 2637 O O . ASP A 1 342 ? 12.993 -1.992 -14.847 1.00 76.94 342 ASP A O 1
ATOM 2641 N N . ARG A 1 343 ? 12.002 -2.804 -12.997 1.00 75.62 343 ARG A N 1
ATOM 2642 C CA . ARG A 1 343 ? 10.636 -2.720 -13.509 1.00 75.62 343 ARG A CA 1
ATOM 2643 C C . ARG A 1 343 ? 9.611 -2.471 -12.403 1.00 75.62 343 ARG A C 1
ATOM 2645 O O . ARG A 1 343 ? 9.414 -3.302 -11.521 1.00 75.62 343 ARG A O 1
ATOM 2652 N N . TRP A 1 344 ? 8.912 -1.347 -12.491 1.00 77.44 344 TRP A N 1
ATOM 2653 C CA . TRP A 1 344 ? 7.689 -1.066 -11.753 1.00 77.44 344 TRP A CA 1
ATOM 2654 C C . TRP A 1 344 ? 6.503 -1.629 -12.535 1.00 77.44 344 TRP A C 1
ATOM 2656 O O . TRP A 1 344 ? 6.210 -1.194 -13.649 1.00 77.44 344 TRP A O 1
ATOM 2666 N N . ASP A 1 345 ? 5.841 -2.622 -11.950 1.00 69.44 345 ASP A N 1
ATOM 2667 C CA . ASP A 1 345 ? 4.662 -3.267 -12.523 1.00 69.44 345 ASP A CA 1
ATOM 2668 C C . ASP A 1 345 ? 3.396 -2.676 -11.897 1.00 69.44 345 ASP A C 1
ATOM 2670 O O . ASP A 1 345 ? 3.447 -2.053 -10.836 1.00 69.44 345 ASP A O 1
ATOM 2674 N N . ALA A 1 346 ? 2.239 -2.906 -12.524 1.00 68.12 346 ALA A N 1
ATOM 2675 C CA . ALA A 1 346 ? 0.959 -2.409 -12.017 1.00 68.12 346 ALA A CA 1
ATOM 2676 C C . ALA A 1 346 ? 0.670 -2.885 -10.581 1.00 68.12 346 ALA A C 1
ATOM 2678 O O . ALA A 1 346 ? 0.162 -2.108 -9.784 1.00 68.12 346 ALA A O 1
ATOM 2679 N N . MET A 1 347 ? 1.063 -4.117 -10.232 1.00 68.44 347 MET A N 1
ATOM 2680 C CA . MET A 1 347 ? 0.918 -4.638 -8.867 1.00 68.44 347 MET A CA 1
ATOM 2681 C C . MET A 1 347 ? 1.795 -3.882 -7.862 1.00 68.44 347 MET A C 1
ATOM 2683 O O . MET A 1 347 ? 1.329 -3.581 -6.772 1.00 68.44 347 MET A O 1
ATOM 2687 N N . HIS A 1 348 ? 3.031 -3.525 -8.232 1.00 74.94 348 HIS A N 1
ATOM 2688 C CA . HIS A 1 348 ? 3.920 -2.734 -7.373 1.00 74.94 348 HIS A CA 1
ATOM 2689 C C . HIS A 1 348 ? 3.365 -1.321 -7.138 1.00 74.94 348 HIS A C 1
ATOM 2691 O O . HIS A 1 348 ? 3.425 -0.809 -6.024 1.00 74.94 348 HIS A O 1
ATOM 2697 N N . LEU A 1 349 ? 2.808 -0.695 -8.181 1.00 78.56 349 LEU A N 1
ATOM 2698 C CA . LEU A 1 349 ? 2.182 0.626 -8.073 1.00 78.56 349 LEU A CA 1
ATOM 2699 C C . LEU A 1 349 ? 0.900 0.581 -7.242 1.00 78.56 349 LEU A C 1
ATOM 2701 O O . LEU A 1 349 ? 0.692 1.456 -6.411 1.00 78.56 349 LEU A O 1
ATOM 2705 N N . GLN A 1 350 ? 0.077 -0.449 -7.432 1.00 70.81 350 GLN A N 1
ATOM 2706 C CA . GLN A 1 350 ? -1.127 -0.652 -6.636 1.00 70.81 350 GLN A CA 1
ATOM 2707 C C . GLN A 1 350 ? -0.783 -0.887 -5.161 1.00 70.81 350 GLN A C 1
ATOM 2709 O O . GLN A 1 350 ? -1.369 -0.245 -4.306 1.00 70.81 350 GLN A O 1
ATOM 2714 N N . GLN A 1 351 ? 0.216 -1.721 -4.859 1.00 73.06 351 GLN A N 1
ATOM 2715 C CA . GLN A 1 351 ? 0.677 -1.933 -3.482 1.00 73.06 351 GLN A CA 1
ATOM 2716 C C . GLN A 1 351 ? 1.161 -0.640 -2.813 1.00 73.06 351 GLN A C 1
ATOM 2718 O O . GLN A 1 351 ? 0.935 -0.455 -1.622 1.00 73.06 351 GLN A O 1
ATOM 2723 N N . LEU A 1 352 ? 1.827 0.247 -3.560 1.00 83.00 352 LEU A N 1
ATOM 2724 C CA . LEU A 1 352 ? 2.228 1.559 -3.050 1.00 83.00 352 LEU A CA 1
ATOM 2725 C C . LEU A 1 352 ? 1.031 2.485 -2.817 1.00 83.00 352 LEU A C 1
ATOM 2727 O O . LEU A 1 352 ? 0.995 3.166 -1.798 1.00 83.00 352 LEU A O 1
ATOM 2731 N N . ASP A 1 353 ? 0.070 2.520 -3.740 1.00 78.81 353 ASP A N 1
ATOM 2732 C CA . ASP A 1 353 ? -1.147 3.332 -3.607 1.00 78.81 353 ASP A CA 1
ATOM 2733 C C . ASP A 1 353 ? -1.998 2.851 -2.417 1.00 78.81 353 ASP A C 1
ATOM 2735 O O . ASP A 1 353 ? -2.436 3.657 -1.600 1.00 78.81 353 ASP A O 1
ATOM 2739 N N . ASP A 1 354 ? -2.128 1.532 -2.252 1.00 70.06 354 ASP A N 1
ATOM 2740 C CA . ASP A 1 354 ? -2.834 0.898 -1.135 1.00 70.06 354 ASP A CA 1
ATOM 2741 C C . ASP A 1 354 ? -2.154 1.187 0.218 1.00 70.06 354 ASP A C 1
ATOM 2743 O O . ASP A 1 354 ? -2.839 1.375 1.221 1.00 70.06 354 ASP A O 1
ATOM 2747 N N . ALA A 1 355 ? -0.816 1.235 0.254 1.00 73.06 355 ALA A N 1
ATOM 2748 C CA . ALA A 1 355 ? -0.052 1.531 1.469 1.00 73.06 355 ALA A CA 1
ATOM 2749 C C . ALA A 1 355 ? -0.029 3.030 1.820 1.00 73.06 355 ALA A C 1
ATOM 2751 O O . ALA A 1 355 ? 0.091 3.387 2.987 1.00 73.06 355 ALA A O 1
ATOM 2752 N N . THR A 1 356 ? -0.126 3.919 0.828 1.00 77.75 356 THR A N 1
ATOM 2753 C CA . THR A 1 356 ? -0.016 5.373 1.051 1.00 77.75 356 THR A CA 1
ATOM 2754 C C . THR A 1 356 ? -1.357 6.055 1.297 1.00 77.75 356 THR A C 1
ATOM 2756 O O . THR A 1 356 ? -1.412 7.019 2.063 1.00 77.75 356 THR A O 1
ATOM 2759 N N . ASP A 1 357 ? -2.446 5.579 0.689 1.00 67.56 357 ASP A N 1
ATOM 2760 C CA . ASP A 1 357 ? -3.757 6.213 0.817 1.00 67.56 357 ASP A CA 1
ATOM 2761 C C . ASP A 1 357 ? -4.647 5.510 1.853 1.00 67.56 357 ASP A C 1
ATOM 2763 O O . ASP A 1 357 ? -5.421 4.590 1.569 1.00 67.56 357 ASP A O 1
ATOM 2767 N N . VAL A 1 358 ? -4.580 6.011 3.086 1.00 64.81 358 VAL A N 1
ATOM 2768 C CA . VAL A 1 358 ? -5.402 5.529 4.205 1.00 64.81 358 VAL A CA 1
ATOM 2769 C C . VAL A 1 358 ? -6.891 5.830 3.987 1.00 64.81 358 VAL A C 1
ATOM 2771 O O . VAL A 1 358 ? -7.752 5.091 4.467 1.00 64.81 358 VAL A O 1
ATOM 2774 N N . HIS A 1 359 ? -7.241 6.885 3.244 1.00 65.25 359 HIS A N 1
ATOM 2775 C CA . HIS A 1 359 ? -8.639 7.281 3.064 1.00 65.25 359 HIS A CA 1
ATOM 2776 C C . HIS A 1 359 ? -9.405 6.325 2.145 1.00 65.25 359 HIS A C 1
ATOM 2778 O O . HIS A 1 359 ? -10.594 6.108 2.374 1.00 65.25 359 HIS A O 1
ATOM 2784 N N . LYS A 1 360 ? -8.743 5.709 1.156 1.00 61.88 360 LYS A N 1
ATOM 2785 C CA . LYS A 1 360 ? -9.361 4.704 0.266 1.00 61.88 360 LYS A CA 1
ATOM 2786 C C . LYS A 1 360 ? -9.772 3.423 0.994 1.00 61.88 360 LYS A C 1
ATOM 2788 O O . LYS A 1 360 ? -10.747 2.787 0.602 1.00 61.88 360 LYS A O 1
ATOM 2793 N N . THR A 1 361 ? -9.037 3.038 2.034 1.00 60.56 361 THR A N 1
ATOM 2794 C CA . THR A 1 361 ? -9.248 1.781 2.776 1.00 60.56 361 THR A CA 1
ATOM 2795 C C . THR A 1 361 ? -10.049 1.964 4.069 1.00 60.56 361 THR A C 1
ATOM 2797 O O . THR A 1 361 ? -10.439 0.977 4.702 1.00 60.56 361 THR A O 1
ATOM 2800 N N . SER A 1 362 ? -10.307 3.213 4.466 1.00 65.06 362 SER A N 1
ATOM 2801 C CA . SER A 1 362 ? -11.038 3.564 5.686 1.00 65.06 362 SER A CA 1
ATOM 2802 C C . SER A 1 362 ? -12.545 3.418 5.493 1.00 65.06 362 SER A C 1
ATOM 2804 O O . SER A 1 362 ? -13.161 4.176 4.748 1.00 65.06 362 SER A O 1
ATOM 2806 N N . GLU A 1 363 ? -13.162 2.474 6.204 1.00 71.69 363 GLU A N 1
ATOM 2807 C CA . GLU A 1 363 ? -14.614 2.267 6.133 1.00 71.69 363 GLU A CA 1
ATOM 2808 C C . GLU A 1 363 ? -15.377 3.037 7.218 1.00 71.69 363 GLU A C 1
ATOM 2810 O O . GLU A 1 363 ? -16.536 3.404 7.007 1.00 71.69 363 GLU A O 1
ATOM 2815 N N . VAL A 1 364 ? -14.746 3.274 8.374 1.00 80.00 364 VAL A N 1
ATOM 2816 C CA . VAL A 1 364 ? -15.383 3.842 9.571 1.00 80.00 364 VAL A CA 1
ATOM 2817 C C . VAL A 1 364 ? -14.483 4.916 10.179 1.00 80.00 364 VAL A C 1
ATOM 2819 O O . VAL A 1 364 ? -13.287 4.703 10.356 1.00 80.00 364 VAL A O 1
ATOM 2822 N N . ALA A 1 365 ? -15.050 6.064 10.543 1.00 86.94 365 ALA A N 1
ATOM 2823 C CA . ALA A 1 365 ? -14.342 7.093 11.305 1.00 86.94 365 ALA A CA 1
ATOM 2824 C C . ALA A 1 365 ? -14.820 7.086 12.761 1.00 86.94 365 ALA A C 1
ATOM 2826 O O . ALA A 1 365 ? -16.018 6.993 13.013 1.00 86.94 365 ALA A O 1
ATOM 2827 N N . VAL A 1 366 ? -13.904 7.212 13.719 1.00 87.81 366 VAL A N 1
ATOM 2828 C CA . VAL A 1 366 ? -14.212 7.287 15.151 1.00 87.81 366 VAL A CA 1
ATOM 2829 C C . VAL A 1 366 ? -13.684 8.590 15.727 1.00 87.81 366 VAL A C 1
ATOM 2831 O O . VAL A 1 366 ? -12.493 8.880 15.678 1.00 87.81 366 VAL A O 1
ATOM 2834 N N . LEU A 1 367 ? -14.583 9.365 16.315 1.00 90.88 367 LEU A N 1
ATOM 2835 C CA . LEU A 1 367 ? -14.298 10.556 17.089 1.00 90.88 367 LEU A CA 1
ATOM 2836 C C . LEU A 1 367 ? -14.450 10.215 18.570 1.00 90.88 367 LEU A C 1
ATOM 2838 O O . LEU A 1 367 ? -15.567 10.124 19.079 1.00 90.88 367 LEU A O 1
ATOM 2842 N N . LEU A 1 368 ? -13.326 10.040 19.259 1.00 91.12 368 LEU A N 1
ATOM 2843 C CA . LEU A 1 368 ? -13.304 9.921 20.712 1.00 91.12 368 LEU A CA 1
ATOM 2844 C C . LEU A 1 368 ? -13.227 11.321 21.315 1.00 91.12 368 LEU A C 1
ATOM 2846 O O . LEU A 1 368 ? -12.304 12.069 20.997 1.00 91.12 368 LEU A O 1
ATOM 2850 N N . MET A 1 369 ? -14.161 11.693 22.188 1.00 91.56 369 MET A N 1
ATOM 2851 C CA . MET A 1 369 ? -14.227 13.048 22.732 1.00 91.56 369 MET A CA 1
ATOM 2852 C C . MET A 1 369 ? -14.610 13.129 24.209 1.00 91.56 369 MET A C 1
ATOM 2854 O O . MET A 1 369 ? -15.504 12.447 24.695 1.00 91.56 369 MET A O 1
ATOM 2858 N N . GLU A 1 370 ? -13.964 14.055 24.907 1.00 91.12 370 GLU A N 1
ATOM 2859 C CA . GLU A 1 370 ? -14.303 14.524 26.250 1.00 91.12 370 GLU A CA 1
ATOM 2860 C C . GLU A 1 370 ? -14.248 16.057 26.258 1.00 91.12 370 GLU A C 1
ATOM 2862 O O . GLU A 1 370 ? -13.791 16.696 25.307 1.00 91.12 370 GLU A O 1
ATOM 2867 N N . ALA A 1 371 ? -14.728 16.681 27.331 1.00 86.19 371 ALA A N 1
ATOM 2868 C CA . ALA A 1 371 ? -14.631 18.118 27.520 1.00 86.19 371 ALA A CA 1
ATOM 2869 C C . ALA A 1 371 ? -13.162 18.597 27.443 1.00 86.19 371 ALA A C 1
ATOM 2871 O O . ALA A 1 371 ? -12.416 18.533 28.419 1.00 86.19 371 ALA A O 1
ATOM 2872 N N . GLY A 1 372 ? -12.775 19.137 26.283 1.00 85.44 372 GLY A N 1
ATOM 2873 C CA . GLY A 1 372 ? -11.467 19.744 26.032 1.00 85.44 372 GLY A CA 1
ATOM 2874 C C . GLY A 1 372 ? -10.479 18.869 25.259 1.00 85.44 372 GLY A C 1
ATOM 2875 O O . GLY A 1 372 ? -9.432 19.378 24.871 1.00 85.44 372 GLY A O 1
ATOM 2876 N N . ILE A 1 373 ? -10.777 17.595 24.987 1.00 91.06 373 ILE A N 1
ATOM 2877 C CA . ILE A 1 373 ? -9.914 16.722 24.174 1.00 91.06 373 ILE A CA 1
ATOM 2878 C C . ILE A 1 373 ? -10.775 15.944 23.182 1.00 91.06 373 ILE A C 1
ATOM 2880 O O . ILE A 1 373 ? -11.770 15.340 23.569 1.00 91.06 373 ILE A O 1
ATOM 2884 N N . ALA A 1 374 ? -10.374 15.927 21.913 1.00 91.94 374 ALA A N 1
ATOM 2885 C CA . ALA A 1 374 ? -10.954 15.061 20.896 1.00 91.94 374 ALA A CA 1
ATOM 2886 C C . ALA A 1 374 ? -9.851 14.399 20.065 1.00 91.94 374 ALA A C 1
ATOM 2888 O O . ALA A 1 374 ? -8.949 15.081 19.576 1.00 91.94 374 ALA A O 1
ATOM 2889 N N . ASN A 1 375 ? -9.939 13.083 19.900 1.00 91.19 375 ASN A N 1
ATOM 2890 C CA . ASN A 1 375 ? -9.049 12.283 19.072 1.00 91.19 375 ASN A CA 1
ATOM 2891 C C . ASN A 1 375 ? -9.835 11.708 17.892 1.00 91.19 375 ASN A C 1
ATOM 2893 O O . ASN A 1 375 ? -10.906 11.123 18.062 1.00 91.19 375 ASN A O 1
ATOM 2897 N N . PHE A 1 376 ? -9.286 11.893 16.699 1.00 89.38 376 PHE A N 1
ATOM 2898 C CA . PHE A 1 376 ? -9.837 11.410 15.446 1.00 89.38 376 PHE A CA 1
ATOM 2899 C C . PHE A 1 376 ? -9.089 10.153 15.038 1.00 89.38 376 PHE A C 1
ATOM 2901 O O . PHE A 1 376 ? -7.870 10.189 14.850 1.00 89.38 376 PHE A O 1
ATOM 2908 N N . HIS A 1 377 ? -9.831 9.072 14.859 1.00 86.19 377 HIS A N 1
ATOM 2909 C CA . HIS A 1 377 ? -9.315 7.798 14.402 1.00 86.19 377 HIS A CA 1
ATOM 2910 C C . HIS A 1 377 ? -10.021 7.392 13.111 1.00 86.19 377 HIS A C 1
ATOM 2912 O O . HIS A 1 377 ? -11.242 7.504 13.005 1.00 86.19 377 HIS A O 1
ATOM 2918 N N . LEU A 1 378 ? -9.271 6.897 12.134 1.00 82.62 378 LEU A N 1
ATOM 2919 C CA . LEU A 1 378 ? -9.834 6.204 10.980 1.00 82.62 378 LEU A CA 1
ATOM 2920 C C . LEU A 1 378 ? -9.610 4.708 11.157 1.00 82.62 378 LEU A C 1
ATOM 2922 O O . LEU A 1 378 ? -8.481 4.255 11.339 1.00 82.62 378 LEU A O 1
ATOM 2926 N N . LEU A 1 379 ? -10.704 3.954 11.132 1.00 75.00 379 LEU A N 1
ATOM 2927 C CA . LEU A 1 379 ? -10.692 2.503 11.140 1.00 75.00 379 LEU A CA 1
ATOM 2928 C C . LEU A 1 379 ? -10.721 2.014 9.691 1.00 75.00 379 LEU A C 1
ATOM 2930 O O . LEU A 1 379 ? -11.733 2.117 8.985 1.00 75.00 379 LEU A O 1
ATOM 2934 N N . THR A 1 380 ? -9.597 1.463 9.255 1.00 66.44 380 THR A N 1
ATOM 2935 C CA . THR A 1 380 ? -9.524 0.640 8.051 1.00 66.44 380 THR A CA 1
ATOM 2936 C C . THR A 1 380 ? -9.906 -0.799 8.399 1.00 66.44 380 THR A C 1
ATOM 2938 O O . THR A 1 380 ? -10.123 -1.155 9.559 1.00 66.44 380 THR A O 1
ATOM 2941 N N . ALA A 1 381 ? -9.979 -1.672 7.395 1.00 55.00 381 ALA A N 1
ATOM 2942 C CA . ALA A 1 381 ? -10.203 -3.100 7.623 1.00 55.00 381 ALA A CA 1
ATOM 2943 C C . ALA A 1 381 ? -9.097 -3.787 8.458 1.00 55.00 381 ALA A C 1
ATOM 2945 O O . ALA A 1 381 ? -9.292 -4.921 8.897 1.00 55.00 381 ALA A O 1
ATOM 2946 N N . VAL A 1 382 ? -7.947 -3.127 8.635 1.00 51.81 382 VAL A N 1
ATOM 2947 C CA . VAL A 1 382 ? -6.714 -3.702 9.192 1.00 51.81 382 VAL A CA 1
ATOM 2948 C C . VAL A 1 382 ? -6.189 -2.883 10.382 1.00 51.81 382 VAL A C 1
ATOM 2950 O O . VAL A 1 382 ? -5.639 -3.462 11.314 1.00 51.81 382 VAL A O 1
ATOM 2953 N N . LEU A 1 383 ? -6.404 -1.563 10.412 1.00 62.31 383 LEU A N 1
ATOM 2954 C CA . LEU A 1 383 ? -5.733 -0.636 11.328 1.00 62.31 383 LEU A CA 1
ATOM 2955 C C . LEU A 1 383 ? -6.685 0.439 11.881 1.00 62.31 383 LEU A C 1
ATOM 2957 O O . LEU A 1 383 ? -7.578 0.916 11.184 1.00 62.31 383 LEU A O 1
ATOM 2961 N N . ALA A 1 384 ? -6.435 0.880 13.118 1.00 68.00 384 ALA A N 1
ATOM 2962 C CA . ALA A 1 384 ? -6.957 2.132 13.663 1.00 68.00 384 ALA A CA 1
ATOM 2963 C C . ALA A 1 384 ? -5.877 3.232 13.632 1.00 68.00 384 ALA A C 1
ATOM 2965 O O . ALA A 1 384 ? -5.007 3.265 14.507 1.00 68.00 384 ALA A O 1
ATOM 2966 N N . LYS A 1 385 ? -5.927 4.137 12.645 1.00 74.12 385 LYS A N 1
ATOM 2967 C CA . LYS A 1 385 ? -4.947 5.228 12.499 1.00 74.12 385 LYS A CA 1
ATOM 2968 C C . LYS A 1 385 ? -5.400 6.490 13.224 1.00 74.12 385 LYS A C 1
ATOM 2970 O O . LYS A 1 385 ? -6.535 6.928 13.048 1.00 74.12 385 LYS A O 1
ATOM 2975 N N . ASP A 1 386 ? -4.500 7.101 13.992 1.00 77.12 386 ASP A N 1
ATOM 2976 C CA . ASP A 1 386 ? -4.720 8.423 14.588 1.00 77.12 386 ASP A CA 1
ATOM 2977 C C . ASP A 1 386 ? -4.497 9.491 13.524 1.00 77.12 386 ASP A C 1
ATOM 2979 O O . ASP A 1 386 ? -3.394 9.623 13.000 1.00 77.12 386 ASP A O 1
ATOM 2983 N N . VAL A 1 387 ? -5.528 10.266 13.209 1.00 83.12 387 VAL A N 1
ATOM 2984 C CA . VAL A 1 387 ? -5.442 11.274 12.145 1.00 83.12 387 VAL A CA 1
ATOM 2985 C C . VAL A 1 387 ? -5.231 12.666 12.710 1.00 83.12 387 VAL A C 1
ATOM 2987 O O . VAL A 1 387 ? -4.438 13.448 12.192 1.00 83.12 387 VAL A O 1
ATOM 2990 N N . HIS A 1 388 ? -5.943 12.995 13.784 1.00 87.75 388 HIS A N 1
ATOM 2991 C CA . HIS A 1 388 ? -5.909 14.336 14.341 1.00 87.75 388 HIS A CA 1
ATOM 2992 C C . HIS A 1 388 ? -6.221 14.330 15.835 1.00 87.75 388 HIS A C 1
ATOM 2994 O O . HIS A 1 388 ? -6.980 13.496 16.331 1.00 87.75 388 HIS A O 1
ATOM 3000 N N . ARG A 1 389 ? -5.657 15.296 16.561 1.00 89.62 389 ARG A N 1
ATOM 3001 C CA . ARG A 1 389 ? -5.930 15.508 17.981 1.00 89.62 389 ARG A CA 1
ATOM 3002 C C . ARG A 1 389 ? -6.175 16.982 18.251 1.00 89.62 389 ARG A C 1
ATOM 3004 O O . ARG A 1 389 ? -5.298 17.814 18.040 1.00 89.62 389 ARG A O 1
ATOM 3011 N N . VAL A 1 390 ? -7.341 17.275 18.812 1.00 90.94 390 VAL A N 1
ATOM 3012 C CA . VAL A 1 390 ? -7.723 18.603 19.289 1.00 90.94 390 VAL A CA 1
ATOM 3013 C C . VAL A 1 390 ? -7.625 18.609 20.808 1.00 90.94 390 VAL A C 1
ATOM 3015 O O . VAL A 1 390 ? -8.195 17.751 21.478 1.00 90.94 390 VAL A O 1
ATOM 3018 N N . SER A 1 391 ? -6.902 19.578 21.364 1.00 90.12 391 SER A N 1
ATOM 3019 C CA . SER A 1 391 ? -6.754 19.747 22.810 1.00 90.12 391 SER A CA 1
ATOM 3020 C C . SER A 1 391 ? -6.916 21.217 23.179 1.00 90.12 391 SER A C 1
ATOM 3022 O O . SER A 1 391 ? -6.080 22.050 22.838 1.00 90.12 391 SER A O 1
ATOM 3024 N N . VAL A 1 392 ? -7.981 21.532 23.912 1.00 89.12 392 VAL A N 1
ATOM 3025 C CA . VAL A 1 392 ? -8.321 22.870 24.397 1.00 89.12 392 VAL A CA 1
ATOM 3026 C C . VAL A 1 392 ? -8.450 22.822 25.915 1.00 89.12 392 VAL A C 1
ATOM 3028 O O . VAL A 1 392 ? -9.292 22.114 26.464 1.00 89.12 392 VAL A O 1
ATOM 3031 N N . ALA A 1 393 ? -7.635 23.612 26.614 1.00 84.12 393 ALA A N 1
ATOM 3032 C CA . ALA A 1 393 ? -7.713 23.714 28.066 1.00 84.12 393 ALA A CA 1
ATOM 3033 C C . ALA A 1 393 ? -9.005 24.436 28.484 1.00 84.12 393 ALA A C 1
ATOM 3035 O O . ALA A 1 393 ? -9.137 25.651 28.313 1.00 84.12 393 ALA A O 1
ATOM 3036 N N . LEU A 1 394 ? -9.959 23.689 29.044 1.00 84.00 394 LEU A N 1
ATOM 3037 C CA . LEU A 1 394 ? -11.214 24.254 29.527 1.00 84.00 394 LEU A CA 1
ATOM 3038 C C . LEU A 1 394 ? -11.067 24.803 30.961 1.00 84.00 394 LEU A C 1
ATOM 3040 O O . LEU A 1 394 ? -10.536 24.118 31.840 1.00 84.00 394 LEU A O 1
ATOM 3044 N N . PRO A 1 395 ? -11.547 26.029 31.244 1.00 80.81 395 PRO A N 1
ATOM 3045 C CA . PRO A 1 395 ? -11.540 26.578 32.597 1.00 80.81 395 PRO A CA 1
ATOM 3046 C C . PRO A 1 395 ? -12.501 25.810 33.520 1.00 80.81 395 PRO A C 1
ATOM 3048 O O . PRO A 1 395 ? -13.547 25.335 33.093 1.00 80.81 395 PRO A O 1
ATOM 3051 N N . LYS A 1 396 ? -12.185 25.706 34.819 1.00 75.94 396 LYS A N 1
ATOM 3052 C CA . LYS A 1 396 ? -13.062 25.020 35.788 1.00 75.94 396 LYS A CA 1
ATOM 3053 C C . LYS A 1 396 ? -14.432 25.703 35.876 1.00 75.94 396 LYS A C 1
ATOM 3055 O O . LYS A 1 396 ? -14.499 26.927 36.006 1.00 75.94 396 LYS A O 1
ATOM 3060 N N . LYS A 1 397 ? -15.505 24.907 35.880 1.00 67.50 397 LYS A N 1
ATOM 3061 C CA . LYS A 1 397 ? -16.892 25.375 36.007 1.00 67.50 397 LYS A CA 1
ATOM 3062 C C . LYS A 1 397 ? -17.083 26.074 37.364 1.00 67.50 397 LYS A C 1
ATOM 3064 O O . LYS A 1 397 ? -17.127 25.421 38.402 1.00 67.50 397 LYS A O 1
ATOM 3069 N N . ARG A 1 398 ? -17.130 27.411 37.366 1.00 69.19 398 ARG A N 1
ATOM 3070 C CA . ARG A 1 398 ? -17.535 28.247 38.515 1.00 69.19 398 ARG A CA 1
ATOM 3071 C C . ARG A 1 398 ? -18.944 28.792 38.255 1.00 69.19 398 ARG A C 1
ATOM 3073 O O . ARG A 1 398 ? -19.401 28.763 37.118 1.00 69.19 398 ARG A O 1
ATOM 3080 N N . ALA A 1 399 ? -19.614 29.300 39.291 1.00 56.38 399 ALA A N 1
ATOM 3081 C CA . ALA A 1 399 ? -21.017 29.739 39.246 1.00 56.38 399 ALA A CA 1
ATOM 3082 C C . ALA A 1 399 ? -21.352 30.790 38.157 1.00 56.38 399 ALA A C 1
ATOM 3084 O O . ALA A 1 399 ? -22.509 30.920 37.774 1.00 56.38 399 ALA A O 1
ATOM 3085 N N . THR A 1 400 ? -20.359 31.512 37.627 1.00 60.12 400 THR A N 1
ATOM 3086 C CA . THR A 1 400 ? -20.476 32.400 36.459 1.00 60.12 400 THR A CA 1
ATOM 3087 C C . THR A 1 400 ? -19.982 31.688 35.189 1.00 60.12 400 THR A C 1
ATOM 3089 O O . THR A 1 400 ? -18.794 31.685 34.869 1.00 60.12 400 THR A O 1
ATOM 3092 N N . THR A 1 401 ? -20.908 31.053 34.469 1.00 64.06 401 THR A N 1
ATOM 3093 C CA . THR A 1 401 ? -20.676 30.026 33.428 1.00 64.06 401 THR A CA 1
ATOM 3094 C C . THR A 1 401 ? -20.200 30.535 32.057 1.00 64.06 401 THR A C 1
ATOM 3096 O O . THR A 1 401 ? -19.750 29.743 31.234 1.00 64.06 401 THR A O 1
ATOM 3099 N N . THR A 1 402 ? -20.194 31.846 31.795 1.00 72.19 402 THR A N 1
ATOM 3100 C CA . THR A 1 402 ? -20.029 32.388 30.426 1.00 72.19 402 THR A CA 1
ATOM 3101 C C . THR A 1 402 ? -18.667 32.136 29.771 1.00 72.19 402 THR A C 1
ATOM 3103 O O . THR A 1 402 ? -18.586 32.029 28.548 1.00 72.19 402 THR A O 1
ATOM 3106 N N . ASN A 1 403 ? -17.582 32.038 30.545 1.00 79.06 403 ASN A N 1
ATOM 3107 C CA . ASN A 1 403 ? -16.246 31.779 29.990 1.00 79.06 403 ASN A CA 1
ATOM 3108 C C . ASN A 1 403 ? -16.020 30.301 29.646 1.00 79.06 403 ASN A C 1
ATOM 3110 O O . ASN A 1 403 ? -15.275 30.008 28.713 1.00 79.06 403 ASN A O 1
ATOM 3114 N N . TYR A 1 404 ? -16.661 29.386 30.380 1.00 84.19 404 TYR A N 1
ATOM 3115 C CA . TYR A 1 404 ? -16.609 27.954 30.084 1.00 84.19 404 TYR A CA 1
ATOM 3116 C C . TYR A 1 404 ? -17.354 27.655 28.784 1.00 84.19 404 TYR A C 1
ATOM 3118 O O . TYR A 1 404 ? -16.781 27.060 27.876 1.00 84.19 404 TYR A O 1
ATOM 3126 N N . ASP A 1 405 ? -18.573 28.180 28.653 1.00 84.31 405 ASP A N 1
ATOM 3127 C CA . ASP A 1 405 ? -19.417 27.953 27.478 1.00 84.31 405 ASP A CA 1
ATOM 3128 C C . ASP A 1 405 ? -18.757 28.498 26.200 1.00 84.31 405 ASP A C 1
ATOM 3130 O O . ASP A 1 405 ? -18.727 27.829 25.170 1.00 84.31 405 ASP A O 1
ATOM 3134 N N . LYS A 1 406 ? -18.112 29.674 26.271 1.00 86.44 406 LYS A N 1
ATOM 3135 C CA . LYS A 1 406 ? -17.332 30.225 25.146 1.00 86.44 406 LYS A CA 1
ATOM 3136 C C . LYS A 1 406 ? -16.143 29.345 24.752 1.00 86.44 406 LYS A C 1
ATOM 3138 O O . LYS A 1 406 ? -15.844 29.230 23.565 1.00 86.44 406 LYS A O 1
ATOM 3143 N N . ALA A 1 407 ? -15.436 28.763 25.722 1.00 87.12 407 ALA A N 1
ATOM 3144 C CA . ALA A 1 407 ? -14.310 27.872 25.447 1.00 87.12 407 ALA A CA 1
ATOM 3145 C C . ALA A 1 407 ? -14.778 26.545 24.830 1.00 87.12 407 ALA A C 1
ATOM 3147 O O . ALA A 1 407 ? -14.133 26.033 23.919 1.00 87.12 407 ALA A O 1
ATOM 3148 N N . LEU A 1 408 ? -15.929 26.038 25.273 1.00 88.19 408 LEU A N 1
ATOM 3149 C CA . LEU A 1 408 ? -16.547 24.821 24.758 1.00 88.19 408 LEU A CA 1
ATOM 3150 C C . LEU A 1 408 ? -17.045 24.999 23.315 1.00 88.19 408 LEU A C 1
ATOM 3152 O O . LEU A 1 408 ? -16.779 24.149 22.473 1.00 88.19 408 LEU A O 1
ATOM 3156 N N . VAL A 1 409 ? -17.647 26.145 22.981 1.00 90.06 409 VAL A N 1
ATOM 3157 C CA . VAL A 1 409 ? -18.018 26.468 21.589 1.00 90.06 409 VAL A CA 1
ATOM 3158 C C . VAL A 1 409 ? -16.787 26.551 20.680 1.00 90.06 409 VAL A C 1
ATOM 3160 O O . VAL A 1 409 ? -16.815 26.035 19.568 1.00 90.06 409 VAL A O 1
ATOM 3163 N N . ARG A 1 410 ? -15.676 27.139 21.150 1.00 90.25 410 ARG A N 1
ATOM 3164 C CA . ARG A 1 410 ? -14.411 27.150 20.389 1.00 90.25 410 ARG A CA 1
ATOM 3165 C C . ARG A 1 410 ? -13.851 25.747 20.176 1.00 90.25 410 ARG A C 1
ATOM 3167 O O . ARG A 1 410 ? -13.340 25.459 19.100 1.00 90.25 410 ARG A O 1
ATOM 3174 N N . PHE A 1 411 ? -13.941 24.893 21.193 1.00 92.50 411 PHE A N 1
ATOM 3175 C CA . PHE A 1 411 ? -13.561 23.490 21.078 1.00 92.50 411 PHE A CA 1
ATOM 3176 C C . PHE A 1 411 ? -14.415 22.780 20.019 1.00 92.50 411 PHE A C 1
ATOM 3178 O O . PHE A 1 411 ? -13.859 22.161 19.119 1.00 92.50 411 PHE A O 1
ATOM 3185 N N . PHE A 1 412 ? -15.739 22.952 20.041 1.00 93.25 412 PHE A N 1
ATOM 3186 C CA . PHE A 1 412 ? -16.630 22.392 19.023 1.00 93.25 412 PHE A CA 1
ATOM 3187 C C . PHE A 1 412 ? -16.343 22.912 17.610 1.00 93.25 412 PHE A C 1
ATOM 3189 O O . PHE A 1 412 ? -16.376 22.135 16.660 1.00 93.25 412 PHE A O 1
ATOM 3196 N N . GLU A 1 413 ? -15.992 24.188 17.453 1.00 91.56 413 GLU A N 1
ATOM 3197 C CA . GLU A 1 413 ? -15.626 24.744 16.147 1.00 91.56 413 GLU A CA 1
ATOM 3198 C C . GLU A 1 413 ? -14.326 24.140 15.597 1.00 91.56 413 GLU A C 1
ATOM 3200 O O . GLU A 1 413 ? -14.262 23.803 14.415 1.00 91.56 413 GLU A O 1
ATOM 3205 N N . GLN A 1 414 ? -13.327 23.905 16.453 1.00 91.50 414 GLN A N 1
ATOM 3206 C CA . GLN A 1 414 ? -12.102 23.200 16.058 1.00 91.50 414 GLN A CA 1
ATOM 3207 C C . GLN A 1 414 ? -12.371 21.740 15.682 1.00 91.50 414 GLN A C 1
ATOM 3209 O O . GLN A 1 414 ? -11.833 21.260 14.688 1.00 91.50 414 GLN A O 1
ATOM 3214 N N . VAL A 1 415 ? -13.227 21.039 16.433 1.00 91.94 415 VAL A N 1
ATOM 3215 C CA . VAL A 1 415 ? -13.607 19.653 16.116 1.00 91.94 415 VAL A CA 1
ATOM 3216 C C . VAL A 1 415 ? -14.383 19.592 14.796 1.00 91.94 415 VAL A C 1
ATOM 3218 O O . VAL A 1 415 ? -14.104 18.731 13.969 1.00 91.94 415 VAL A O 1
ATOM 3221 N N . TYR A 1 416 ? -15.301 20.530 14.547 1.00 91.06 416 TYR A N 1
ATOM 3222 C CA . TYR A 1 416 ? -16.045 20.620 13.285 1.00 91.06 416 TYR A CA 1
ATOM 3223 C C . TYR A 1 416 ? -15.130 20.815 12.078 1.00 91.06 416 TYR A C 1
ATOM 3225 O O . TYR A 1 416 ? -15.283 20.135 11.063 1.00 91.06 416 TYR A O 1
ATOM 3233 N N . GLN A 1 417 ? -14.151 21.710 12.206 1.00 89.25 417 GLN A N 1
ATOM 3234 C CA . GLN A 1 417 ? -13.153 21.918 11.167 1.00 89.25 417 GLN A CA 1
ATOM 3235 C C . GLN A 1 417 ? -12.278 20.669 10.980 1.00 89.25 417 GLN A C 1
ATOM 3237 O O . GLN A 1 417 ? -12.041 20.246 9.852 1.00 89.25 417 GLN A O 1
ATOM 3242 N N . GLY A 1 418 ? -11.908 20.005 12.080 1.00 88.19 418 GLY A N 1
ATOM 3243 C CA . GLY A 1 418 ? -11.198 18.728 12.059 1.00 88.19 418 GLY A CA 1
ATOM 3244 C C . GLY A 1 418 ? -11.930 17.639 11.267 1.00 88.19 418 GLY A C 1
ATOM 3245 O O . GLY A 1 418 ? -11.291 16.965 10.463 1.00 88.19 418 GLY A O 1
ATOM 3246 N N . ILE A 1 419 ? -13.256 17.511 11.425 1.00 88.44 419 ILE A N 1
ATOM 3247 C CA . ILE A 1 419 ? -14.080 16.563 10.650 1.00 88.44 419 ILE A CA 1
ATOM 3248 C C . ILE A 1 419 ? -13.998 16.876 9.153 1.00 88.44 419 ILE A C 1
ATOM 3250 O O . ILE A 1 419 ? -13.778 15.967 8.362 1.00 88.44 419 ILE A O 1
ATOM 3254 N N . LYS A 1 420 ? -14.151 18.144 8.755 1.00 86.69 420 LYS A N 1
ATOM 3255 C CA . LYS A 1 420 ? -14.134 18.534 7.336 1.00 86.69 420 LYS A CA 1
ATOM 3256 C C . LYS A 1 420 ? -12.785 18.310 6.663 1.00 86.69 420 LYS A C 1
ATOM 3258 O O . LYS A 1 420 ? -12.749 17.875 5.518 1.00 86.69 420 LYS A O 1
ATOM 3263 N N . ASP A 1 421 ? -11.706 18.626 7.370 1.00 86.12 421 ASP A N 1
ATOM 3264 C CA . ASP A 1 421 ? -10.363 18.596 6.794 1.00 86.12 421 ASP A CA 1
ATOM 3265 C C . ASP A 1 421 ? -9.802 17.168 6.719 1.00 86.12 421 ASP A C 1
ATOM 3267 O O . ASP A 1 421 ? -9.049 16.854 5.801 1.00 86.12 421 ASP A O 1
ATOM 3271 N N . HIS A 1 422 ? -10.176 16.295 7.663 1.00 84.31 422 HIS A N 1
ATOM 3272 C CA . HIS A 1 422 ? -9.541 14.983 7.833 1.00 84.31 422 HIS A CA 1
ATOM 3273 C C . HIS A 1 422 ? -10.463 13.786 7.556 1.00 84.31 422 HIS A C 1
ATOM 3275 O O . HIS A 1 422 ? -9.975 12.661 7.461 1.00 84.31 422 HIS A O 1
ATOM 3281 N N . ILE A 1 423 ? -11.783 13.976 7.446 1.00 83.38 423 ILE A N 1
ATOM 3282 C CA . ILE A 1 423 ? -12.730 12.887 7.177 1.00 83.38 423 ILE A CA 1
ATOM 3283 C C . ILE A 1 423 ? -13.413 13.137 5.836 1.00 83.38 423 ILE A C 1
ATOM 3285 O O . ILE A 1 423 ? -14.294 13.987 5.709 1.00 83.38 423 ILE A O 1
ATOM 3289 N N . ASN A 1 424 ? -13.059 12.329 4.836 1.00 81.19 424 ASN A N 1
ATOM 3290 C CA . ASN A 1 424 ? -13.801 12.305 3.586 1.00 81.19 424 ASN A CA 1
ATOM 3291 C C . ASN A 1 424 ? -15.129 11.567 3.792 1.00 81.19 424 ASN A C 1
ATOM 3293 O O . ASN A 1 424 ? -15.188 10.334 3.818 1.00 81.19 424 ASN A O 1
ATOM 3297 N N . LEU A 1 425 ? -16.198 12.347 3.942 1.00 79.25 425 LEU A N 1
ATOM 3298 C CA . LEU A 1 425 ? -17.528 11.824 4.209 1.00 79.25 425 LEU A CA 1
ATOM 3299 C C . LEU A 1 425 ? -18.032 10.911 3.097 1.00 79.25 425 LEU A C 1
ATOM 3301 O O . LEU A 1 425 ? -18.828 10.046 3.419 1.00 79.25 425 LEU A O 1
ATOM 3305 N N . ASP A 1 426 ? -17.595 11.039 1.841 1.00 79.44 426 ASP A N 1
ATOM 3306 C CA . ASP A 1 426 ? -18.103 10.217 0.735 1.00 79.44 426 ASP A CA 1
ATOM 3307 C C . ASP A 1 426 ? -17.643 8.757 0.825 1.00 79.44 426 ASP A C 1
ATOM 3309 O O . ASP A 1 426 ? -18.446 7.854 0.576 1.00 79.44 426 ASP A O 1
ATOM 3313 N N . LEU A 1 427 ? -16.395 8.536 1.250 1.00 77.00 427 LEU A N 1
ATOM 3314 C CA . LEU A 1 427 ? -15.763 7.215 1.348 1.00 77.00 427 LEU A CA 1
ATOM 3315 C C . LEU A 1 427 ? -16.187 6.450 2.610 1.00 77.00 427 LEU A C 1
ATOM 3317 O O . LEU A 1 427 ? -16.369 5.234 2.576 1.00 77.00 427 LEU A O 1
ATOM 3321 N N . VAL A 1 428 ? -16.384 7.166 3.718 1.00 77.00 428 VAL A N 1
ATOM 3322 C CA . VAL A 1 428 ? -16.717 6.564 5.012 1.00 77.00 428 VAL A CA 1
ATOM 3323 C C . VAL A 1 428 ? -18.201 6.164 5.069 1.00 77.00 428 VAL A C 1
ATOM 3325 O O . VAL A 1 428 ? -19.095 6.931 4.689 1.00 77.00 428 VAL A O 1
ATOM 3328 N N . LYS A 1 429 ? -18.482 4.954 5.578 1.00 77.12 429 LYS A N 1
ATOM 3329 C CA . LYS A 1 429 ? -19.847 4.424 5.758 1.00 77.12 429 LYS A CA 1
ATOM 3330 C C . LYS A 1 429 ? -20.543 5.066 6.965 1.00 77.12 429 LYS A C 1
ATOM 3332 O O . LYS A 1 429 ? -21.689 5.510 6.851 1.00 77.12 429 LYS A O 1
ATOM 3337 N N . CYS A 1 430 ? -19.852 5.137 8.105 1.00 80.25 430 CYS A N 1
ATOM 3338 C CA . CYS A 1 430 ? -20.361 5.735 9.342 1.00 80.25 430 CYS A CA 1
ATOM 3339 C C . CYS A 1 430 ? -19.278 6.483 10.139 1.00 80.25 430 CYS A C 1
ATOM 3341 O O . CYS A 1 430 ? -18.091 6.157 10.079 1.00 80.25 430 CYS A O 1
ATOM 3343 N N . VAL A 1 431 ? -19.713 7.497 10.891 1.00 87.38 431 VAL A N 1
ATOM 3344 C CA . VAL A 1 431 ? -18.883 8.292 11.804 1.00 87.38 431 VAL A CA 1
ATOM 3345 C C . VAL A 1 431 ? -19.388 8.070 13.227 1.00 87.38 431 VAL A C 1
ATOM 3347 O O . VAL A 1 431 ? -20.507 8.451 13.571 1.00 87.38 431 VAL A O 1
ATOM 3350 N N . LEU A 1 432 ? -18.563 7.448 14.058 1.00 88.19 432 LEU A N 1
ATOM 3351 C CA . LEU A 1 432 ? -18.880 7.107 15.440 1.00 88.19 432 LEU A CA 1
ATOM 3352 C C . LEU A 1 432 ? -18.374 8.213 16.354 1.00 88.19 432 LEU A C 1
ATOM 3354 O O . LEU A 1 432 ? -17.188 8.515 16.357 1.00 88.19 432 LEU A O 1
ATOM 3358 N N . MET A 1 433 ? -19.259 8.816 17.136 1.00 90.44 433 MET A N 1
ATOM 3359 C CA . MET A 1 433 ? -18.915 9.816 18.142 1.00 90.44 433 MET A CA 1
ATOM 3360 C C . MET A 1 433 ? -19.043 9.186 19.514 1.00 90.44 433 MET A C 1
ATOM 3362 O O . MET A 1 433 ? -20.144 8.841 19.942 1.00 90.44 433 MET A O 1
ATOM 3366 N N . ALA A 1 434 ? -17.926 9.024 20.209 1.00 90.88 434 ALA A N 1
ATOM 3367 C CA . ALA A 1 434 ? -17.909 8.318 21.472 1.00 90.88 434 ALA A CA 1
ATOM 3368 C C . ALA A 1 434 ? -17.127 9.042 22.548 1.00 90.88 434 ALA A C 1
ATOM 3370 O O . ALA A 1 434 ? -16.182 9.778 22.288 1.00 90.88 434 ALA A O 1
ATOM 3371 N N . GLY A 1 435 ? -17.565 8.848 23.783 1.00 90.19 435 GLY A N 1
ATOM 3372 C CA . GLY A 1 435 ? -16.950 9.487 24.929 1.00 90.19 435 GLY A CA 1
ATOM 3373 C C . GLY A 1 435 ? -17.792 9.395 26.193 1.00 90.19 435 GLY A C 1
ATOM 3374 O O . GLY A 1 435 ? -18.997 9.081 26.126 1.00 90.19 435 GLY A O 1
ATOM 3375 N N . PRO A 1 436 ? -17.176 9.697 27.345 1.00 88.69 436 PRO A N 1
ATOM 3376 C CA . PRO A 1 436 ? -17.864 9.707 28.622 1.00 88.69 436 PRO A CA 1
ATOM 3377 C C . PRO A 1 436 ? -18.839 10.893 28.715 1.00 88.69 436 PRO A C 1
ATOM 3379 O O . PRO A 1 436 ? -18.569 12.005 28.259 1.00 88.69 436 PRO A O 1
ATOM 3382 N N . GLY A 1 437 ? -19.997 10.664 29.339 1.00 87.81 437 GLY A N 1
ATOM 3383 C CA . GLY A 1 437 ? -21.011 11.701 29.567 1.00 87.81 437 GLY A CA 1
ATOM 3384 C C . GLY A 1 437 ? -21.752 12.159 28.302 1.00 87.81 437 GLY A C 1
ATOM 3385 O O . GLY A 1 437 ? -21.955 11.378 27.372 1.00 87.81 437 GLY A O 1
ATOM 3386 N N . PHE A 1 438 ? -22.180 13.427 28.295 1.00 89.50 438 PHE A N 1
ATOM 3387 C CA . PHE A 1 438 ? -23.118 14.000 27.310 1.00 89.50 438 PHE A CA 1
ATOM 3388 C C . PHE A 1 438 ? -22.457 14.900 26.251 1.00 89.50 438 PHE A C 1
ATOM 3390 O O . PHE A 1 438 ? -23.128 15.393 25.351 1.00 89.50 438 PHE A O 1
ATOM 3397 N N . VAL A 1 439 ? -21.133 15.099 26.317 1.00 89.88 439 VAL A N 1
ATOM 3398 C CA . VAL A 1 439 ? -20.408 16.037 25.433 1.00 89.88 439 VAL A CA 1
ATOM 3399 C C . VAL A 1 439 ? -20.567 15.672 23.952 1.00 89.88 439 VAL A C 1
ATOM 3401 O O . VAL A 1 439 ? -20.679 16.562 23.113 1.00 89.88 439 VAL A O 1
ATOM 3404 N N . LYS A 1 440 ? -20.615 14.373 23.634 1.00 90.00 440 LYS A N 1
ATOM 3405 C CA . LYS A 1 440 ? -20.851 13.863 22.273 1.00 90.00 440 LYS A CA 1
ATOM 3406 C C . LYS A 1 440 ? -22.233 14.228 21.726 1.00 90.00 440 LYS A C 1
ATOM 3408 O O . LYS A 1 440 ? -22.355 14.585 20.558 1.00 90.00 440 LYS A O 1
ATOM 3413 N N . ASP A 1 441 ? -23.252 14.190 22.580 1.00 91.25 441 ASP A N 1
ATOM 3414 C CA . ASP A 1 441 ? -24.640 14.464 22.211 1.00 91.25 441 ASP A CA 1
ATOM 3415 C C . ASP A 1 441 ? -24.843 15.973 22.024 1.00 91.25 441 ASP A C 1
ATOM 3417 O O . ASP A 1 441 ? -25.421 16.413 21.026 1.00 91.25 441 ASP A O 1
ATOM 3421 N N . ASP A 1 442 ? -24.265 16.768 22.931 1.00 91.69 442 ASP A N 1
ATOM 3422 C CA . ASP A 1 442 ? -24.221 18.230 22.837 1.00 91.69 442 ASP A CA 1
ATOM 3423 C C . ASP A 1 442 ? -23.485 18.687 21.568 1.00 91.69 442 ASP A C 1
ATOM 3425 O O . ASP A 1 442 ? -23.945 19.588 20.860 1.00 91.69 442 ASP A O 1
ATOM 3429 N N . PHE A 1 443 ? -22.357 18.044 21.246 1.00 92.12 443 PHE A N 1
ATOM 3430 C CA . PHE A 1 443 ? -21.601 18.328 20.031 1.00 92.12 443 PHE A CA 1
ATOM 3431 C C . PHE A 1 443 ? -22.389 17.979 18.768 1.00 92.12 443 PHE A C 1
ATOM 3433 O O . PHE A 1 443 ? -22.432 18.794 17.848 1.00 92.12 443 PHE A O 1
ATOM 3440 N N . LEU A 1 444 ? -23.049 16.816 18.715 1.00 90.38 444 LEU A N 1
ATOM 3441 C CA . LEU A 1 444 ? -23.872 16.427 17.568 1.00 90.38 444 LEU A CA 1
ATOM 3442 C C . LEU A 1 444 ? -24.994 17.444 17.315 1.00 90.38 444 LEU A C 1
ATOM 3444 O O . LEU A 1 444 ? -25.213 17.861 16.175 1.00 90.38 444 LEU A O 1
ATOM 3448 N N . ALA A 1 445 ? -25.682 17.883 18.372 1.00 91.38 445 ALA A N 1
ATOM 3449 C CA . ALA A 1 445 ? -26.720 18.904 18.268 1.00 91.38 445 ALA A CA 1
ATOM 3450 C C . ALA A 1 445 ? -26.155 20.241 17.754 1.00 91.38 445 ALA A C 1
ATOM 3452 O O . ALA A 1 445 ? -26.705 20.832 16.818 1.00 91.38 445 ALA A O 1
ATOM 3453 N N . TRP A 1 446 ? -25.027 20.685 18.317 1.00 92.38 446 TRP A N 1
ATOM 3454 C CA . TRP A 1 446 ? -24.348 21.914 17.907 1.00 92.38 446 TRP A CA 1
ATOM 3455 C C . TRP A 1 446 ? -23.861 21.852 16.451 1.00 92.38 446 TRP A C 1
ATOM 3457 O O . TRP A 1 446 ? -24.077 22.791 15.682 1.00 92.38 446 TRP A O 1
ATOM 3467 N N . MET A 1 447 ? -23.272 20.728 16.038 1.00 90.38 447 MET A N 1
ATOM 3468 C CA . MET A 1 447 ? -22.775 20.490 14.682 1.00 90.38 447 MET A CA 1
ATOM 3469 C C . MET A 1 447 ? -23.900 20.587 13.650 1.00 90.38 447 MET A C 1
ATOM 3471 O O . MET A 1 447 ? -23.746 21.264 12.635 1.00 90.38 447 MET A O 1
ATOM 3475 N N . LEU A 1 448 ? -25.050 19.957 13.905 1.00 88.62 448 LEU A N 1
ATOM 3476 C CA . LEU A 1 448 ? -26.198 20.003 12.994 1.00 88.62 448 LEU A CA 1
ATOM 3477 C C . LEU A 1 448 ? -26.782 21.415 12.872 1.00 88.62 448 LEU A C 1
ATOM 3479 O O . LEU A 1 448 ? -27.163 21.844 11.777 1.00 88.62 448 LEU A O 1
ATOM 3483 N N . GLN A 1 449 ? -26.818 22.161 13.978 1.00 89.81 449 GLN A N 1
ATOM 3484 C CA . GLN A 1 449 ? -27.236 23.560 13.968 1.00 89.81 449 GLN A CA 1
ATOM 3485 C C . GLN A 1 449 ? -26.268 24.421 13.144 1.00 89.81 449 GLN A C 1
ATOM 3487 O O . GLN A 1 449 ? -26.709 25.224 12.319 1.00 89.81 449 GLN A O 1
ATOM 3492 N N . ARG A 1 450 ? -24.955 24.224 13.317 1.00 88.88 450 ARG A N 1
ATOM 3493 C CA . ARG A 1 450 ? -23.910 24.941 12.575 1.00 88.88 450 ARG A CA 1
ATOM 3494 C C . ARG A 1 450 ? -23.942 24.611 11.083 1.00 88.88 450 ARG A C 1
ATOM 3496 O O . ARG A 1 450 ? -23.931 25.532 10.274 1.00 88.88 450 ARG A O 1
ATOM 3503 N N . ALA A 1 451 ? -24.077 23.338 10.718 1.00 85.81 451 ALA A N 1
ATOM 3504 C CA . ALA A 1 451 ? -24.175 22.898 9.325 1.00 85.81 451 ALA A CA 1
ATOM 3505 C C . ALA A 1 451 ? -25.391 23.507 8.606 1.00 85.81 451 ALA A C 1
ATOM 3507 O O . ALA A 1 451 ? -25.288 23.916 7.451 1.00 85.81 451 ALA A O 1
ATOM 3508 N N . THR A 1 452 ? -26.520 23.652 9.311 1.00 87.62 452 THR A N 1
ATOM 3509 C CA . THR A 1 452 ? -27.722 24.323 8.782 1.00 87.62 452 THR A CA 1
ATOM 3510 C C . THR A 1 452 ? -27.480 25.816 8.532 1.00 87.62 452 THR A C 1
ATOM 3512 O O . THR A 1 452 ? -27.948 26.354 7.534 1.00 87.62 452 THR A O 1
ATOM 3515 N N . GLN A 1 453 ? -26.729 26.490 9.410 1.00 87.00 453 GLN A N 1
ATOM 3516 C CA . GLN A 1 453 ? -26.386 27.911 9.256 1.00 87.00 453 GLN A CA 1
ATOM 3517 C C . GLN A 1 453 ? -25.354 28.157 8.150 1.00 87.00 453 GLN A C 1
ATOM 3519 O O . GLN A 1 453 ? -25.434 29.160 7.447 1.00 87.00 453 GLN A O 1
ATOM 3524 N N . SER A 1 454 ? -24.377 27.260 8.015 1.00 81.62 454 SER A N 1
ATOM 3525 C CA . SER A 1 454 ? -23.301 27.352 7.025 1.00 81.62 454 SER A CA 1
ATOM 3526 C C . SER A 1 454 ? -23.703 26.843 5.636 1.00 81.62 454 SER A C 1
ATOM 3528 O O . SER A 1 454 ? -23.009 27.143 4.671 1.00 81.62 454 SER A O 1
ATOM 3530 N N . GLY A 1 455 ? -24.815 26.109 5.517 1.00 81.12 455 GLY A N 1
ATOM 3531 C CA . GLY A 1 455 ? -25.300 25.570 4.244 1.00 81.12 455 GLY A CA 1
ATOM 3532 C C . GLY A 1 455 ? -24.514 24.356 3.731 1.00 81.12 455 GLY A C 1
ATOM 3533 O O . GLY A 1 455 ? -24.502 24.109 2.528 1.00 81.12 455 GLY A O 1
ATOM 3534 N N . ASP A 1 456 ? -23.861 23.593 4.615 1.00 78.62 456 ASP A N 1
ATOM 3535 C CA . ASP A 1 456 ? -23.081 22.408 4.232 1.00 78.62 456 ASP A CA 1
ATOM 3536 C C . ASP A 1 456 ? -24.002 21.232 3.865 1.00 78.62 456 ASP A C 1
ATOM 3538 O O . ASP A 1 456 ? -24.445 20.455 4.716 1.00 78.62 456 ASP A O 1
ATOM 3542 N N . THR A 1 457 ? -24.285 21.078 2.572 1.00 79.00 457 THR A N 1
ATOM 3543 C CA . THR A 1 457 ? -25.188 20.040 2.052 1.00 79.00 457 THR A CA 1
ATOM 3544 C C . THR A 1 457 ? -24.664 18.620 2.271 1.00 79.00 457 THR A C 1
ATOM 3546 O O . THR A 1 457 ? -25.458 17.731 2.572 1.00 79.00 457 THR A O 1
ATOM 3549 N N . GLN A 1 458 ? -23.348 18.401 2.187 1.00 77.25 458 GLN A N 1
ATOM 3550 C CA . GLN A 1 458 ? -22.732 17.074 2.340 1.00 77.25 458 GLN A CA 1
ATOM 3551 C C . GLN A 1 458 ? -22.953 16.476 3.737 1.00 77.25 458 GLN A C 1
ATOM 3553 O O . GLN A 1 458 ? -23.350 15.318 3.874 1.00 77.25 458 GLN A O 1
ATOM 3558 N N . LEU A 1 459 ? -22.764 17.279 4.786 1.00 80.00 459 LEU A N 1
ATOM 3559 C CA . LEU A 1 459 ? -22.915 16.824 6.170 1.00 80.00 459 LEU A CA 1
ATOM 3560 C C . LEU A 1 459 ? -24.390 16.588 6.520 1.00 80.00 459 LEU A C 1
ATOM 3562 O O . LEU A 1 459 ? -24.726 15.606 7.182 1.00 80.00 459 LEU A O 1
ATOM 3566 N N . LEU A 1 460 ? -25.286 17.444 6.016 1.00 80.50 460 LEU A N 1
ATOM 3567 C CA . LEU A 1 460 ? -26.731 17.298 6.207 1.00 80.50 460 LEU A CA 1
ATOM 3568 C C . LEU A 1 460 ? -27.294 16.052 5.505 1.00 80.50 460 LEU A C 1
ATOM 3570 O O . LEU A 1 460 ? -28.150 15.377 6.076 1.00 80.50 460 LEU A O 1
ATOM 3574 N N . GLN A 1 461 ? -26.798 15.713 4.310 1.00 82.12 461 GLN A N 1
ATOM 3575 C CA . GLN A 1 461 ? -27.191 14.493 3.592 1.00 82.12 461 GLN A CA 1
ATOM 3576 C C . GLN A 1 461 ? -26.752 13.220 4.324 1.00 82.12 461 GLN A C 1
ATOM 3578 O O . GLN A 1 461 ? -27.511 12.254 4.369 1.00 82.12 461 GLN A O 1
ATOM 3583 N N . LYS A 1 462 ? -25.569 13.226 4.954 1.00 81.56 462 LYS A N 1
ATOM 3584 C CA . LYS A 1 462 ? -25.049 12.093 5.736 1.00 81.56 462 LYS A CA 1
ATOM 3585 C C . LYS A 1 462 ? -25.368 12.162 7.234 1.00 81.56 462 LYS A C 1
ATOM 3587 O O . LYS A 1 462 ? -24.736 11.470 8.027 1.00 81.56 462 LYS A O 1
ATOM 3592 N N . LYS A 1 463 ? -26.389 12.919 7.653 1.00 80.44 463 LYS A N 1
ATOM 3593 C CA . LYS A 1 463 ? -26.793 13.015 9.071 1.00 80.44 463 LYS A CA 1
ATOM 3594 C C . LYS A 1 463 ? -27.022 11.645 9.731 1.00 80.44 463 LYS A C 1
ATOM 3596 O O . LYS A 1 463 ? -26.675 11.476 10.893 1.00 80.44 463 LYS A O 1
ATOM 3601 N N . SER A 1 464 ? -27.593 10.677 9.013 1.00 77.38 464 SER A N 1
ATOM 3602 C CA . SER A 1 464 ? -27.860 9.326 9.534 1.00 77.38 464 SER A CA 1
ATOM 3603 C C . SER A 1 464 ? -26.610 8.457 9.701 1.00 77.38 464 SER A C 1
ATOM 3605 O O . SER A 1 464 ? -26.686 7.420 10.348 1.00 77.38 464 SER A O 1
ATOM 3607 N N . SER A 1 465 ? -25.476 8.856 9.119 1.00 81.69 465 SER A N 1
ATOM 3608 C CA . SER A 1 465 ? -24.195 8.155 9.262 1.00 81.69 465 SER A CA 1
ATOM 3609 C C . SER A 1 465 ? -23.494 8.471 10.584 1.00 81.69 465 SER A C 1
ATOM 3611 O O . SER A 1 465 ? -22.553 7.768 10.943 1.00 81.69 465 SER A O 1
ATOM 3613 N N . PHE A 1 466 ? -23.930 9.512 11.297 1.00 86.75 466 PHE A N 1
ATOM 3614 C CA . PHE A 1 466 ? -23.385 9.904 12.591 1.00 86.75 466 PHE A CA 1
ATOM 3615 C C . PHE A 1 466 ? -24.081 9.145 13.725 1.00 86.75 466 PHE A C 1
ATOM 3617 O O . PHE A 1 466 ? -25.293 9.272 13.903 1.00 86.75 466 PHE A O 1
ATOM 3624 N N . VAL A 1 467 ? -23.315 8.389 14.513 1.00 87.12 467 VAL A N 1
ATOM 3625 C CA . VAL A 1 467 ? -23.839 7.566 15.616 1.00 87.12 467 VAL A CA 1
ATOM 3626 C C . VAL A 1 467 ? -23.134 7.938 16.916 1.00 87.12 467 VAL A C 1
ATOM 3628 O O . VAL A 1 467 ? -21.908 7.906 16.982 1.00 87.12 467 VAL A O 1
ATOM 3631 N N . CYS A 1 468 ? -23.901 8.284 17.952 1.00 88.31 468 CYS A N 1
ATOM 3632 C CA . CYS A 1 468 ? -23.374 8.524 19.296 1.00 88.31 468 CYS A CA 1
ATOM 3633 C C . CYS A 1 468 ? -23.292 7.213 20.084 1.00 88.31 468 CYS A C 1
ATOM 3635 O O . CYS A 1 468 ? -24.273 6.477 20.144 1.00 88.31 468 CYS A O 1
ATOM 3637 N N . VAL A 1 469 ? -22.155 6.956 20.732 1.00 88.31 469 VAL A N 1
ATOM 3638 C CA . VAL A 1 469 ? -21.887 5.718 21.485 1.00 88.31 469 VAL A CA 1
ATOM 3639 C C . VAL A 1 469 ? -21.245 6.056 22.829 1.00 88.31 469 VAL A C 1
ATOM 3641 O O . VAL A 1 469 ? -20.544 7.061 22.970 1.00 88.31 469 VAL A O 1
ATOM 3644 N N . HIS A 1 470 ? -21.493 5.252 23.858 1.00 89.06 470 HIS A N 1
ATOM 3645 C CA . HIS A 1 470 ? -20.778 5.402 25.122 1.00 89.06 470 HIS A CA 1
ATOM 3646 C C . HIS A 1 470 ? -19.349 4.849 25.013 1.00 89.06 470 HIS A C 1
ATOM 3648 O O . HIS A 1 470 ? -19.127 3.810 24.407 1.00 89.06 470 HIS A O 1
ATOM 3654 N N . ALA A 1 471 ? -18.384 5.538 25.619 1.00 87.25 471 ALA A N 1
ATOM 3655 C CA . ALA A 1 471 ? -17.021 5.042 25.785 1.00 87.25 471 ALA A CA 1
ATOM 3656 C C . ALA A 1 471 ? -16.497 5.444 27.164 1.00 87.25 471 ALA A C 1
ATOM 3658 O O . ALA A 1 471 ? -16.794 6.548 27.636 1.00 87.25 471 ALA A O 1
ATOM 3659 N N . SER A 1 472 ? -15.703 4.572 27.790 1.00 86.88 472 SER A N 1
ATOM 3660 C CA . SER A 1 472 ? -15.130 4.823 29.115 1.00 86.88 472 SER A CA 1
ATOM 3661 C C . SER A 1 472 ? -14.062 5.924 29.114 1.00 86.88 472 SER A C 1
ATOM 3663 O O . SER A 1 472 ? -13.944 6.671 30.086 1.00 86.88 472 SER A O 1
ATOM 3665 N N . CYS A 1 473 ? -13.294 6.053 28.025 1.00 84.56 473 CYS A N 1
ATOM 3666 C CA . CYS A 1 473 ? -12.182 6.997 27.901 1.00 84.56 473 CYS A CA 1
ATOM 3667 C C . CYS A 1 473 ? -12.011 7.547 26.472 1.00 84.56 473 CYS A C 1
ATOM 3669 O O . CYS A 1 473 ? -12.685 7.132 25.533 1.00 84.56 473 CYS A O 1
ATOM 3671 N N . VAL A 1 474 ? -11.081 8.495 26.306 1.00 85.00 474 VAL A N 1
ATOM 3672 C CA . VAL A 1 474 ? -10.767 9.151 25.016 1.00 85.00 474 VAL A CA 1
ATOM 3673 C C . VAL A 1 474 ? -9.541 8.529 24.327 1.00 85.00 474 VAL A C 1
ATOM 3675 O O . VAL A 1 474 ? -9.054 9.020 23.311 1.00 85.00 474 VAL A O 1
ATOM 3678 N N . HIS A 1 475 ? -8.977 7.465 24.896 1.00 82.31 475 HIS A N 1
ATOM 3679 C CA . HIS A 1 475 ? -7.769 6.814 24.388 1.00 82.31 475 HIS A CA 1
ATOM 3680 C C . HIS A 1 475 ? -8.107 5.617 23.493 1.00 82.31 475 HIS A C 1
ATOM 3682 O O . HIS A 1 475 ? -9.218 5.101 23.541 1.00 82.31 475 HIS A O 1
ATOM 3688 N N . LYS A 1 476 ? -7.120 5.106 22.739 1.00 75.12 476 LYS A N 1
ATOM 3689 C CA . LYS A 1 476 ? -7.269 3.931 21.850 1.00 75.12 476 LYS A CA 1
ATOM 3690 C C . LYS A 1 476 ? -7.922 2.714 22.514 1.00 75.12 476 LYS A C 1
ATOM 3692 O O . LYS A 1 476 ? -8.567 1.922 21.840 1.00 75.12 476 LYS A O 1
ATOM 3697 N N . GLN A 1 477 ? -7.787 2.573 23.832 1.00 79.62 477 GLN A N 1
ATOM 3698 C CA . GLN A 1 477 ? -8.419 1.501 24.604 1.00 79.62 477 GLN A CA 1
ATOM 3699 C C . GLN A 1 477 ? -9.954 1.521 24.508 1.00 79.62 477 GLN A C 1
ATOM 3701 O O . GLN A 1 477 ? -10.570 0.462 24.466 1.00 79.62 477 GLN A O 1
ATOM 3706 N N . ALA A 1 478 ? -10.574 2.694 24.380 1.00 82.50 478 ALA A N 1
ATOM 3707 C CA . ALA A 1 478 ? -12.019 2.808 24.203 1.00 82.50 478 ALA A CA 1
ATOM 3708 C C . ALA A 1 478 ? -12.515 2.271 22.852 1.00 82.50 478 ALA A C 1
ATOM 3710 O O . ALA A 1 478 ? -13.686 1.921 22.734 1.00 82.50 478 ALA A O 1
ATOM 3711 N N . LEU A 1 479 ? -11.644 2.148 21.841 1.00 78.69 479 LEU A N 1
ATOM 3712 C CA . LEU A 1 479 ? -12.019 1.533 20.563 1.00 78.69 479 LEU A CA 1
ATOM 3713 C C . LEU A 1 479 ? -12.426 0.063 20.754 1.00 78.69 479 LEU A C 1
ATOM 3715 O O . LEU A 1 479 ? -13.296 -0.417 20.033 1.00 78.69 479 LEU A O 1
ATOM 3719 N N . LYS A 1 480 ? -11.846 -0.628 21.752 1.00 73.12 480 LYS A N 1
ATOM 3720 C CA . LYS A 1 480 ? -12.197 -2.015 22.103 1.00 73.12 480 LYS A CA 1
ATOM 3721 C C . LYS A 1 480 ? -13.663 -2.115 22.526 1.00 73.12 480 LYS A C 1
ATOM 3723 O O . LYS A 1 480 ? -14.405 -2.944 22.015 1.00 73.12 480 LYS A O 1
ATOM 3728 N N . GLU A 1 481 ? -14.062 -1.237 23.442 1.00 79.62 481 GLU A N 1
ATOM 3729 C CA . GLU A 1 481 ? -15.421 -1.172 23.985 1.00 79.62 481 GLU A CA 1
ATOM 3730 C C . GLU A 1 481 ? -16.427 -0.757 22.910 1.00 79.62 481 GLU A C 1
ATOM 3732 O O . GLU A 1 481 ? -17.468 -1.386 22.756 1.00 79.62 481 GLU A O 1
ATOM 3737 N N . LEU A 1 482 ? -16.079 0.267 22.126 1.00 79.81 482 LEU A N 1
ATOM 3738 C CA . LEU A 1 482 ? -16.926 0.806 21.067 1.00 79.81 482 LEU A CA 1
ATOM 3739 C C . LEU A 1 482 ? -17.284 -0.254 20.026 1.00 79.81 482 LEU A C 1
ATOM 3741 O O . LEU A 1 482 ? -18.434 -0.358 19.611 1.00 79.81 482 LEU A O 1
ATOM 3745 N N . LEU A 1 483 ? -16.296 -1.037 19.593 1.00 73.94 483 LEU A N 1
ATOM 3746 C CA . LEU A 1 483 ? -16.521 -2.080 18.603 1.00 73.94 483 LEU A CA 1
ATOM 3747 C C . LEU A 1 483 ? -17.294 -3.277 19.174 1.00 73.94 483 LEU A C 1
ATOM 3749 O O . LEU A 1 483 ? -17.858 -4.034 18.392 1.00 73.94 483 LEU A O 1
ATOM 3753 N N . ALA A 1 484 ? -17.350 -3.459 20.494 1.00 72.50 484 ALA A N 1
ATOM 3754 C CA . ALA A 1 484 ? -18.151 -4.508 21.127 1.00 72.50 484 ALA A CA 1
ATOM 3755 C C . ALA A 1 484 ? -19.634 -4.117 21.307 1.00 72.50 484 ALA A C 1
ATOM 3757 O O . ALA A 1 484 ? -20.471 -4.989 21.527 1.00 72.50 484 ALA A O 1
ATOM 3758 N N . ASP A 1 485 ? -19.983 -2.830 21.207 1.00 79.81 485 ASP A N 1
ATOM 3759 C CA . ASP A 1 485 ? -21.356 -2.353 21.406 1.00 79.81 485 ASP A CA 1
ATOM 3760 C C . ASP A 1 485 ? -22.300 -2.824 20.276 1.00 79.81 485 ASP A C 1
ATOM 3762 O O . ASP A 1 485 ? -22.024 -2.661 19.083 1.00 79.81 485 ASP A O 1
ATOM 3766 N N . GLU A 1 486 ? -23.466 -3.370 20.640 1.00 75.50 486 GLU A N 1
ATOM 3767 C CA . GLU A 1 486 ? -24.487 -3.844 19.698 1.00 75.50 486 GLU A CA 1
ATOM 3768 C C . GLU A 1 486 ? -24.998 -2.752 18.746 1.00 75.50 486 GLU A C 1
ATOM 3770 O O . GLU A 1 486 ? -25.353 -3.044 17.597 1.00 75.50 486 GLU A O 1
ATOM 3775 N N . GLN A 1 487 ? -25.081 -1.496 19.200 1.00 74.62 487 GLN A N 1
ATOM 3776 C CA . GLN A 1 487 ? -25.536 -0.392 18.343 1.00 74.62 487 GLN A CA 1
ATOM 3777 C C . GLN A 1 487 ? -24.535 -0.124 17.219 1.00 74.62 487 GLN A C 1
ATOM 3779 O O . GLN A 1 487 ? -24.912 0.097 16.064 1.00 74.62 487 GLN A O 1
ATOM 3784 N N . VAL A 1 488 ? -23.253 -0.217 17.558 1.00 74.94 488 VAL A N 1
ATOM 3785 C CA . VAL A 1 488 ? -22.139 -0.038 16.638 1.00 74.94 488 VAL A CA 1
ATOM 3786 C C . VAL A 1 488 ? -22.052 -1.219 15.687 1.00 74.94 488 VAL A C 1
ATOM 3788 O O . VAL A 1 488 ? -22.001 -1.009 14.478 1.00 74.94 488 VAL A O 1
ATOM 3791 N N . GLN A 1 489 ? -22.164 -2.445 16.193 1.00 70.31 489 GLN A N 1
ATOM 3792 C CA . GLN A 1 489 ? -22.185 -3.666 15.387 1.00 70.31 489 GLN A CA 1
ATOM 3793 C C . GLN A 1 489 ? -23.297 -3.658 14.334 1.00 70.31 489 GLN A C 1
ATOM 3795 O O . GLN A 1 489 ? -23.059 -4.039 13.194 1.00 70.31 489 GLN A O 1
ATOM 3800 N N . LYS A 1 490 ? -24.491 -3.136 14.646 1.00 73.62 490 LYS A N 1
ATOM 3801 C CA . LYS A 1 490 ? -25.566 -2.972 13.647 1.00 73.62 490 LYS A CA 1
ATOM 3802 C C . LYS A 1 490 ? -25.202 -1.966 12.553 1.00 73.62 490 LYS A C 1
ATOM 3804 O O . LYS A 1 490 ? -25.566 -2.167 11.397 1.00 73.62 490 LYS A O 1
ATOM 3809 N N . SER A 1 491 ? -24.472 -0.907 12.903 1.00 68.38 491 SER A N 1
ATOM 3810 C CA . SER A 1 491 ? -23.997 0.103 11.948 1.00 68.38 491 SER A CA 1
ATOM 3811 C C . SER A 1 491 ? -22.779 -0.355 11.124 1.00 68.38 491 SER A C 1
ATOM 3813 O O . SER A 1 491 ? -22.630 0.061 9.977 1.00 68.38 491 SER A O 1
ATOM 3815 N N . ILE A 1 492 ? -21.948 -1.248 11.683 1.00 67.94 492 ILE A N 1
ATOM 3816 C CA . ILE A 1 492 ? -20.691 -1.776 11.115 1.00 67.94 492 ILE A CA 1
ATOM 3817 C C . ILE A 1 492 ? -20.861 -3.219 10.585 1.00 67.94 492 ILE A C 1
ATOM 3819 O O . ILE A 1 492 ? -19.899 -3.841 10.150 1.00 67.94 492 ILE A O 1
ATOM 3823 N N . ALA A 1 493 ? -22.081 -3.769 10.550 1.00 58.06 493 ALA A N 1
ATOM 3824 C CA . ALA A 1 493 ? -22.352 -5.199 10.317 1.00 58.06 493 ALA A CA 1
ATOM 3825 C C . ALA A 1 493 ? -21.707 -5.808 9.049 1.00 58.06 493 ALA A C 1
ATOM 3827 O O . ALA A 1 493 ? -21.567 -7.024 8.952 1.00 58.06 493 ALA A O 1
ATOM 3828 N N . ASN A 1 494 ? -21.288 -4.973 8.093 1.00 60.31 494 ASN A N 1
ATOM 3829 C CA . ASN A 1 494 ? -20.647 -5.366 6.839 1.00 60.31 494 ASN A CA 1
ATOM 3830 C C . ASN A 1 494 ? -19.142 -5.023 6.757 1.00 60.31 494 ASN A C 1
ATOM 3832 O O . ASN A 1 494 ? -18.615 -4.895 5.651 1.00 60.31 494 ASN A O 1
ATOM 3836 N N . THR A 1 495 ? -18.449 -4.837 7.883 1.00 65.94 495 THR A N 1
ATOM 3837 C CA . THR A 1 495 ? -17.000 -4.568 7.917 1.00 65.94 495 THR A CA 1
ATOM 3838 C C . THR A 1 495 ? -16.232 -5.775 8.451 1.00 65.94 495 THR A C 1
ATOM 3840 O O . THR A 1 495 ? -16.675 -6.467 9.367 1.00 65.94 495 THR A O 1
ATOM 3843 N N . LYS A 1 496 ? -15.032 -6.017 7.909 1.00 66.62 496 LYS A N 1
ATOM 3844 C CA . LYS A 1 496 ? -14.161 -7.136 8.319 1.00 66.62 496 LYS A CA 1
ATOM 3845 C C . LYS A 1 496 ? -13.840 -7.132 9.821 1.00 66.62 496 LYS A C 1
ATOM 3847 O O . LYS A 1 496 ? -13.843 -8.184 10.448 1.00 66.62 496 LYS A O 1
ATOM 3852 N N . ALA A 1 497 ? -13.650 -5.951 10.414 1.00 65.69 497 ALA A N 1
ATOM 3853 C CA . ALA A 1 497 ? -13.390 -5.795 11.846 1.00 65.69 497 ALA A CA 1
ATOM 3854 C C . ALA A 1 497 ? -14.515 -6.369 12.734 1.00 65.69 497 ALA A C 1
ATOM 3856 O O . ALA A 1 497 ? -14.230 -7.012 13.744 1.00 65.69 497 ALA A O 1
ATOM 3857 N N . ALA A 1 498 ? -15.782 -6.206 12.333 1.00 71.38 498 ALA A N 1
ATOM 3858 C CA . ALA A 1 498 ? -16.924 -6.784 13.043 1.00 71.38 498 ALA A CA 1
ATOM 3859 C C . ALA A 1 498 ? -16.922 -8.320 12.969 1.00 71.38 498 ALA A C 1
ATOM 3861 O O . ALA A 1 498 ? -17.130 -8.990 13.980 1.00 71.38 498 ALA A O 1
ATOM 3862 N N . ALA A 1 499 ? -16.609 -8.883 11.796 1.00 76.31 499 ALA A N 1
ATOM 3863 C CA . ALA A 1 499 ? -16.487 -10.330 11.620 1.00 76.31 499 ALA A CA 1
ATOM 3864 C C . ALA A 1 499 ? -15.365 -10.930 12.488 1.00 76.31 499 ALA A C 1
ATOM 3866 O O . ALA A 1 499 ? -15.562 -11.975 13.105 1.00 76.31 499 ALA A O 1
ATOM 3867 N N . HIS A 1 500 ? -14.218 -10.249 12.583 1.00 79.94 500 HIS A N 1
ATOM 3868 C CA . HIS A 1 500 ? -13.093 -10.674 13.420 1.00 79.94 500 HIS A CA 1
ATOM 3869 C C . HIS A 1 500 ? -13.454 -10.691 14.912 1.00 79.94 500 HIS A C 1
ATOM 3871 O O . HIS A 1 500 ? -13.128 -11.645 15.614 1.00 79.94 500 HIS A O 1
ATOM 3877 N N . LEU A 1 501 ? -14.147 -9.660 15.404 1.00 77.75 501 LEU A N 1
ATOM 3878 C CA . LEU A 1 501 ? -14.580 -9.605 16.803 1.00 77.75 501 LEU A CA 1
ATOM 3879 C C . LEU A 1 501 ? -15.595 -10.695 17.130 1.00 77.75 501 LEU A C 1
ATOM 3881 O O . LEU A 1 501 ? -15.438 -11.384 18.133 1.00 77.75 501 LEU A O 1
ATOM 3885 N N . LYS A 1 502 ? -16.574 -10.904 16.246 1.00 82.62 502 LYS A N 1
ATOM 3886 C CA . LYS A 1 502 ? -17.573 -11.958 16.415 1.00 82.62 502 LYS A CA 1
ATOM 3887 C C . LYS A 1 502 ? -16.933 -13.347 16.481 1.00 82.62 502 LYS A C 1
ATOM 3889 O O . LYS A 1 502 ? -17.293 -14.135 17.345 1.00 82.62 502 LYS A O 1
ATOM 3894 N N . ALA A 1 503 ? -15.964 -13.637 15.610 1.00 87.38 503 ALA A N 1
ATOM 3895 C CA . ALA A 1 503 ? -15.251 -14.916 15.623 1.00 87.38 503 ALA A CA 1
ATOM 3896 C C . ALA A 1 503 ? -14.483 -15.146 16.939 1.00 87.38 503 ALA A C 1
ATOM 3898 O O . ALA A 1 503 ? -14.482 -16.252 17.476 1.00 87.38 503 ALA A O 1
ATOM 3899 N N . LEU A 1 504 ? -13.863 -14.094 17.478 1.00 87.19 504 LEU A N 1
ATOM 3900 C CA . LEU A 1 504 ? -13.116 -14.154 18.733 1.00 87.19 504 LEU A CA 1
ATOM 3901 C C . LEU A 1 504 ? -14.044 -14.292 19.956 1.00 87.19 504 LEU A C 1
ATOM 3903 O O . LEU A 1 504 ? -13.744 -15.040 20.884 1.00 87.19 504 LEU A O 1
ATOM 3907 N N . GLU A 1 505 ? -15.194 -13.618 19.949 1.00 86.38 505 GLU A N 1
ATOM 3908 C CA . GLU A 1 505 ? -16.228 -13.771 20.978 1.00 86.38 505 GLU A CA 1
ATOM 3909 C C . GLU A 1 505 ? -16.836 -15.180 20.954 1.00 86.38 505 GLU A C 1
ATOM 3911 O O . GLU A 1 505 ? -16.929 -15.827 21.997 1.00 86.38 505 GLU A O 1
ATOM 3916 N N . GLU A 1 506 ? -17.170 -15.697 19.766 1.00 88.56 506 GLU A N 1
ATOM 3917 C CA . GLU A 1 506 ? -17.610 -17.083 19.582 1.00 88.56 506 GLU A CA 1
ATOM 3918 C C . GLU A 1 506 ? -16.573 -18.064 20.141 1.00 88.56 506 GLU A C 1
ATOM 3920 O O . GLU A 1 506 ? -16.938 -18.982 20.872 1.00 88.56 506 GLU A O 1
ATOM 3925 N N . PHE A 1 507 ? -15.281 -17.841 19.884 1.00 91.19 507 PHE A N 1
ATOM 3926 C CA . PHE A 1 507 ? -14.208 -18.651 20.457 1.00 91.19 507 PHE A CA 1
ATOM 3927 C C . PHE A 1 507 ? -14.213 -18.633 21.992 1.00 91.19 507 PHE A C 1
ATOM 3929 O O . PHE A 1 507 ? -14.232 -19.700 22.602 1.00 91.19 507 PHE A O 1
ATOM 3936 N N . TYR A 1 508 ? -14.272 -17.463 22.638 1.00 89.12 508 TYR A N 1
ATOM 3937 C CA . TYR A 1 508 ? -14.317 -17.391 24.106 1.00 89.12 508 TYR A CA 1
ATOM 3938 C C . TYR A 1 508 ? -15.577 -18.033 24.701 1.00 89.12 508 TYR A C 1
ATOM 3940 O O . TYR A 1 508 ? -15.505 -18.683 25.746 1.00 89.12 508 TYR A O 1
ATOM 3948 N N . VAL A 1 509 ? -16.725 -17.899 24.034 1.00 90.38 509 VAL A N 1
ATOM 3949 C CA . VAL A 1 509 ? -17.965 -18.577 24.437 1.00 90.38 509 VAL A CA 1
ATOM 3950 C C . VAL A 1 509 ? -17.812 -20.097 24.333 1.00 90.38 509 VAL A C 1
ATOM 3952 O O . VAL A 1 509 ? -18.287 -20.818 25.212 1.00 90.38 509 VAL A O 1
ATOM 3955 N N . MET A 1 510 ? -17.139 -20.592 23.293 1.00 89.69 510 MET A N 1
ATOM 3956 C CA . MET A 1 510 ? -16.872 -22.021 23.113 1.00 89.69 510 MET A CA 1
ATOM 3957 C C . MET A 1 510 ? -15.883 -22.553 24.153 1.00 89.69 510 MET A C 1
ATOM 3959 O O . MET A 1 510 ? -16.156 -23.598 24.732 1.00 89.69 510 MET A O 1
ATOM 3963 N N . VAL A 1 511 ? -14.825 -21.806 24.489 1.00 89.44 511 VAL A N 1
ATOM 3964 C CA . VAL A 1 511 ? -13.886 -22.153 25.578 1.00 89.44 511 VAL A CA 1
ATOM 3965 C C . VAL A 1 511 ? -14.626 -22.365 26.906 1.00 89.44 511 VAL A C 1
ATOM 3967 O O . VAL A 1 511 ? -14.305 -23.283 27.654 1.00 89.44 511 VAL A O 1
ATOM 3970 N N . GLN A 1 512 ? -15.632 -21.535 27.206 1.00 89.19 512 GLN A N 1
ATOM 3971 C CA . GLN A 1 512 ? -16.410 -21.643 28.447 1.00 89.19 512 GLN A CA 1
ATOM 3972 C C . GLN A 1 512 ? -17.429 -22.791 28.439 1.00 89.19 512 GLN A C 1
ATOM 3974 O O . GLN A 1 512 ? -17.732 -23.337 29.499 1.00 89.19 512 GLN A O 1
ATOM 3979 N N . LYS A 1 513 ? -18.004 -23.124 27.276 1.00 90.25 513 LYS A N 1
ATOM 3980 C CA . LYS A 1 513 ? -19.068 -24.136 27.153 1.00 90.25 513 LYS A CA 1
ATOM 3981 C C . LYS A 1 513 ? -18.530 -25.544 26.904 1.00 90.25 513 LYS A C 1
ATOM 3983 O O . LYS A 1 513 ? -18.970 -26.477 27.564 1.00 90.25 513 LYS A O 1
ATOM 3988 N N . GLU A 1 514 ? -17.630 -25.692 25.935 1.00 88.19 514 GLU A N 1
ATOM 3989 C CA . GLU A 1 514 ? -17.118 -26.968 25.421 1.00 88.19 514 GLU A CA 1
ATOM 3990 C C . GLU A 1 514 ? -15.618 -26.817 25.080 1.00 88.19 514 GLU A C 1
ATOM 3992 O O . GLU A 1 514 ? -15.280 -26.522 23.928 1.00 88.19 514 GLU A O 1
ATOM 3997 N N . PRO A 1 515 ? -14.703 -27.011 26.053 1.00 85.56 515 PRO A N 1
ATOM 3998 C CA . PRO A 1 515 ? -13.265 -26.813 25.842 1.00 85.56 515 PRO A CA 1
ATOM 3999 C C . PRO A 1 515 ? -12.680 -27.770 24.792 1.00 85.56 515 PRO A C 1
ATOM 4001 O O . PRO A 1 515 ? -11.770 -27.394 24.063 1.00 85.56 515 PRO A O 1
ATOM 4004 N N . ASP A 1 516 ? -13.261 -28.959 24.619 1.00 87.94 516 ASP A N 1
ATOM 4005 C CA . ASP A 1 516 ? -12.804 -29.940 23.625 1.00 87.94 516 ASP A CA 1
ATOM 4006 C C . ASP A 1 516 ? -13.097 -29.512 22.173 1.00 87.94 516 ASP A C 1
ATOM 4008 O O . ASP A 1 516 ? -12.675 -30.175 21.229 1.00 87.94 516 ASP A O 1
ATOM 4012 N N . ARG A 1 517 ? -13.851 -28.425 21.953 1.00 90.44 517 ARG A N 1
ATOM 4013 C CA . ARG A 1 517 ? -14.181 -27.890 20.617 1.00 90.44 517 ARG A CA 1
ATOM 4014 C C . ARG A 1 517 ? -13.358 -26.676 20.211 1.00 90.44 517 ARG A C 1
ATOM 4016 O O . ARG A 1 517 ? -13.682 -26.021 19.216 1.00 90.44 517 ARG A O 1
ATOM 4023 N N . VAL A 1 518 ? -12.309 -26.365 20.952 1.00 92.56 518 VAL A N 1
ATOM 4024 C CA . VAL A 1 518 ? -11.397 -25.271 20.638 1.00 92.56 518 VAL A CA 1
ATOM 4025 C C . VAL A 1 518 ? -9.967 -25.783 20.642 1.00 92.56 518 VAL A C 1
ATOM 4027 O O . VAL A 1 518 ? -9.617 -26.685 21.391 1.00 92.56 518 VAL A O 1
ATOM 4030 N N . CYS A 1 519 ? -9.135 -25.207 19.786 1.00 90.81 519 CYS A N 1
ATOM 4031 C CA . CYS A 1 519 ? -7.704 -25.484 19.746 1.00 90.81 519 CYS A CA 1
ATOM 4032 C C . CYS A 1 519 ? -6.947 -24.161 19.634 1.00 90.81 519 CYS A C 1
ATOM 4034 O O . CYS A 1 519 ? -7.395 -23.244 18.939 1.00 90.81 519 CYS A O 1
ATOM 4036 N N . TYR A 1 520 ? -5.799 -24.048 20.290 1.00 91.25 520 TYR A N 1
ATOM 4037 C CA . TYR A 1 520 ? -4.924 -22.885 20.174 1.00 91.25 520 TYR A CA 1
ATOM 4038 C C . TYR A 1 520 ? -3.463 -23.322 20.258 1.00 91.25 520 TYR A C 1
ATOM 4040 O O . TYR A 1 520 ? -3.128 -24.316 20.894 1.00 91.25 520 TYR A O 1
ATOM 4048 N N . GLY A 1 521 ? -2.582 -22.595 19.581 1.00 89.88 521 GLY A N 1
ATOM 4049 C CA . GLY A 1 521 ? -1.192 -23.011 19.416 1.00 89.88 521 GLY A CA 1
ATOM 4050 C C . GLY A 1 521 ? -0.943 -23.766 18.109 1.00 89.88 521 GLY A C 1
ATOM 4051 O O . GLY A 1 521 ? -1.825 -24.459 17.594 1.00 89.88 521 GLY A O 1
ATOM 4052 N N . PRO A 1 522 ? 0.270 -23.644 17.544 1.00 87.69 522 PRO A N 1
ATOM 4053 C CA . PRO A 1 522 ? 0.590 -24.174 16.221 1.00 87.69 522 PRO A CA 1
ATOM 4054 C C . PRO A 1 522 ? 0.425 -25.694 16.136 1.00 87.69 522 PRO A C 1
ATOM 4056 O O . PRO A 1 522 ? -0.118 -26.186 15.153 1.00 87.69 522 PRO A O 1
ATOM 4059 N N . LYS A 1 523 ? 0.841 -26.438 17.169 1.00 88.75 523 LYS A N 1
ATOM 4060 C CA . LYS A 1 523 ? 0.774 -27.909 17.187 1.00 88.75 523 LYS A CA 1
ATOM 4061 C C . LYS A 1 523 ? -0.665 -28.426 17.227 1.00 88.75 523 LYS A C 1
ATOM 4063 O O . LYS A 1 523 ? -1.049 -29.227 16.381 1.00 88.75 523 LYS A O 1
ATOM 4068 N N . GLN A 1 524 ? -1.468 -27.914 18.160 1.00 89.75 524 GLN A N 1
ATOM 4069 C CA . GLN A 1 524 ? -2.875 -28.297 18.311 1.00 89.75 524 GLN A CA 1
ATOM 4070 C C . GLN A 1 524 ? -3.688 -27.992 17.050 1.00 89.75 524 GLN A C 1
ATOM 4072 O O . GLN A 1 524 ? -4.493 -28.805 16.598 1.00 89.75 524 GLN A O 1
ATOM 4077 N N . VAL A 1 525 ? -3.462 -26.814 16.463 1.00 91.19 525 VAL A N 1
ATOM 4078 C CA . VAL A 1 525 ? -4.152 -26.391 15.243 1.00 91.19 525 VAL A CA 1
ATOM 4079 C C . VAL A 1 525 ? -3.721 -27.240 14.048 1.00 91.19 525 VAL A C 1
ATOM 4081 O O . VAL A 1 525 ? -4.572 -27.607 13.243 1.00 91.19 525 VAL A O 1
ATOM 4084 N N . HIS A 1 526 ? -2.439 -27.596 13.942 1.00 91.06 526 HIS A N 1
ATOM 4085 C CA . HIS A 1 526 ? -1.953 -28.473 12.880 1.00 91.06 526 HIS A CA 1
ATOM 4086 C C . HIS A 1 526 ? -2.655 -29.838 12.907 1.00 91.06 526 HIS A C 1
ATOM 4088 O O . HIS A 1 526 ? -3.230 -30.241 11.898 1.00 91.06 526 HIS A O 1
ATOM 4094 N N . GLU A 1 527 ? -2.725 -30.490 14.070 1.00 90.44 527 GLU A N 1
ATOM 4095 C CA . GLU A 1 527 ? -3.411 -31.782 14.207 1.00 90.44 527 GLU A CA 1
ATOM 4096 C C . GLU A 1 527 ? -4.924 -31.673 13.947 1.00 90.44 527 GLU A C 1
ATOM 4098 O O . GLU A 1 527 ? -5.527 -32.535 13.303 1.00 90.44 527 GLU A O 1
ATOM 4103 N N . ALA A 1 528 ? -5.557 -30.579 14.381 1.00 91.50 528 ALA A N 1
ATOM 4104 C CA . ALA A 1 528 ? -6.963 -30.322 14.078 1.00 91.50 528 ALA A CA 1
ATOM 4105 C C . ALA A 1 528 ? -7.231 -30.164 12.568 1.00 91.50 528 ALA A C 1
ATOM 4107 O O . ALA A 1 528 ? -8.286 -30.589 12.081 1.00 91.50 528 ALA A O 1
ATOM 4108 N N . ILE A 1 529 ? -6.296 -29.551 11.829 1.00 92.19 529 ILE A N 1
ATOM 4109 C CA . ILE A 1 529 ? -6.354 -29.422 10.366 1.00 92.19 529 ILE A CA 1
ATOM 4110 C C . ILE A 1 529 ? -6.139 -30.790 9.711 1.00 92.19 529 ILE A C 1
ATOM 4112 O O . ILE A 1 529 ? -6.895 -31.148 8.811 1.00 92.19 529 ILE A O 1
ATOM 4116 N N . GLU A 1 530 ? -5.187 -31.601 10.178 1.00 90.56 530 GLU A N 1
ATOM 4117 C CA . GLU A 1 530 ? -4.993 -32.967 9.666 1.00 90.56 530 GLU A CA 1
ATOM 4118 C C . GLU A 1 530 ? -6.255 -33.827 9.836 1.00 90.56 530 GLU A C 1
ATOM 4120 O O . GLU A 1 530 ? -6.671 -34.529 8.912 1.00 90.56 530 GLU A O 1
ATOM 4125 N N . LYS A 1 531 ? -6.939 -33.697 10.980 1.00 90.12 531 LYS A N 1
ATOM 4126 C CA . LYS A 1 531 ? -8.216 -34.374 11.267 1.00 90.12 531 LYS A CA 1
ATOM 4127 C C . LYS A 1 531 ? -9.435 -33.728 10.578 1.00 90.12 531 LYS A C 1
ATOM 4129 O O . LYS A 1 531 ? -10.561 -34.172 10.805 1.00 90.12 531 LYS A O 1
ATOM 4134 N N . CYS A 1 532 ? -9.251 -32.698 9.742 1.00 90.75 532 CYS A N 1
ATOM 4135 C CA . CYS A 1 532 ? -10.320 -31.963 9.043 1.00 90.75 532 CYS A CA 1
ATOM 4136 C C . CYS A 1 532 ? -11.427 -31.426 9.976 1.00 90.75 532 CYS A C 1
ATOM 4138 O O . CYS A 1 532 ? -12.599 -31.316 9.593 1.00 90.75 532 CYS A O 1
ATOM 4140 N N . ALA A 1 533 ? -11.072 -31.115 11.222 1.00 92.25 533 ALA A N 1
ATOM 4141 C CA . ALA A 1 533 ? -12.028 -30.771 12.267 1.00 92.25 533 ALA A CA 1
ATOM 4142 C C . ALA A 1 533 ? -12.266 -29.265 12.395 1.00 92.25 533 ALA A C 1
ATOM 4144 O O . ALA A 1 533 ? -13.220 -28.854 13.054 1.00 92.25 533 ALA A O 1
ATOM 4145 N N . VAL A 1 534 ? -11.441 -28.426 11.767 1.00 93.81 534 VAL A N 1
ATOM 4146 C CA . VAL A 1 534 ? -11.525 -26.969 11.910 1.00 93.81 534 VAL A CA 1
ATOM 4147 C C . VAL A 1 534 ? -12.750 -26.407 11.177 1.00 93.81 534 VAL A C 1
ATOM 4149 O O . VAL A 1 534 ? -13.000 -26.669 9.998 1.00 93.81 534 VAL A O 1
ATOM 4152 N N . GLN A 1 535 ? -13.553 -25.621 11.894 1.00 93.12 535 GLN A N 1
ATOM 4153 C CA . GLN A 1 535 ? -14.673 -24.858 11.343 1.00 93.12 535 GLN A CA 1
ATOM 4154 C C . GLN A 1 535 ? -14.241 -23.430 11.014 1.00 93.12 535 GLN A C 1
ATOM 4156 O O . GLN A 1 535 ? -14.417 -22.981 9.883 1.00 93.12 535 GLN A O 1
ATOM 4161 N N . THR A 1 536 ? -13.667 -22.738 11.996 1.00 93.19 536 THR A N 1
ATOM 4162 C CA . THR A 1 536 ? -13.196 -21.356 11.871 1.00 93.19 536 THR A CA 1
ATOM 4163 C C . THR A 1 536 ? -11.751 -21.314 12.330 1.00 93.19 536 THR A C 1
ATOM 4165 O O . THR A 1 536 ? -11.465 -21.694 13.462 1.00 93.19 536 THR A O 1
ATOM 4168 N N . LEU A 1 537 ? -10.851 -20.860 11.459 1.00 93.56 537 LEU A N 1
ATOM 4169 C CA . LEU A 1 537 ? -9.433 -20.690 11.767 1.00 93.56 537 LEU A CA 1
ATOM 4170 C C . LEU A 1 537 ? -9.137 -19.199 11.912 1.00 93.56 537 LEU A C 1
ATOM 4172 O O . LEU A 1 537 ? -9.453 -18.422 11.015 1.00 93.56 537 LEU A O 1
ATOM 4176 N N . MET A 1 538 ? -8.516 -18.808 13.016 1.00 92.62 538 MET A N 1
ATOM 4177 C CA . MET A 1 538 ? -8.117 -17.438 13.309 1.00 92.62 538 MET A CA 1
ATOM 4178 C C . MET A 1 538 ? -6.595 -17.374 13.391 1.00 92.62 538 MET A C 1
ATOM 4180 O O . MET A 1 538 ? -5.982 -18.085 14.187 1.00 92.62 538 MET A O 1
ATOM 4184 N N . VAL A 1 539 ? -5.980 -16.524 12.572 1.00 90.56 539 VAL A N 1
ATOM 4185 C CA . VAL A 1 539 ? -4.517 -16.381 12.521 1.00 90.56 539 VAL A CA 1
ATOM 4186 C C . VAL A 1 539 ? -4.148 -14.907 12.556 1.00 90.56 539 VAL A C 1
ATOM 4188 O O . VAL A 1 539 ? -4.710 -14.123 11.793 1.00 90.56 539 VAL A O 1
ATOM 4191 N N . VAL A 1 540 ? -3.203 -14.520 13.411 1.00 86.56 540 VAL A N 1
ATOM 4192 C CA . VAL A 1 540 ? -2.648 -13.161 13.402 1.00 86.56 540 VAL A CA 1
ATOM 4193 C C . VAL A 1 540 ? -1.679 -13.015 12.238 1.00 86.56 540 VAL A C 1
ATOM 4195 O O . VAL A 1 540 ? -0.846 -13.880 11.969 1.00 86.56 540 VAL A O 1
ATOM 4198 N N . ASP A 1 541 ? -1.765 -11.887 11.552 1.00 78.69 541 ASP A N 1
ATOM 4199 C CA . ASP A 1 541 ? -0.940 -11.582 10.403 1.00 78.69 541 ASP A CA 1
ATOM 4200 C C . ASP A 1 541 ? 0.557 -11.555 10.721 1.00 78.69 541 ASP A C 1
ATOM 4202 O O . ASP A 1 541 ? 1.349 -11.989 9.889 1.00 78.69 541 ASP A O 1
ATOM 4206 N N . SER A 1 542 ? 0.947 -11.144 11.931 1.00 73.81 542 SER A N 1
ATOM 4207 C CA . SER A 1 542 ? 2.324 -11.155 12.434 1.00 73.81 542 SER A CA 1
ATOM 4208 C C . SER A 1 542 ? 3.007 -12.522 12.309 1.00 73.81 542 SER A C 1
ATOM 4210 O O . SER A 1 542 ? 4.218 -12.569 12.081 1.00 73.81 542 SER A O 1
ATOM 4212 N N . LEU A 1 543 ? 2.254 -13.630 12.346 1.00 78.19 543 LEU A N 1
ATOM 4213 C CA . LEU A 1 543 ? 2.784 -14.975 12.096 1.00 78.19 543 LEU A CA 1
ATOM 4214 C C . LEU A 1 543 ? 3.221 -15.161 10.636 1.00 78.19 543 LEU A C 1
ATOM 4216 O O . LEU A 1 543 ? 4.268 -15.758 10.377 1.00 78.19 543 LEU A O 1
ATOM 4220 N N . PHE A 1 544 ? 2.500 -14.569 9.679 1.00 72.44 544 PHE A N 1
ATOM 4221 C CA . PHE A 1 544 ? 2.955 -14.481 8.286 1.00 72.44 544 PHE A CA 1
ATOM 4222 C C . PHE A 1 544 ? 4.083 -13.462 8.114 1.00 72.44 544 PHE A C 1
ATOM 4224 O O . PHE A 1 544 ? 4.810 -13.528 7.125 1.00 72.44 544 PHE A O 1
ATOM 4231 N N . ARG A 1 545 ? 4.264 -12.542 9.071 1.00 67.25 545 ARG A N 1
ATOM 4232 C CA . ARG A 1 545 ? 5.342 -11.543 9.064 1.00 67.25 545 ARG A CA 1
ATOM 4233 C C . ARG A 1 545 ? 6.648 -12.014 9.705 1.00 67.25 545 ARG A C 1
ATOM 4235 O O . ARG A 1 545 ? 7.606 -11.250 9.748 1.00 67.25 545 ARG A O 1
ATOM 4242 N N . ASN A 1 546 ? 6.735 -13.271 10.141 1.00 66.25 546 ASN A N 1
ATOM 4243 C CA . ASN A 1 546 ? 7.931 -13.801 10.795 1.00 66.25 546 ASN A CA 1
ATOM 4244 C C . ASN A 1 546 ? 9.168 -13.754 9.869 1.00 66.25 546 ASN A C 1
ATOM 4246 O O . ASN A 1 546 ? 9.062 -14.023 8.667 1.00 66.25 546 ASN A O 1
ATOM 4250 N N . ALA A 1 547 ? 10.338 -13.425 10.428 1.00 58.72 547 ALA A N 1
ATOM 4251 C CA . ALA A 1 547 ? 11.625 -13.390 9.734 1.00 58.72 547 ALA A CA 1
ATOM 4252 C C . ALA A 1 547 ? 12.017 -14.757 9.138 1.00 58.72 547 ALA 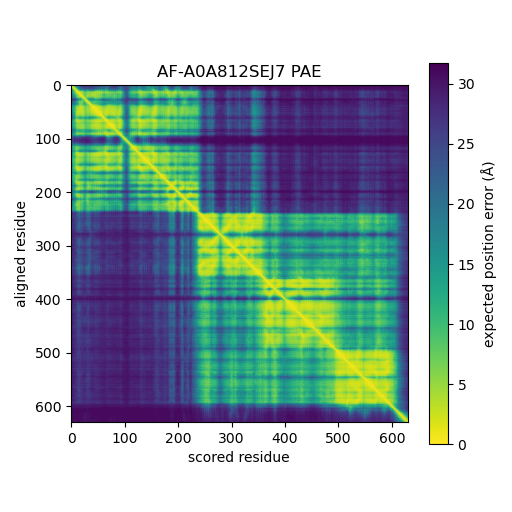A C 1
ATOM 4254 O O . ALA A 1 547 ? 12.692 -14.818 8.109 1.00 58.72 547 ALA A O 1
ATOM 4255 N N . ASN A 1 548 ? 11.567 -15.864 9.746 1.00 71.62 548 ASN A N 1
ATOM 4256 C CA . ASN A 1 548 ? 11.855 -17.205 9.247 1.00 71.62 548 ASN A CA 1
ATOM 4257 C C . ASN A 1 548 ? 10.921 -17.596 8.085 1.00 71.62 548 ASN A C 1
ATOM 4259 O O . ASN A 1 548 ? 9.735 -17.875 8.268 1.00 71.62 548 ASN A O 1
ATOM 4263 N N . VAL A 1 549 ? 11.491 -17.679 6.878 1.00 72.62 549 VAL A N 1
ATOM 4264 C CA . VAL A 1 549 ? 10.782 -18.058 5.644 1.00 72.62 549 VAL A CA 1
ATOM 4265 C C . VAL A 1 549 ? 10.182 -19.467 5.724 1.00 72.62 549 VAL A C 1
ATOM 4267 O O . VAL A 1 549 ? 9.102 -19.685 5.176 1.00 72.62 549 VAL A O 1
ATOM 4270 N N . LYS A 1 550 ? 10.840 -20.420 6.404 1.00 77.81 550 LYS A N 1
ATOM 4271 C CA . LYS A 1 550 ? 10.327 -21.795 6.549 1.00 77.81 550 LYS A CA 1
ATOM 4272 C C . LYS A 1 550 ? 9.050 -21.810 7.391 1.00 77.81 550 LYS A C 1
ATOM 4274 O O . LYS A 1 550 ? 8.034 -22.331 6.946 1.00 77.81 550 LYS A O 1
ATOM 4279 N N . LEU A 1 551 ? 9.088 -21.155 8.552 1.00 77.00 551 LEU A N 1
ATOM 4280 C CA . LEU A 1 551 ? 7.944 -21.053 9.461 1.00 77.00 551 LEU A CA 1
ATOM 4281 C C . LEU A 1 551 ? 6.772 -20.302 8.807 1.00 77.00 551 LEU A C 1
ATOM 4283 O O . LEU A 1 551 ? 5.620 -20.699 8.933 1.00 77.00 551 LEU A O 1
ATOM 4287 N N . ARG A 1 552 ? 7.068 -19.245 8.037 1.00 79.38 552 ARG A N 1
ATOM 4288 C CA . ARG A 1 552 ? 6.060 -18.514 7.258 1.00 79.38 552 ARG A CA 1
ATOM 4289 C C . ARG A 1 552 ? 5.357 -19.410 6.241 1.00 79.38 552 ARG A C 1
ATOM 4291 O O . ARG A 1 552 ? 4.141 -19.316 6.115 1.00 79.38 552 ARG A O 1
ATOM 4298 N N . ARG A 1 553 ? 6.104 -20.254 5.519 1.00 81.75 553 ARG A N 1
ATOM 4299 C CA . ARG A 1 553 ? 5.517 -21.215 4.572 1.00 81.75 553 ARG A CA 1
ATOM 4300 C C . ARG A 1 553 ? 4.612 -22.211 5.287 1.00 81.75 553 ARG A C 1
ATOM 4302 O O . ARG A 1 553 ? 3.486 -22.357 4.856 1.00 81.75 553 ARG A O 1
ATOM 4309 N N . GLN A 1 554 ? 5.024 -22.750 6.436 1.00 85.94 554 GLN A N 1
ATOM 4310 C CA . GLN A 1 554 ? 4.167 -23.623 7.257 1.00 85.94 554 GLN A CA 1
ATOM 4311 C C . GLN A 1 554 ? 2.852 -22.928 7.677 1.00 85.94 554 GLN A C 1
ATOM 4313 O O . GLN A 1 554 ? 1.777 -23.482 7.481 1.00 85.94 554 GLN A O 1
ATOM 4318 N N . TYR A 1 555 ? 2.949 -21.684 8.171 1.00 87.69 555 TYR A N 1
ATOM 4319 C CA . TYR A 1 555 ? 1.916 -20.628 8.165 1.00 87.69 555 TYR A CA 1
ATOM 4320 C C . TYR A 1 555 ? 0.903 -20.720 7.017 1.00 87.69 555 TYR A C 1
ATOM 4322 O O . TYR A 1 555 ? -0.296 -20.962 7.187 1.00 87.69 555 TYR A O 1
ATOM 4330 N N . VAL A 1 556 ? 1.412 -20.426 5.830 1.00 86.88 556 VAL A N 1
ATOM 4331 C CA . VAL A 1 556 ? 0.612 -20.309 4.615 1.00 86.88 556 VAL A CA 1
ATOM 4332 C C . VAL A 1 556 ? -0.007 -21.656 4.246 1.00 86.88 556 VAL A C 1
ATOM 4334 O O . VAL A 1 556 ? -1.215 -21.711 4.032 1.00 86.88 556 VAL A O 1
ATOM 4337 N N . ASP A 1 557 ? 0.774 -22.733 4.291 1.00 88.25 557 ASP A N 1
ATOM 4338 C CA . ASP A 1 557 ? 0.347 -24.090 3.949 1.00 88.25 557 ASP A CA 1
ATOM 4339 C C . ASP A 1 557 ? -0.790 -24.568 4.871 1.00 88.25 557 ASP A C 1
ATOM 4341 O O . ASP A 1 557 ? -1.773 -25.142 4.401 1.00 88.25 557 ASP A O 1
ATOM 4345 N N . MET A 1 558 ? -0.722 -24.277 6.178 1.00 88.31 558 MET A N 1
ATOM 4346 C CA . MET A 1 558 ? -1.804 -24.584 7.125 1.00 88.31 558 MET A CA 1
ATOM 4347 C C . MET A 1 558 ? -3.101 -23.839 6.785 1.00 88.31 558 MET A C 1
ATOM 4349 O O . MET A 1 558 ? -4.181 -24.429 6.824 1.00 88.31 558 MET A O 1
ATOM 4353 N N . VAL A 1 559 ? -3.016 -22.553 6.433 1.00 90.69 559 VAL A N 1
ATOM 4354 C CA . VAL A 1 559 ? -4.198 -21.754 6.067 1.00 90.69 559 VAL A CA 1
ATOM 4355 C C . VAL A 1 559 ? -4.791 -22.190 4.733 1.00 90.69 559 VAL A C 1
ATOM 4357 O O . VAL A 1 559 ? -6.015 -22.249 4.612 1.00 90.69 559 VAL A O 1
ATOM 4360 N N . GLU A 1 560 ? -3.957 -22.496 3.740 1.00 90.50 560 GLU A N 1
ATOM 4361 C CA . GLU A 1 560 ? -4.406 -23.017 2.446 1.00 90.50 560 GLU A CA 1
ATOM 4362 C C . GLU A 1 560 ? -5.088 -24.379 2.618 1.00 90.50 560 GLU A C 1
ATOM 4364 O O . GLU A 1 560 ? -6.230 -24.538 2.192 1.00 90.50 560 GLU A O 1
ATOM 4369 N N . THR A 1 561 ? -4.474 -25.296 3.371 1.00 92.06 561 THR A N 1
ATOM 4370 C CA . THR A 1 561 ? -5.047 -26.619 3.670 1.00 92.06 561 THR A CA 1
ATOM 4371 C C . THR A 1 561 ? -6.392 -26.505 4.391 1.00 92.06 561 THR A C 1
ATOM 4373 O O . THR A 1 561 ? -7.370 -27.145 4.004 1.00 92.06 561 THR A O 1
ATOM 4376 N N . ALA A 1 562 ? -6.488 -25.654 5.417 1.00 91.75 562 ALA A N 1
ATOM 4377 C CA . ALA A 1 562 ? -7.742 -25.437 6.134 1.00 91.75 562 ALA A CA 1
ATOM 4378 C C . ALA A 1 562 ? -8.830 -24.834 5.225 1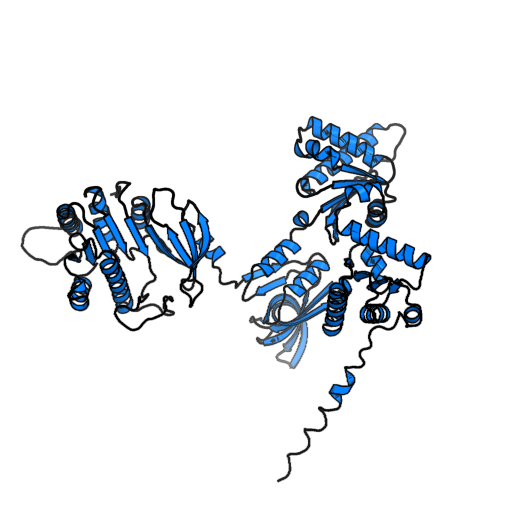.00 91.75 562 ALA A C 1
ATOM 4380 O O . ALA A 1 562 ? -9.998 -25.227 5.302 1.00 91.75 562 ALA A O 1
ATOM 4381 N N . ARG A 1 563 ? -8.460 -23.905 4.334 1.00 91.56 563 ARG A N 1
ATOM 4382 C CA . ARG A 1 563 ? -9.385 -23.302 3.365 1.00 91.56 563 ARG A CA 1
ATOM 4383 C C . ARG A 1 563 ? -9.887 -24.334 2.352 1.00 91.56 563 ARG A C 1
ATOM 4385 O O . ARG A 1 563 ? -11.086 -24.348 2.075 1.00 91.56 563 ARG A O 1
ATOM 4392 N N . ASP A 1 564 ? -9.020 -25.219 1.868 1.00 92.12 564 ASP A N 1
ATOM 4393 C CA . ASP A 1 564 ? -9.382 -26.303 0.944 1.00 92.12 564 ASP A CA 1
ATOM 4394 C C . ASP A 1 564 ? -10.332 -27.326 1.590 1.00 92.12 564 ASP A C 1
ATOM 4396 O O . ASP A 1 564 ? -11.242 -27.841 0.941 1.00 92.12 564 ASP A O 1
ATOM 4400 N N . GLN A 1 565 ? -10.208 -27.549 2.902 1.00 91.56 565 GLN A N 1
ATOM 4401 C CA . GLN A 1 565 ? -11.146 -28.349 3.705 1.00 91.56 565 GLN A CA 1
ATOM 4402 C C . GLN A 1 565 ? -12.480 -27.629 4.004 1.00 91.56 565 GLN A C 1
ATOM 4404 O O . GLN A 1 565 ? -13.371 -28.177 4.672 1.00 91.56 565 GLN A O 1
ATOM 4409 N N . GLY A 1 566 ? -12.640 -26.390 3.532 1.00 89.12 566 GLY A N 1
ATOM 4410 C CA . GLY A 1 566 ? -13.838 -25.573 3.711 1.00 89.12 566 GLY A CA 1
ATOM 4411 C C . GLY A 1 566 ? -13.935 -24.886 5.075 1.00 89.12 566 GLY A C 1
ATOM 4412 O O . GLY A 1 566 ? -15.041 -24.555 5.503 1.00 89.12 566 GLY A O 1
ATOM 4413 N N . ALA A 1 567 ? -12.821 -24.699 5.790 1.00 90.88 567 ALA A N 1
ATOM 4414 C CA . ALA A 1 567 ? -12.807 -23.885 7.002 1.00 90.88 567 ALA A CA 1
ATOM 4415 C C . ALA A 1 567 ? -12.914 -22.386 6.667 1.00 90.88 567 ALA A C 1
ATOM 4417 O O . ALA A 1 567 ? -12.387 -21.894 5.667 1.00 90.88 567 ALA A O 1
ATOM 4418 N N . ASN A 1 568 ? -13.575 -21.632 7.544 1.00 89.94 568 ASN A N 1
ATOM 4419 C CA . ASN A 1 568 ? -13.627 -20.180 7.469 1.00 89.94 568 ASN A CA 1
ATOM 4420 C C . ASN A 1 568 ? -12.343 -19.579 8.069 1.00 89.94 568 ASN A C 1
ATOM 4422 O O . ASN A 1 568 ? -12.250 -19.391 9.282 1.00 89.94 568 ASN A O 1
ATOM 4426 N N . CYS A 1 569 ? -11.343 -19.303 7.230 1.00 90.69 569 CYS A N 1
ATOM 4427 C CA . CYS A 1 569 ? -10.071 -18.714 7.659 1.00 90.69 569 CYS A CA 1
ATOM 4428 C C . CYS A 1 569 ? -10.152 -17.180 7.734 1.00 90.69 569 CYS A C 1
ATOM 4430 O O . CYS A 1 569 ? -10.329 -16.510 6.714 1.00 90.69 569 CYS A O 1
ATOM 4432 N N . GLN A 1 570 ? -9.963 -16.634 8.934 1.00 86.62 570 GLN A N 1
ATOM 4433 C CA . GLN A 1 570 ? -9.975 -15.208 9.254 1.00 86.62 570 GLN A CA 1
ATOM 4434 C C . GLN A 1 570 ? -8.568 -14.757 9.672 1.00 86.62 570 GLN A C 1
ATOM 4436 O O . GLN A 1 570 ? -7.969 -15.327 10.585 1.00 86.62 570 GLN A O 1
ATOM 4441 N N . ILE A 1 571 ? -8.038 -13.733 8.998 1.00 85.69 571 ILE A N 1
ATOM 4442 C CA . ILE A 1 571 ? -6.702 -13.186 9.270 1.00 85.69 571 ILE A CA 1
ATOM 4443 C C . ILE A 1 571 ? -6.851 -11.891 10.066 1.00 85.69 571 ILE A C 1
ATOM 4445 O O . ILE A 1 571 ? -7.431 -10.921 9.582 1.00 85.69 571 ILE A O 1
ATOM 4449 N N . PHE A 1 572 ? -6.311 -11.878 11.279 1.00 79.81 572 PHE A N 1
ATOM 4450 C CA . PHE A 1 572 ? -6.376 -10.766 12.218 1.00 79.81 572 PHE A CA 1
ATOM 4451 C C . PHE A 1 572 ? -5.148 -9.876 12.059 1.00 79.81 572 PHE A C 1
ATOM 4453 O O . PHE A 1 572 ? -4.035 -10.376 11.963 1.00 79.81 572 PHE A O 1
ATOM 4460 N N . SER A 1 573 ? -5.335 -8.559 12.090 1.00 73.38 573 SER A N 1
ATOM 4461 C CA . SER A 1 573 ? -4.211 -7.624 12.176 1.00 73.38 573 SER A CA 1
ATOM 4462 C C . SER A 1 573 ? -3.665 -7.574 13.594 1.00 73.38 573 SER A C 1
ATOM 4464 O O . SER A 1 573 ? -4.441 -7.356 14.525 1.00 73.38 573 SER A O 1
ATOM 4466 N N . SER A 1 574 ? -2.349 -7.699 13.767 1.00 72.25 574 SER A N 1
ATOM 4467 C CA . SER A 1 574 ? -1.685 -7.565 15.068 1.00 72.25 574 SER A CA 1
ATOM 4468 C C . SER A 1 574 ? -1.850 -6.178 15.691 1.00 72.25 574 SER A C 1
ATOM 4470 O O . SER A 1 574 ? -1.736 -6.036 16.902 1.00 72.25 574 SER A O 1
ATOM 4472 N N . GLN A 1 575 ? -2.109 -5.151 14.877 1.00 66.94 575 GLN A N 1
ATOM 4473 C CA . GLN A 1 575 ? -2.345 -3.784 15.354 1.00 66.94 575 GLN A CA 1
ATOM 4474 C C . GLN A 1 575 ? -3.801 -3.541 15.761 1.00 66.94 575 GLN A C 1
ATOM 4476 O O . GLN A 1 575 ? -4.120 -2.536 16.401 1.00 66.94 575 GLN A O 1
ATOM 4481 N N . HIS A 1 576 ? -4.704 -4.444 15.376 1.00 70.19 576 HIS A N 1
ATOM 4482 C CA . HIS A 1 576 ? -6.079 -4.387 15.824 1.00 70.19 576 HIS A CA 1
ATOM 4483 C C . HIS A 1 576 ? -6.202 -5.008 17.215 1.00 70.19 576 HIS A C 1
ATOM 4485 O O . HIS A 1 576 ? -5.589 -6.019 17.548 1.00 70.19 576 HIS A O 1
ATOM 4491 N N . VAL A 1 577 ? -7.104 -4.435 18.001 1.00 70.50 577 VAL A N 1
ATOM 4492 C CA . VAL A 1 577 ? -7.490 -4.865 19.347 1.00 70.50 577 VAL A CA 1
ATOM 4493 C C . VAL A 1 577 ? -7.678 -6.379 19.478 1.00 70.50 577 VAL A C 1
ATOM 4495 O O . VAL A 1 577 ? -7.211 -6.984 20.441 1.00 70.50 577 VAL A O 1
ATOM 4498 N N . SER A 1 578 ? -8.409 -6.973 18.533 1.00 77.56 578 SER A N 1
ATOM 4499 C CA . SER A 1 578 ? -8.705 -8.407 18.535 1.00 77.56 578 SER A CA 1
ATOM 4500 C C . SER A 1 578 ? -7.488 -9.254 18.160 1.00 77.56 578 SER A C 1
ATOM 4502 O O . SER A 1 578 ? -7.362 -10.377 18.638 1.00 77.56 578 SER A O 1
ATOM 4504 N N . GLY A 1 579 ? -6.569 -8.722 17.350 1.00 79.62 579 GLY A N 1
ATOM 4505 C CA . GLY A 1 579 ? -5.306 -9.385 17.044 1.00 79.62 579 GLY A CA 1
ATOM 4506 C C . GLY A 1 579 ? -4.362 -9.405 18.240 1.00 79.62 579 GLY A C 1
ATOM 4507 O O . GLY A 1 579 ? -3.765 -10.444 18.493 1.00 79.62 579 GLY A O 1
ATOM 4508 N N . GLU A 1 580 ? -4.298 -8.329 19.036 1.00 78.88 580 GLU A N 1
ATOM 4509 C CA . GLU A 1 580 ? -3.533 -8.318 20.297 1.00 78.88 580 GLU A CA 1
ATOM 4510 C C . GLU A 1 580 ? -3.999 -9.430 21.255 1.00 78.88 580 GLU A C 1
ATOM 4512 O O . GLU A 1 580 ? -3.179 -10.105 21.874 1.00 78.88 580 GLU A O 1
ATOM 4517 N N . GLN A 1 581 ? -5.316 -9.647 21.367 1.00 82.88 581 GLN A N 1
ATOM 4518 C CA . GLN A 1 581 ? -5.888 -10.713 22.199 1.00 82.88 581 GLN A CA 1
ATOM 4519 C C . GLN A 1 581 ? -5.547 -12.102 21.658 1.00 82.88 581 GLN A C 1
ATOM 4521 O O . GLN A 1 581 ? -5.117 -12.972 22.411 1.00 82.88 581 GLN A O 1
ATOM 4526 N N . LEU A 1 582 ? -5.682 -12.306 20.347 1.00 86.94 582 LEU A N 1
ATOM 4527 C CA . LEU A 1 582 ? -5.304 -13.567 19.715 1.00 86.94 582 LEU A CA 1
ATOM 4528 C C . LEU A 1 582 ? -3.795 -13.837 19.841 1.00 86.94 582 LEU A C 1
ATOM 4530 O O . LEU A 1 582 ? -3.385 -14.981 20.006 1.00 86.94 582 LEU A O 1
ATOM 4534 N N . GLN A 1 583 ? -2.962 -12.795 19.830 1.00 85.25 583 GLN A N 1
ATOM 4535 C CA . GLN A 1 583 ? -1.516 -12.905 20.014 1.00 85.25 583 GLN A CA 1
ATOM 4536 C C . GLN A 1 583 ? -1.133 -13.353 21.431 1.00 85.25 583 GLN A C 1
ATOM 4538 O O . GLN A 1 583 ? -0.165 -14.093 21.589 1.00 85.25 583 GLN A O 1
ATOM 4543 N N . GLN A 1 584 ? -1.916 -12.978 22.449 1.00 86.25 584 GLN A N 1
ATOM 4544 C CA . GLN A 1 584 ? -1.773 -13.528 23.806 1.00 86.25 584 GLN A CA 1
ATOM 4545 C C . GLN A 1 584 ? -2.099 -15.030 23.855 1.00 86.25 584 GLN A C 1
ATOM 4547 O O . GLN A 1 584 ? -1.578 -15.740 24.707 1.00 86.25 584 GLN A O 1
ATOM 4552 N N . LEU A 1 585 ? -2.912 -15.520 22.916 1.00 84.94 585 LEU A N 1
ATOM 4553 C CA . LEU A 1 585 ? -3.253 -16.930 22.721 1.00 84.94 585 LEU A CA 1
ATOM 4554 C C . LEU A 1 585 ? -2.377 -17.570 21.632 1.00 84.94 585 LEU A C 1
ATOM 4556 O O . LEU A 1 585 ? -2.894 -18.229 20.733 1.00 84.94 585 LEU A O 1
ATOM 4560 N N . SER A 1 586 ? -1.057 -17.349 21.670 1.00 84.62 586 SER A N 1
ATOM 4561 C CA . SER A 1 586 ? -0.048 -17.844 20.704 1.00 84.62 586 SER A CA 1
ATOM 4562 C C . SER A 1 586 ? -0.138 -17.309 19.260 1.00 84.62 586 SER A C 1
ATOM 4564 O O . SER A 1 586 ? 0.728 -17.602 18.438 1.00 84.62 586 SER A O 1
ATOM 4566 N N . GLY A 1 587 ? -1.154 -16.506 18.930 1.00 85.75 587 GLY A N 1
ATOM 4567 C CA . GLY A 1 587 ? -1.354 -15.923 17.600 1.00 85.75 587 GLY A CA 1
ATOM 4568 C C . GLY A 1 587 ? -2.113 -16.808 16.606 1.00 85.75 587 GLY A C 1
ATOM 4569 O O . GLY A 1 587 ? -2.458 -16.327 15.525 1.00 85.75 587 GLY A O 1
ATOM 4570 N N . ILE A 1 588 ? -2.408 -18.065 16.948 1.00 91.12 588 ILE A N 1
ATOM 4571 C CA . ILE A 1 588 ? -3.221 -18.971 16.129 1.00 91.12 588 ILE A CA 1
ATOM 4572 C C . ILE A 1 588 ? -4.215 -19.743 16.998 1.00 91.12 588 ILE A C 1
ATOM 4574 O O . ILE A 1 588 ? -3.845 -20.354 18.001 1.00 91.12 588 ILE A O 1
ATOM 4578 N N . ALA A 1 589 ? -5.486 -19.720 16.604 1.00 93.19 589 ALA A N 1
ATOM 4579 C CA . ALA A 1 589 ? -6.554 -20.431 17.296 1.00 93.19 589 ALA A CA 1
ATOM 4580 C C . ALA A 1 589 ? -7.650 -20.875 16.324 1.00 93.19 589 ALA A C 1
ATOM 4582 O O . ALA A 1 589 ? -7.814 -20.310 15.243 1.00 93.19 589 ALA A O 1
ATOM 4583 N N . GLY A 1 590 ? -8.423 -21.883 16.709 1.00 92.88 590 GLY A N 1
ATOM 4584 C CA . GLY A 1 590 ? -9.492 -22.429 15.888 1.00 92.88 590 GLY A CA 1
ATOM 4585 C C . GLY A 1 590 ? -10.682 -22.916 16.703 1.00 92.88 590 GLY A C 1
ATOM 4586 O O . GLY A 1 590 ? -10.541 -23.386 17.831 1.00 92.88 590 GLY A O 1
ATOM 4587 N N . VAL A 1 591 ? -11.865 -22.807 16.101 1.00 94.06 591 VAL A N 1
ATOM 4588 C CA . VAL A 1 591 ? -13.105 -23.432 16.579 1.00 94.06 591 VAL A CA 1
ATOM 4589 C C . VAL A 1 591 ? -13.359 -24.677 15.738 1.00 94.06 591 VAL A C 1
ATOM 4591 O O . VAL A 1 591 ? -13.306 -24.618 14.505 1.00 94.06 591 VAL A O 1
ATOM 4594 N N . LEU A 1 592 ? -13.643 -25.797 16.396 1.00 93.62 592 LEU A N 1
ATOM 4595 C CA . LEU A 1 592 ? -13.811 -27.108 15.778 1.00 93.62 592 LEU A CA 1
ATOM 4596 C C . LEU A 1 592 ? -15.288 -27.436 15.500 1.00 93.62 592 LEU A C 1
ATOM 4598 O O . LEU A 1 592 ? -16.205 -27.050 16.234 1.00 93.62 592 LEU A O 1
ATOM 4602 N N . ARG A 1 593 ? -15.522 -28.216 14.442 1.00 91.62 593 ARG A N 1
ATOM 4603 C CA . ARG A 1 593 ? -16.836 -28.744 14.040 1.00 91.62 593 ARG A CA 1
ATOM 4604 C C . ARG A 1 593 ? -17.376 -29.750 15.061 1.00 91.62 593 ARG A C 1
ATOM 4606 O O . ARG A 1 593 ? -18.578 -29.782 15.302 1.00 91.62 593 ARG A O 1
ATOM 4613 N N . PHE A 1 594 ? -16.490 -30.544 15.657 1.00 89.94 594 PHE A N 1
ATOM 4614 C CA . PHE A 1 594 ? -16.788 -31.585 16.641 1.00 89.94 594 PHE A CA 1
ATOM 4615 C C . PHE A 1 594 ? -15.698 -31.612 17.728 1.00 89.94 594 PHE A C 1
ATOM 4617 O O . PHE A 1 594 ? -14.596 -31.123 17.472 1.00 89.94 594 PHE A O 1
ATOM 4624 N N . PRO A 1 595 ? -15.999 -32.116 18.940 1.00 87.69 595 PRO A N 1
ATOM 4625 C CA . PRO A 1 595 ? -15.031 -32.160 20.034 1.00 87.69 595 PRO A CA 1
ATOM 4626 C C . PRO A 1 595 ? -13.882 -33.131 19.739 1.00 87.69 595 PRO A C 1
ATOM 4628 O O . PRO A 1 595 ? -14.114 -34.244 19.264 1.00 87.69 595 PRO A O 1
ATOM 4631 N N . LEU A 1 596 ? -12.656 -32.713 20.052 1.00 85.38 596 LEU A N 1
ATOM 4632 C CA . LEU A 1 596 ? -11.422 -33.488 19.950 1.00 85.38 596 LEU A CA 1
ATOM 4633 C C . LEU A 1 596 ? -10.677 -33.465 21.299 1.00 85.38 596 LEU A C 1
ATOM 4635 O O . LEU A 1 596 ? -9.770 -32.653 21.478 1.00 85.38 596 LEU A O 1
ATOM 4639 N N . PRO A 1 597 ? -11.022 -34.369 22.236 1.00 76.69 597 PRO A N 1
ATOM 4640 C CA . PRO A 1 597 ? -10.418 -34.406 23.573 1.00 76.69 597 PRO A CA 1
ATOM 4641 C C . PRO A 1 597 ? -8.898 -34.631 23.544 1.00 76.69 597 PRO A C 1
ATOM 4643 O O . PRO A 1 597 ? -8.170 -34.079 24.357 1.00 76.69 597 PRO A O 1
ATOM 4646 N N . GLU A 1 598 ? -8.416 -35.394 22.558 1.00 71.25 598 GLU A N 1
ATOM 4647 C CA . GLU A 1 598 ? -7.001 -35.765 22.391 1.00 71.25 598 GLU A CA 1
ATOM 4648 C C . GLU A 1 598 ? -6.072 -34.562 22.140 1.00 71.25 598 GLU A C 1
ATOM 4650 O O . GLU A 1 598 ? -4.872 -34.656 22.369 1.00 71.25 598 GLU A O 1
ATOM 4655 N N . ILE A 1 599 ? -6.611 -33.427 21.674 1.00 70.56 599 ILE A N 1
ATOM 4656 C CA . ILE A 1 599 ? -5.814 -32.236 21.336 1.00 70.56 599 ILE A CA 1
ATOM 4657 C C . ILE A 1 599 ? -5.454 -31.417 22.584 1.00 70.56 599 ILE A C 1
ATOM 4659 O O . ILE A 1 599 ? -4.433 -30.728 22.594 1.00 70.56 599 ILE A O 1
ATOM 4663 N N . GLY A 1 600 ? -6.257 -31.515 23.650 1.00 61.34 600 GLY A N 1
ATOM 4664 C CA . GLY A 1 600 ? -6.012 -30.807 24.909 1.00 61.34 600 GLY A CA 1
ATOM 4665 C C . GLY A 1 600 ? -4.743 -31.267 25.635 1.00 61.34 600 GLY A C 1
ATOM 4666 O O . GLY A 1 600 ? -4.150 -30.478 26.368 1.00 61.34 600 GLY A O 1
ATOM 4667 N N . ASP A 1 601 ? -4.301 -32.502 25.379 1.00 60.88 601 ASP A N 1
ATOM 4668 C CA . ASP A 1 601 ? -3.115 -33.117 25.992 1.00 60.88 601 ASP A CA 1
ATOM 4669 C C . ASP A 1 601 ? -1.799 -32.751 25.274 1.00 60.88 601 ASP A C 1
ATOM 4671 O O . ASP A 1 601 ? -0.710 -33.104 25.730 1.00 60.88 601 ASP A O 1
ATOM 4675 N N . ILE A 1 602 ? -1.874 -32.040 24.144 1.00 65.06 602 ILE A N 1
ATOM 4676 C CA . ILE A 1 602 ? -0.707 -31.584 23.385 1.00 65.06 602 ILE A CA 1
ATOM 4677 C C . ILE A 1 602 ? -0.230 -30.265 23.990 1.00 65.06 602 ILE A C 1
ATOM 4679 O O . ILE A 1 602 ? -0.957 -29.267 23.955 1.00 65.06 602 ILE A O 1
ATOM 4683 N N . ASP A 1 603 ? 1.010 -30.241 24.490 1.00 58.75 603 ASP A N 1
ATOM 4684 C CA . ASP A 1 603 ? 1.637 -29.039 25.047 1.00 58.75 603 ASP A CA 1
ATOM 4685 C C . ASP A 1 603 ? 1.520 -27.848 24.079 1.00 58.75 603 ASP A C 1
ATOM 4687 O O . ASP A 1 603 ? 2.170 -27.786 23.030 1.00 58.75 603 ASP A O 1
ATOM 4691 N N . SER A 1 604 ? 0.682 -26.881 24.464 1.00 54.69 604 SER A N 1
ATOM 4692 C CA . SER A 1 604 ? 0.376 -25.670 23.686 1.00 54.69 604 SER A CA 1
ATOM 4693 C C . SER A 1 604 ? 1.560 -24.699 23.553 1.00 54.69 604 SER A C 1
ATOM 4695 O O . SER A 1 604 ? 1.535 -23.826 22.685 1.00 54.69 604 SER A O 1
ATOM 4697 N N . ASP A 1 605 ? 2.605 -24.875 24.370 1.00 46.44 605 ASP A N 1
ATOM 4698 C CA . ASP A 1 605 ? 3.698 -23.907 24.566 1.00 46.44 605 ASP A CA 1
ATOM 4699 C C . ASP A 1 605 ? 4.985 -24.243 23.786 1.00 46.44 605 ASP A C 1
ATOM 4701 O O . ASP A 1 605 ? 5.947 -23.475 23.749 1.00 46.44 605 ASP A O 1
ATOM 4705 N N . ALA A 1 606 ? 5.023 -25.395 23.114 1.00 42.22 606 ALA A N 1
ATOM 4706 C CA . ALA A 1 606 ? 6.166 -25.773 22.300 1.00 42.22 606 ALA A CA 1
ATOM 4707 C C . ALA A 1 606 ? 5.974 -25.262 20.866 1.00 42.22 606 ALA A C 1
ATOM 4709 O O . ALA A 1 606 ? 5.233 -25.851 20.074 1.00 42.22 606 ALA A O 1
ATOM 4710 N N . GLY A 1 607 ? 6.679 -24.186 20.508 1.00 47.91 607 GLY A N 1
ATOM 4711 C CA . GLY A 1 607 ? 6.893 -23.832 19.105 1.00 47.91 607 GLY A CA 1
ATOM 4712 C C . GLY A 1 607 ? 7.393 -25.047 18.309 1.00 47.91 607 GLY A C 1
ATOM 4713 O O . GLY A 1 607 ? 8.012 -25.955 18.866 1.00 47.91 607 GLY A O 1
ATOM 4714 N N . LEU A 1 608 ? 7.088 -25.093 17.012 1.00 44.84 608 LEU A N 1
ATOM 4715 C CA . LEU A 1 608 ? 7.653 -26.094 16.101 1.00 44.84 608 LEU A CA 1
ATOM 4716 C C . LEU A 1 608 ? 9.188 -26.010 16.204 1.00 44.84 608 LEU A C 1
ATOM 4718 O O . LEU A 1 608 ? 9.767 -24.983 15.847 1.00 44.84 608 LEU A O 1
ATOM 4722 N N . SER A 1 609 ? 9.823 -27.031 16.786 1.00 39.97 609 SER A N 1
ATOM 4723 C CA . SER A 1 609 ? 11.262 -27.058 17.043 1.00 39.97 609 SER A CA 1
ATOM 4724 C C . SER A 1 609 ? 12.058 -27.125 15.737 1.00 39.97 609 SER A C 1
ATOM 4726 O O . SER A 1 609 ? 11.641 -27.732 14.751 1.00 39.97 609 SER A O 1
ATOM 4728 N N . ASP A 1 610 ? 13.218 -26.469 15.746 1.00 40.62 610 ASP A N 1
ATOM 4729 C CA . ASP A 1 610 ? 14.206 -26.350 14.663 1.00 40.62 610 ASP A CA 1
ATOM 4730 C C . ASP A 1 610 ? 15.057 -27.627 14.487 1.00 40.62 610 ASP A C 1
ATOM 4732 O O . ASP A 1 610 ? 16.241 -27.567 14.162 1.00 40.62 610 ASP A O 1
ATOM 4736 N N . ASP A 1 611 ? 14.478 -28.813 14.689 1.00 35.44 611 ASP A N 1
ATOM 4737 C CA . ASP A 1 611 ? 15.243 -30.073 14.728 1.00 35.44 611 ASP A CA 1
ATOM 4738 C C . ASP A 1 611 ? 15.763 -30.528 13.344 1.00 35.44 611 ASP A C 1
ATOM 4740 O O . ASP A 1 611 ? 16.395 -31.570 13.216 1.00 35.44 611 ASP A O 1
ATOM 4744 N N . GLY A 1 612 ? 15.541 -29.742 12.284 1.00 33.91 612 GLY A N 1
ATOM 4745 C CA . GLY A 1 612 ? 16.004 -30.039 10.924 1.00 33.91 612 GLY A CA 1
ATOM 4746 C C . GLY A 1 612 ? 17.302 -29.341 10.499 1.00 33.91 612 GLY A C 1
ATOM 4747 O O . GLY A 1 612 ? 17.693 -29.471 9.341 1.00 33.91 612 GLY A O 1
ATOM 4748 N N . ALA A 1 613 ? 17.944 -28.547 11.366 1.00 34.53 613 ALA A N 1
ATOM 4749 C CA . ALA A 1 613 ? 19.131 -27.762 11.000 1.00 34.53 613 ALA A CA 1
ATOM 4750 C C . ALA A 1 613 ? 20.481 -28.419 11.359 1.00 34.53 613 ALA A C 1
ATOM 4752 O O . ALA A 1 613 ? 21.522 -27.941 10.898 1.00 34.53 613 ALA A O 1
ATOM 4753 N N . GLU A 1 614 ? 20.497 -29.504 12.142 1.00 33.25 614 GLU A N 1
ATOM 4754 C CA . GLU A 1 614 ? 21.752 -30.142 12.577 1.00 33.25 614 GLU A CA 1
ATOM 4755 C C . GLU A 1 614 ? 22.236 -31.298 11.681 1.00 33.25 614 GLU A C 1
ATOM 4757 O O . GLU A 1 614 ? 23.438 -31.563 11.656 1.00 33.25 614 GLU A O 1
ATOM 4762 N N . GLU A 1 615 ? 21.388 -31.923 10.854 1.00 32.22 615 GLU A N 1
ATOM 4763 C CA . GLU A 1 615 ? 21.827 -33.068 10.029 1.00 32.22 615 GLU A CA 1
ATOM 4764 C C . GLU A 1 615 ? 22.611 -32.683 8.755 1.00 32.22 615 GLU A C 1
ATOM 4766 O O . GLU A 1 615 ? 23.468 -33.448 8.311 1.00 32.22 615 GLU A O 1
ATOM 4771 N N . GLU A 1 616 ? 22.449 -31.474 8.200 1.00 31.48 616 GLU A N 1
ATOM 4772 C CA . GLU A 1 616 ? 23.197 -31.058 6.992 1.00 31.48 616 GLU A CA 1
ATOM 4773 C C . GLU A 1 616 ? 24.637 -30.582 7.270 1.00 31.48 616 GLU A C 1
ATOM 4775 O O . GLU A 1 616 ? 25.441 -30.462 6.344 1.00 31.48 616 GLU A O 1
ATOM 4780 N N . LYS A 1 617 ? 25.024 -30.354 8.534 1.00 34.59 617 LYS A N 1
ATOM 4781 C CA . LYS A 1 617 ? 26.414 -29.989 8.880 1.00 34.59 617 LYS A CA 1
ATOM 4782 C C . LYS A 1 617 ? 27.351 -31.191 9.041 1.00 34.59 617 LYS A C 1
ATOM 4784 O O . LYS A 1 617 ? 28.563 -30.993 9.087 1.00 34.59 617 LYS A O 1
ATOM 4789 N N . GLY A 1 618 ? 26.822 -32.416 9.089 1.00 31.86 618 GLY A N 1
ATOM 4790 C CA . GLY A 1 618 ? 27.608 -33.640 9.287 1.00 31.86 618 GLY A CA 1
ATOM 4791 C C . GLY A 1 618 ? 28.169 -34.280 8.013 1.00 31.86 618 GLY A C 1
ATOM 4792 O O . GLY A 1 618 ? 29.140 -35.025 8.099 1.00 31.86 618 GLY A O 1
ATOM 4793 N N . GLN A 1 619 ? 27.609 -33.991 6.832 1.00 31.42 619 GLN A N 1
ATOM 4794 C CA . GLN A 1 619 ? 28.013 -34.655 5.579 1.00 31.42 619 GLN A CA 1
ATOM 4795 C C . GLN A 1 619 ? 28.968 -33.831 4.700 1.00 31.42 619 GLN A C 1
ATOM 4797 O O . GLN A 1 619 ? 29.657 -34.395 3.859 1.00 31.42 619 GLN A O 1
ATOM 4802 N N . ALA A 1 620 ? 29.113 -32.523 4.938 1.00 34.66 620 ALA A N 1
ATOM 4803 C CA . ALA A 1 620 ? 30.034 -31.668 4.175 1.00 34.66 620 ALA A CA 1
ATOM 4804 C C . ALA A 1 620 ? 31.500 -31.703 4.670 1.00 34.66 620 ALA A C 1
ATOM 4806 O O . ALA A 1 620 ? 32.352 -31.014 4.112 1.00 34.66 620 ALA A O 1
ATOM 4807 N N . ALA A 1 621 ? 31.807 -32.477 5.718 1.00 37.06 621 ALA A N 1
ATOM 4808 C CA . ALA A 1 621 ? 33.129 -32.520 6.355 1.00 37.06 621 ALA A CA 1
ATOM 4809 C C . ALA A 1 621 ? 33.940 -33.805 6.071 1.00 37.06 621 ALA A C 1
ATOM 4811 O O . ALA A 1 621 ? 34.991 -33.987 6.679 1.00 37.06 621 ALA A O 1
ATOM 4812 N N . GLN A 1 622 ? 33.490 -34.688 5.168 1.00 34.31 622 GLN A N 1
ATOM 4813 C CA . GLN A 1 622 ? 34.183 -35.955 4.861 1.00 34.31 622 GLN A CA 1
ATOM 4814 C C . GLN A 1 622 ? 34.673 -36.123 3.410 1.00 34.31 622 GLN A C 1
ATOM 4816 O O . GLN A 1 622 ? 35.249 -37.160 3.104 1.00 34.31 622 GLN A O 1
ATOM 4821 N N . GLU A 1 623 ? 34.537 -35.121 2.533 1.00 35.53 623 GLU A N 1
ATOM 4822 C CA . GL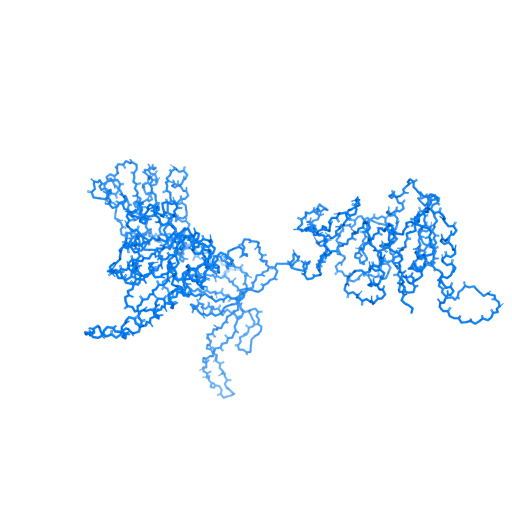U A 1 623 ? 34.904 -35.259 1.104 1.00 35.53 623 GLU A CA 1
ATOM 4823 C C . GLU A 1 623 ? 36.109 -34.424 0.619 1.00 35.53 623 GLU A C 1
ATOM 4825 O O . GLU A 1 623 ? 36.383 -34.418 -0.574 1.00 35.53 623 GLU A O 1
ATOM 4830 N N . ASN A 1 624 ? 36.881 -33.766 1.498 1.00 35.88 624 ASN A N 1
ATOM 4831 C CA . ASN A 1 624 ? 38.006 -32.906 1.068 1.00 35.88 624 ASN A CA 1
ATOM 4832 C C . ASN A 1 624 ? 39.421 -33.351 1.489 1.00 35.88 624 ASN A C 1
ATOM 4834 O O . ASN A 1 624 ? 40.362 -32.607 1.238 1.00 35.88 624 ASN A O 1
ATOM 4838 N N . ASP A 1 625 ? 39.607 -34.554 2.040 1.00 37.50 625 ASP A N 1
ATOM 4839 C CA . ASP A 1 625 ? 40.941 -35.086 2.379 1.00 37.50 625 ASP A CA 1
ATOM 4840 C C . ASP A 1 625 ? 41.242 -36.392 1.621 1.00 37.50 625 ASP A C 1
ATOM 4842 O O . ASP A 1 625 ? 41.380 -37.458 2.218 1.00 37.50 625 ASP A O 1
ATOM 4846 N N . ALA A 1 626 ? 41.327 -36.322 0.291 1.00 40.47 626 ALA A N 1
ATOM 4847 C CA . ALA A 1 626 ? 41.989 -37.341 -0.529 1.00 40.47 626 ALA A CA 1
ATOM 4848 C C . ALA A 1 626 ? 42.263 -36.803 -1.942 1.00 40.47 626 ALA A C 1
ATOM 4850 O O . ALA A 1 626 ? 41.497 -37.083 -2.852 1.00 40.47 626 ALA A O 1
ATOM 4851 N N . ASP A 1 627 ? 43.322 -36.007 -2.106 1.00 40.16 627 ASP A N 1
ATOM 4852 C CA . ASP A 1 627 ? 44.115 -35.946 -3.347 1.00 40.16 627 ASP A CA 1
ATOM 4853 C C . ASP A 1 627 ? 45.360 -35.072 -3.121 1.00 40.16 627 ASP A C 1
ATOM 4855 O O . ASP A 1 627 ? 45.463 -33.934 -3.571 1.00 40.16 627 ASP A O 1
ATOM 4859 N N . ASP A 1 628 ? 46.320 -35.623 -2.377 1.00 41.22 628 ASP A N 1
ATOM 4860 C CA . ASP A 1 628 ? 47.722 -35.207 -2.450 1.00 41.22 628 ASP A CA 1
ATOM 4861 C C . ASP A 1 628 ? 48.596 -36.410 -2.069 1.00 41.22 628 ASP A C 1
ATOM 4863 O O . ASP A 1 628 ? 48.906 -36.593 -0.900 1.00 41.22 628 ASP A O 1
ATOM 4867 N N . PHE A 1 629 ? 48.857 -37.315 -3.025 1.00 37.84 629 PHE A N 1
ATOM 4868 C CA . PHE A 1 629 ? 50.019 -38.226 -3.089 1.00 37.84 629 PHE A CA 1
ATOM 4869 C C . PHE A 1 629 ? 49.924 -39.125 -4.343 1.00 37.84 629 PHE A C 1
ATOM 4871 O O . PHE A 1 629 ? 49.402 -40.238 -4.277 1.00 37.84 629 PHE A O 1
ATOM 4878 N N . MET A 1 630 ? 50.446 -38.641 -5.478 1.00 36.59 630 MET A N 1
ATOM 4879 C CA . MET A 1 630 ? 51.380 -39.336 -6.396 1.00 36.59 630 MET A CA 1
ATOM 4880 C C . MET A 1 630 ? 51.675 -38.495 -7.637 1.00 36.59 630 MET A C 1
ATOM 4882 O O . MET A 1 630 ? 50.715 -38.088 -8.325 1.00 36.59 630 MET A O 1
#

Sequence (630 aa):
MSILVKSGLPRADVDLPAGLRLGLENVMDPLIQPAAEPSKEQVLQADRELARIFLAMFKVVKDKLSIVFRTNKQAATAKKLWGDVVGSARIVCMPKGGVQKTAFSSSDEGEISNAFVESVKGMRGGFVVVVAPRRPQLEAVARAAEEVDSKTGFILLNARLRGARKDQLREEVSAGFNAAFHLRLCGSNGQGLVYRALQDGSSPWVLARRNLPSTIAKEVARSFDEPSEERINELFADGKGLATLIPEESEDLWHLFN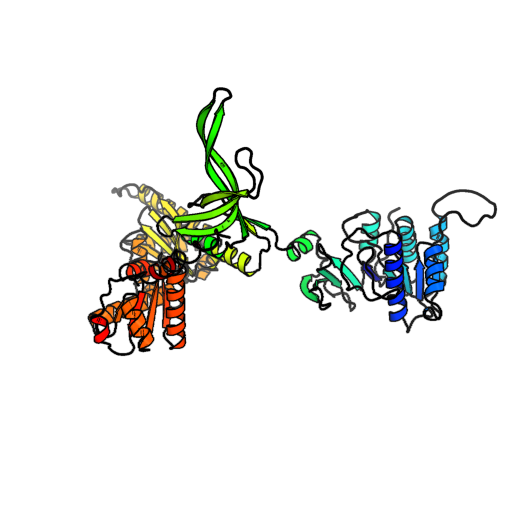LSMKGDTIKAMTYRKIQKEGSTGTVQTEVRKIQMTVEVKSIEYDAAGNCIRYSGKNCEENQWVKMGAHHTLEIELNNKLTLGKDRWDAMHLQQLDDATDVHKTSEVAVLLMEAGIANFHLLTAVLAKDVHRVSVALPKKRATTTNYDKALVRFFEQVYQGIKDHINLDLVKCVLMAGPGFVKDDFLAWMLQRATQSGDTQLLQKKSSFVCVHASCVHKQALKELLADEQVQKSIANTKAAAHLKALEEFYVMVQKEPDRVCYGPKQVHEAIEKCAVQTLMVVDSLFRNANVKLRRQYVDMVETARDQGANCQIFSSQHVSGEQLQQLSGIAGVLRFPLPEIGDIDSDAGLSDDGAEEEKGQAAQENDADDFM

Nearest PDB structures (foldseek):
  5lzy-assembly1_ii  TM=6.187E-01  e=2.797E-39  Homo sapiens
  3izq-assembly1_0  TM=6.196E-01  e=4.597E-28  Saccharomyces cerevisiae
  2vgn-assembly2_B  TM=4.684E-01  e=1.340E-31  Saccharomyces cerevisiae S288C
  2vgm-assembly1_A  TM=4.619E-01  e=7.220E-31  Saccharomyces cerevisiae S288C
  2vgn-assembly1_A  TM=4.559E-01  e=1.131E-30  Saccharomyces cerevisiae S288C

Radius of gyration: 37.61 Å; Cα contacts (8 Å, |Δi|>4): 1067; chains: 1; bounding box: 81×76×110 Å

Organism: Symbiodinium pilosum (NCBI:txid2952)

Solvent-accessible surface area (backbone atoms only — not comparable to full-atom values): 35590 Å² total; per-residue (Å²): 132,88,78,77,41,60,78,82,47,62,22,43,38,42,36,66,67,78,34,42,55,82,38,79,92,52,84,76,53,74,93,51,58,63,94,56,89,58,50,76,66,45,32,60,46,23,55,46,48,55,53,50,48,53,55,62,72,42,60,91,50,29,80,41,32,34,43,33,26,66,36,62,67,58,36,53,50,48,58,67,73,47,55,77,76,46,70,64,35,44,77,40,50,51,71,66,88,86,80,80,94,77,94,81,85,83,86,70,88,60,60,54,33,52,61,51,31,54,57,56,57,72,48,78,64,24,39,40,36,38,39,52,50,51,74,77,50,48,54,31,49,46,54,32,60,56,77,39,67,80,64,38,33,48,32,40,34,42,50,56,56,70,65,99,69,80,47,74,68,34,50,47,55,45,70,31,47,66,56,48,25,39,41,35,63,35,61,98,59,49,40,26,35,40,34,30,60,79,65,87,92,72,56,44,34,35,35,23,41,40,51,80,95,49,83,65,62,45,81,73,48,77,35,86,58,79,83,49,72,68,60,49,47,69,78,51,54,81,26,61,49,75,48,76,49,61,31,78,47,70,62,44,52,49,52,47,56,72,71,56,52,74,72,26,34,41,35,35,69,41,78,46,80,44,78,46,73,45,100,85,73,52,74,46,78,46,79,42,81,42,78,48,36,29,35,25,66,46,78,47,50,38,78,88,75,43,33,38,36,40,32,24,29,26,76,49,86,47,101,89,44,65,68,60,42,76,50,70,48,69,46,44,64,68,45,61,35,32,45,32,36,74,61,64,48,73,66,58,52,47,54,50,49,63,72,67,40,64,66,84,54,21,45,34,36,36,38,24,28,46,97,40,39,37,34,34,31,39,32,35,70,52,42,73,43,78,75,48,76,50,77,43,92,68,64,81,91,51,100,75,53,69,66,42,55,55,48,51,52,51,46,50,52,53,51,53,51,48,44,68,78,74,46,66,68,85,64,32,68,36,38,38,33,26,12,51,81,60,57,52,60,55,46,54,55,50,49,54,54,49,35,64,75,73,64,44,60,70,62,64,74,46,50,86,32,57,43,82,45,74,23,90,42,58,50,80,71,25,55,56,56,40,66,68,34,68,74,44,38,70,76,41,68,90,39,63,56,52,55,54,47,51,54,52,50,52,44,55,53,36,51,74,74,41,54,42,27,48,38,45,14,71,61,35,43,49,54,35,46,76,69,67,31,48,39,34,39,40,36,27,45,57,57,65,55,44,67,51,65,68,61,21,47,53,50,50,52,53,52,51,53,34,42,76,73,66,20,51,74,45,78,31,34,56,79,25,70,65,14,48,55,38,45,75,46,71,25,30,37,33,36,37,73,55,72,45,69,78,48,74,79,49,74,58,83,58,69,90,74,78,81,79,68,66,70,73,71,68,69,78,76,76,81,83,88,83,88,87,88,132

InterPro domains:
  IPR004405 Pelota [PTHR10853] (235-604)
  IPR004405 Pelota [TIGR00111] (233-596)
  IPR005140 eRF1/Pelota-like, N-terminal domain [SM01194] (230-357)
  IPR005141 eRF1 domain 2 [PF03464] (364-492)
  IPR005142 eRF1 domain 3 [PF03465] (501-596)
  IPR018962 Domain of unknown function DUF1995 [PF09353] (6-232)
  IPR029064 Ribosomal protein eL30-like superfamily [G3DSA:3.30.1330.30] (494-610)
  IPR029064 Ribosomal protein eL30-like superfamily [SSF55315] (489-596)
  IPR038069 Pelota/DOM34, N-terminal domain [G3DSA:2.30.30.870] (231-358)
  IPR038069 Pelota/DOM34, N-terminal domain [SSF159065] (236-357)
  IPR042226 eRF1, domain 2 superfamily [G3DSA:3.30.420.60] (363-493)
  IPR058547 Pelota, N-terminal domain [PF26356] (237-355)

Foldseek 3Di:
DQLQFAADAAEAEEAEDALQDPQPQHHDDQRKHPPDDDDPVSRLRRLLRVVLVVLVVVVVALLLAEEEEADPVSLVVSCVPCPCSSPNHHRYYQDDPDDDDDDDDDDDLCPSQPVLLVVLQVSAQGEYEYTQDDDSRLVSVSVSSRPHDSNYHYYYYNVCLDDDDDDPSSVSSPVSDPHQWYWDFDAPISQKIWIFHHDDDQTWIWIWGADPPHRDTHTDDTGNDDDDNVNRCVSRPQQWDKDKDAAADLVVLVLVLVLDDQQKKKKFWDWDWFWDQDPVRDTDTDIDTDIFIFRAHDWFRDSPQQKIKGWGFTCDDDPRDDGRDIDIDIHHHRTMMMITDSHDDPVSVVSVCVSPDLQQQFAEWEWQDDLFKIWIWTDGLFATDTFDIGGFDADDDDPPHVRRVVSLVVSLVVVLVVCVVGHDLVNYQAYEYEYADCSSVVSLVVSVVVCVVVVVPSCVVCNVRYHYDYFPHRDPVRVVVQLPDPVNCVSCVPGLLNVLVVQLVVQVVCCVPPVLQKAFAPVLLQVCLVVLFFAEKEAECVQCVDSDPVSNVSVVVSQVSNVVSVHHYRYHYCNDPSQVVCVVRVRIMTGTPDGHPVSVPPPRPDDPDPVPPPPVVPPVPPPPPDDDDD